Protein AF-A0A9E4FMP1-F1 (afdb_monomer_lite)

Secondary structure (DSSP, 8-state):
------HHHHHHHHT-S-EEE--SS-S-HHHHHHHHHH-SSGGGEEE-SGGG-PEEP-------SS-----S-EEEEEEEEESSSSEEEEEETTTTEEEEEEEE-SS--SEEEE-TTSSEEEEEEGGGTEEEEEE-SEEEEE-SS-EEEEE---EE-----B-S-EEEEEE-SSEEEEEETTTTEEEEEEHHHHHHHGGG---EEEE--SSS--EEEETTTEEEEEPPPTTTTT-TTTS-S--EEEEEETT--EEEEEE--TT---EEE-SSEEEEE-BSSEEEEEEETTEEEEEEE--SS--TT-B--EEE--TT-S-EEEEETTTEEEEEETTTTEEEEEE---SS--EEEEEE-TTSSEEEEEETTS-EEEEETTT--EEEEE-SSS--GGGS-GGG---EEEETTEEEEEETTTTEEEEE-TTT--EEEEEE-SS-EEEEEEEEEE---SS----SS--SEE--GGGSHHHHHHHHHHHHHHHHHH-GGGHHHHHHHHHHHHHHHHHHHHHHHHHHTTS-GGG-EEEEEES--HHHHHHHT-EEEEEEE-SS-TTPPPPHHHHHHHHHHHHHTT--EEEEETTS-THHHHHHHHHH-PEEEEE-SSSPPSTTSTTSSHHHHHHHHHHHHHHHH-

pLDDT: mean 85.7, std 15.48, range [25.66, 98.31]

Radius of gyration: 27.96 Å; chains: 1; bounding box: 75×64×60 Å

Foldseek 3Di:
DPDDDDPVRLVCLLVDQAAEAQPLPPDFPVRVVSNVVSDPDCLRYHHQNVLLPFDFDDFQDQDDPDDDDDDFAFFFKKWWWFLFAQFTWIQGSVVRDIRFRPDGRVATFLAWAAALQLQKIKTDGQVSQFIWIKGRQWHWCDPPQWTDTGHDHIDIAQAGRGHHGWHDWDHDHQWIWIAHQAFQKIWIDGPVQCVVQPNNDYTQIDHQGHAPWYKAAAPPQKIKIFHQFPCCVVPCVVRRAGFWIFIAHSVGDTLGTDGHQARWAAWEDLRQWIWIKGQFFIKIWGHDPSDIDIDGAGEPPTPHRFIFHHKYDHNPDQWIWTDTQQAAIWIQRVVVSYIHHLGGHDPVKGFDDWDQASVNQWIWTQMQQRKIWIAGNHPSHTQEIDDDPEHRCVVPDPSQHKDWDHDVQWIWIFRQVQQKIFIAGPRYRHTPDMDRHPHGGHHMYIRYHRHDDPIDHDDPDRDSGQSLLLLQLVSVLSSLVSVLVSVCVSPVVCNVVSVVVSVVVNVVSVVLLVVLLVLLVLFDLLLLEAEEQEDNCPNVCVSNPHHDNYHQHDDPPSPDGHDPVSLVSVLVSCQVSVHQEYEYEPVDDCPSVVVSCVSNVHHYFYAHGPDADDCPPLRNDSSSRSVVRSVRSSVSSD

Structure (mmCIF, N/CA/C/O backbone):
data_AF-A0A9E4FMP1-F1
#
_entry.id   AF-A0A9E4FMP1-F1
#
loop_
_atom_site.group_PDB
_atom_site.id
_atom_site.type_symbol
_atom_site.label_atom_id
_atom_site.label_alt_id
_atom_site.label_comp_id
_atom_site.label_asym_id
_atom_site.label_entity_id
_atom_site.label_seq_id
_atom_site.pdbx_PDB_ins_code
_atom_site.Cartn_x
_atom_site.Cartn_y
_atom_site.Cartn_z
_atom_site.occupancy
_atom_site.B_iso_or_equiv
_atom_site.auth_seq_id
_atom_site.auth_comp_id
_atom_site.auth_asym_id
_atom_site.auth_atom_id
_atom_site.pdbx_PDB_model_num
ATOM 1 N N . HIS A 1 1 ? -25.663 4.895 -5.145 1.00 46.03 1 HIS A N 1
ATOM 2 C CA . HIS A 1 1 ? -26.932 5.016 -5.906 1.00 46.03 1 HIS A CA 1
ATOM 3 C C . HIS A 1 1 ? -27.112 3.836 -6.860 1.00 46.03 1 HIS A C 1
ATOM 5 O O . HIS A 1 1 ? -26.258 3.610 -7.705 1.00 46.03 1 HIS A O 1
ATOM 11 N N . SER A 1 2 ? -28.253 3.148 -6.818 1.00 45.69 2 SER A N 1
ATOM 12 C CA . SER A 1 2 ? -28.607 1.983 -7.655 1.00 45.69 2 SER A CA 1
ATOM 13 C C . SER A 1 2 ? -29.021 2.295 -9.112 1.00 45.69 2 SER A C 1
ATOM 15 O O . SER A 1 2 ? -29.756 1.529 -9.749 1.00 45.69 2 SER A O 1
ATOM 17 N N . PHE A 1 3 ? -28.589 3.430 -9.676 1.00 56.09 3 PHE A N 1
ATOM 18 C CA . PHE A 1 3 ? -28.953 3.800 -11.046 1.00 56.09 3 PHE A CA 1
ATOM 19 C C . PHE A 1 3 ? -28.192 2.949 -12.069 1.00 56.09 3 PHE A C 1
ATOM 21 O O . PHE A 1 3 ? -26.991 3.099 -12.253 1.00 56.09 3 PHE A O 1
ATOM 28 N N . VAL A 1 4 ? -28.928 2.108 -12.797 1.00 57.31 4 VAL A N 1
ATOM 29 C CA . VAL A 1 4 ? -28.424 1.401 -13.980 1.00 57.31 4 VAL A CA 1
ATOM 30 C C . VAL A 1 4 ? -28.996 2.083 -15.228 1.00 57.31 4 VAL A C 1
ATOM 32 O O . VAL A 1 4 ? -30.225 2.117 -15.385 1.00 57.31 4 VAL A O 1
ATOM 35 N N . PRO A 1 5 ? -28.162 2.630 -16.130 1.00 64.50 5 PRO A N 1
ATOM 36 C CA . PRO A 1 5 ? -28.637 3.367 -17.287 1.00 64.50 5 PRO A CA 1
ATOM 37 C C . PRO A 1 5 ? -29.411 2.452 -18.228 1.00 64.50 5 PRO A C 1
ATOM 39 O O . PRO A 1 5 ? -29.031 1.316 -18.520 1.00 64.50 5 PRO A O 1
ATOM 42 N N . GLY A 1 6 ? -30.523 2.962 -18.754 1.00 73.00 6 GLY A N 1
ATOM 43 C CA . GLY A 1 6 ? -31.218 2.275 -19.831 1.00 73.00 6 GLY A CA 1
ATOM 44 C C . GLY A 1 6 ? -30.421 2.360 -21.134 1.00 73.00 6 GLY A C 1
ATOM 45 O O . GLY A 1 6 ? -29.614 3.262 -21.336 1.00 73.00 6 GLY A O 1
ATOM 46 N N . ALA A 1 7 ? -30.742 1.504 -22.106 1.00 71.44 7 ALA A N 1
ATOM 47 C CA . ALA A 1 7 ? -30.135 1.564 -23.445 1.00 71.44 7 ALA A CA 1
ATOM 48 C C . ALA A 1 7 ? -30.288 2.938 -24.140 1.00 71.44 7 ALA A C 1
ATOM 50 O O . ALA A 1 7 ? -29.513 3.286 -25.021 1.00 71.44 7 ALA A O 1
ATOM 51 N N . GLY A 1 8 ? -31.310 3.718 -23.769 1.00 73.44 8 GLY A N 1
ATOM 52 C CA . GLY A 1 8 ? -31.497 5.079 -24.273 1.00 73.44 8 GLY A CA 1
ATOM 53 C C . GLY A 1 8 ? -30.662 6.140 -23.556 1.00 73.44 8 GLY A C 1
ATOM 54 O O . GLY A 1 8 ? -30.556 7.240 -24.082 1.00 73.44 8 GLY A O 1
ATOM 55 N N . ASP A 1 9 ? -30.122 5.846 -22.376 1.00 73.75 9 ASP A N 1
ATOM 56 C CA . ASP A 1 9 ? -29.200 6.723 -21.654 1.00 73.75 9 ASP A CA 1
ATOM 57 C C . ASP A 1 9 ? -27.769 6.459 -22.125 1.00 73.75 9 ASP A C 1
ATOM 59 O O . ASP A 1 9 ? -27.094 7.408 -22.503 1.00 73.75 9 ASP A O 1
ATOM 63 N N . VAL A 1 10 ? -27.399 5.185 -22.300 1.00 75.50 10 VAL A N 1
ATOM 64 C CA . VAL A 1 10 ? -26.169 4.755 -22.996 1.00 75.50 10 VAL A CA 1
ATOM 65 C C . VAL A 1 10 ? -26.035 5.434 -24.363 1.00 75.50 10 VAL A C 1
ATOM 67 O O . VAL A 1 10 ? -25.044 6.099 -24.627 1.00 75.50 10 VAL A O 1
ATOM 70 N N . ALA A 1 11 ? -27.083 5.390 -25.194 1.00 75.81 11 ALA A N 1
ATOM 71 C CA . ALA A 1 11 ? -27.051 6.033 -26.509 1.00 75.81 11 ALA A CA 1
ATOM 72 C C . ALA A 1 11 ? -26.898 7.568 -26.456 1.00 75.81 11 ALA A C 1
ATOM 74 O O . ALA A 1 11 ? -26.423 8.164 -27.413 1.00 75.81 11 ALA A O 1
ATOM 75 N N . LYS A 1 12 ? -27.322 8.235 -25.370 1.00 76.94 12 LYS A N 1
ATOM 76 C CA . LYS A 1 12 ? -27.105 9.687 -25.215 1.00 76.94 12 LYS A CA 1
ATOM 77 C C . LYS A 1 12 ? -25.674 10.003 -24.800 1.00 76.94 12 LYS A C 1
ATOM 79 O O . LYS A 1 12 ? -25.195 11.063 -25.175 1.00 76.94 12 LYS A O 1
ATOM 84 N N . VAL A 1 13 ? -25.061 9.131 -23.998 1.00 77.06 13 VAL A N 1
ATOM 85 C CA . VAL A 1 13 ? -23.655 9.235 -23.593 1.00 77.06 13 VAL A CA 1
ATOM 86 C C . VAL A 1 13 ? -22.762 9.017 -24.819 1.00 77.06 13 VAL A C 1
ATOM 88 O O . VAL A 1 13 ? -21.909 9.851 -25.081 1.00 77.06 13 VAL A O 1
ATOM 91 N N . GLU A 1 14 ? -23.044 7.997 -25.641 1.00 75.31 14 GLU A N 1
ATOM 92 C CA . GLU A 1 14 ? -22.352 7.743 -26.923 1.00 75.31 14 GLU A CA 1
ATOM 93 C C . GLU A 1 14 ? -22.493 8.886 -27.946 1.00 75.31 14 GLU A C 1
ATOM 95 O O . GLU A 1 14 ? -21.567 9.163 -28.702 1.00 75.31 14 GLU A O 1
ATOM 100 N N . ASP A 1 15 ? -23.650 9.555 -27.998 1.00 79.25 15 ASP A N 1
ATOM 101 C CA . ASP A 1 15 ? -23.896 10.677 -28.919 1.00 79.25 15 ASP A CA 1
ATOM 102 C C . ASP A 1 15 ? -23.411 12.039 -28.363 1.00 79.25 15 ASP A C 1
ATOM 104 O O . ASP A 1 15 ? -23.615 13.070 -29.016 1.00 79.25 15 ASP A O 1
ATOM 108 N N . ALA A 1 16 ? -22.845 12.093 -27.151 1.00 81.56 16 ALA A N 1
ATOM 109 C CA . ALA A 1 16 ? -22.457 13.349 -26.514 1.00 81.56 16 ALA A CA 1
ATOM 110 C C . ALA A 1 16 ? -21.158 13.916 -27.108 1.00 81.56 16 ALA A C 1
ATOM 112 O O . ALA A 1 16 ? -20.170 13.212 -27.271 1.00 81.56 16 ALA A O 1
ATOM 113 N N . ASP A 1 17 ? -21.142 15.226 -27.377 1.00 80.12 17 ASP A N 1
ATOM 114 C CA . ASP A 1 17 ? -19.926 15.923 -27.818 1.00 80.12 17 ASP A CA 1
ATOM 115 C C . ASP A 1 17 ? -18.949 16.196 -26.651 1.00 80.12 17 ASP A C 1
ATOM 117 O O . ASP A 1 17 ? -17.758 16.387 -26.882 1.00 80.12 17 ASP A O 1
ATOM 121 N N . VAL A 1 18 ? -19.461 16.270 -25.411 1.00 82.44 18 VAL A N 1
ATOM 122 C CA . VAL A 1 18 ? -18.696 16.475 -24.167 1.00 82.44 18 VAL A CA 1
ATOM 123 C C . VAL A 1 18 ? -19.404 15.773 -23.006 1.00 82.44 18 VAL A C 1
ATOM 125 O O . VAL A 1 18 ? -20.626 15.896 -22.862 1.00 82.44 18 VAL A O 1
ATOM 128 N N . LEU A 1 19 ? -18.636 15.101 -22.154 1.00 85.25 19 LEU A N 1
ATOM 129 C CA . LEU A 1 19 ? -19.078 14.453 -20.921 1.00 85.25 19 LEU A CA 1
ATOM 130 C C . LEU A 1 19 ? -18.485 15.201 -19.721 1.00 85.25 19 LEU A C 1
ATOM 132 O O . LEU A 1 19 ? -17.297 15.499 -19.693 1.00 85.25 19 LEU A O 1
ATOM 136 N N . LEU A 1 20 ? -19.322 15.544 -18.741 1.00 84.19 20 LEU A N 1
ATOM 137 C CA . LEU A 1 20 ? -18.886 16.146 -17.479 1.00 84.19 20 LEU A CA 1
ATOM 138 C C . LEU A 1 20 ? -19.094 15.113 -16.376 1.00 84.19 20 LEU A C 1
ATOM 140 O O . LEU A 1 20 ? -20.210 14.606 -16.243 1.00 84.19 20 LEU A O 1
ATOM 144 N N . THR A 1 21 ? -18.051 14.840 -15.603 1.00 83.75 21 THR A N 1
ATOM 145 C CA . THR A 1 21 ? -18.072 13.878 -14.499 1.00 83.75 21 THR A CA 1
ATOM 146 C C . THR A 1 21 ? -17.614 14.529 -13.193 1.00 83.75 21 THR A C 1
ATOM 148 O O . THR A 1 21 ? -16.991 15.597 -13.215 1.00 83.75 21 THR A O 1
ATOM 151 N N . VAL A 1 22 ? -17.979 13.933 -12.054 1.00 80.31 22 VAL A N 1
ATOM 152 C CA . VAL A 1 22 ? -17.456 14.362 -10.753 1.00 80.31 22 VAL A CA 1
ATOM 153 C C . VAL A 1 22 ? -16.038 13.823 -10.622 1.00 80.31 22 VAL A C 1
ATOM 155 O O . VAL A 1 22 ? -15.161 14.634 -10.376 1.00 80.31 22 VAL A O 1
ATOM 158 N N . GLY A 1 23 ? -15.770 12.555 -10.944 1.00 69.50 23 GLY A N 1
ATOM 159 C CA . GLY A 1 23 ? -14.397 12.046 -11.041 1.00 69.50 23 GLY A CA 1
ATOM 160 C C . GLY A 1 23 ? -13.664 12.127 -9.705 1.00 69.50 23 GLY A C 1
ATOM 161 O O . GLY A 1 23 ? -12.616 12.749 -9.618 1.00 69.50 23 GLY A O 1
ATOM 162 N N . LEU A 1 24 ? -14.286 11.579 -8.660 1.00 70.31 24 LEU A N 1
ATOM 163 C CA . LEU A 1 24 ? -13.679 11.361 -7.335 1.00 70.31 24 LEU A CA 1
ATOM 164 C C . LEU A 1 24 ? -13.530 9.857 -7.071 1.00 70.31 24 LEU A C 1
ATOM 166 O O . LEU A 1 24 ? -13.697 9.386 -5.948 1.00 70.31 24 LEU A O 1
ATOM 170 N N . GLY A 1 25 ? -13.361 9.088 -8.143 1.00 61.84 25 GLY A N 1
ATOM 171 C CA . GLY A 1 25 ? -13.390 7.633 -8.134 1.00 61.84 25 GLY A CA 1
ATOM 172 C C . GLY A 1 25 ? -14.781 7.035 -7.948 1.00 61.84 25 GLY A C 1
ATOM 173 O O . GLY A 1 25 ? -14.972 5.923 -8.378 1.00 61.84 25 GLY A O 1
ATOM 174 N N . LEU A 1 26 ? -15.770 7.745 -7.389 1.00 61.91 26 LEU A N 1
ATOM 175 C CA . LEU A 1 26 ? -17.111 7.245 -7.008 1.00 61.91 26 LEU A CA 1
ATOM 176 C C . LEU A 1 26 ? -17.955 6.599 -8.127 1.00 61.91 26 LEU A C 1
ATOM 178 O O . LEU A 1 26 ? -19.064 6.101 -7.887 1.00 61.91 26 LEU A O 1
ATOM 182 N N . GLU A 1 27 ? -17.500 6.689 -9.368 1.00 65.69 27 GLU A N 1
ATOM 183 C CA . GLU A 1 27 ? -18.080 6.040 -10.522 1.00 65.69 27 GLU A CA 1
ATOM 184 C C . GLU A 1 27 ? -17.690 4.551 -10.556 1.00 65.69 27 GLU A C 1
ATOM 186 O O . GLU A 1 27 ? -16.554 4.184 -10.784 1.00 65.69 27 GLU A O 1
ATOM 191 N N . VAL A 1 28 ? -18.666 3.662 -10.375 1.00 60.28 28 VAL A N 1
ATOM 192 C CA . VAL A 1 28 ? -18.478 2.205 -10.520 1.00 60.28 28 VAL A CA 1
ATOM 193 C C . VAL A 1 28 ? -17.901 1.817 -11.890 1.00 60.28 28 VAL A C 1
ATOM 195 O O . VAL A 1 28 ? -18.343 2.363 -12.902 1.00 60.28 28 VAL A O 1
ATOM 198 N N . ASP A 1 29 ? -17.039 0.796 -11.937 1.00 62.78 29 ASP A N 1
ATOM 199 C CA . ASP A 1 29 ? -16.233 0.383 -13.106 1.00 62.78 29 ASP A CA 1
ATOM 200 C C . ASP A 1 29 ? -17.009 0.338 -14.433 1.00 62.78 29 ASP A C 1
ATOM 202 O O . ASP A 1 29 ? -16.534 0.767 -15.480 1.00 62.78 29 ASP A O 1
ATOM 206 N N . TRP A 1 30 ? -18.262 -0.136 -14.417 1.00 64.00 30 TRP A N 1
ATOM 207 C CA . TRP A 1 30 ? -19.068 -0.217 -15.641 1.00 64.00 30 TRP A CA 1
ATOM 208 C C . TRP A 1 30 ? -19.408 1.161 -16.234 1.00 64.00 30 TRP A C 1
ATOM 210 O O . TRP A 1 30 ? -19.664 1.266 -17.439 1.00 64.00 30 TRP A O 1
ATOM 220 N N . LEU A 1 31 ? -19.503 2.199 -15.400 1.00 65.19 31 LEU A N 1
ATOM 221 C CA . LEU A 1 31 ? -19.768 3.572 -15.816 1.00 65.19 31 LEU A CA 1
ATOM 222 C C . LEU A 1 31 ? -18.503 4.191 -16.398 1.00 65.19 31 LEU A C 1
ATOM 224 O O . LEU A 1 31 ? -18.603 4.837 -17.438 1.00 65.19 31 LEU A O 1
ATOM 228 N N . GLU A 1 32 ? -17.346 3.946 -15.793 1.00 66.81 32 GLU A N 1
ATOM 229 C CA . GLU A 1 32 ? -16.053 4.341 -16.353 1.00 66.81 32 GLU A CA 1
ATOM 230 C C . GLU A 1 32 ? -15.836 3.673 -17.711 1.00 66.81 32 GLU A C 1
ATOM 232 O O . GLU A 1 32 ? -15.694 4.365 -18.721 1.00 66.81 32 GLU A O 1
ATOM 237 N N . ASP A 1 33 ? -16.001 2.351 -17.787 1.00 70.69 33 ASP A N 1
ATOM 238 C CA . ASP A 1 33 ? -15.985 1.589 -19.037 1.00 70.69 33 ASP A CA 1
ATOM 239 C C . ASP A 1 33 ? -16.942 2.180 -20.076 1.00 70.69 33 ASP A C 1
ATOM 241 O O . ASP A 1 33 ? -16.615 2.287 -21.260 1.00 70.69 33 ASP A O 1
ATOM 245 N N . LEU A 1 34 ? -18.158 2.553 -19.672 1.00 70.75 34 LEU A N 1
ATOM 246 C CA . LEU A 1 34 ? -19.127 3.166 -20.572 1.00 70.75 34 LEU A CA 1
ATOM 247 C C . LEU A 1 34 ? -18.639 4.530 -21.074 1.00 70.75 34 LEU A C 1
ATOM 249 O O . LEU A 1 34 ? -18.793 4.801 -22.263 1.00 70.75 34 LEU A O 1
ATOM 253 N N . LEU A 1 35 ? -18.089 5.382 -20.207 1.00 68.69 35 LEU A N 1
ATOM 254 C CA . LEU A 1 35 ? -17.584 6.707 -20.574 1.00 68.69 35 LEU A CA 1
ATOM 255 C C . LEU A 1 35 ? -16.377 6.592 -21.521 1.00 68.69 35 LEU A C 1
ATOM 257 O O . LEU A 1 35 ? -16.373 7.246 -22.570 1.00 68.69 35 LEU A O 1
ATOM 261 N N . HIS A 1 36 ? -15.431 5.695 -21.225 1.00 67.31 36 HIS A N 1
ATOM 262 C CA . HIS A 1 36 ? -14.276 5.407 -22.081 1.00 67.31 36 HIS A CA 1
ATOM 263 C C . HIS A 1 36 ? -14.696 4.811 -23.433 1.00 67.31 36 HIS A C 1
ATOM 265 O O . HIS A 1 36 ? -14.196 5.227 -24.475 1.00 67.31 36 HIS A O 1
ATOM 271 N N . ASN A 1 37 ? -15.669 3.892 -23.463 1.00 67.69 37 ASN A N 1
ATOM 272 C CA . ASN A 1 37 ? -16.139 3.277 -24.712 1.00 67.69 37 ASN A CA 1
ATOM 273 C C . ASN A 1 37 ? -17.045 4.192 -25.556 1.00 67.69 37 ASN A C 1
ATOM 275 O O . ASN A 1 37 ? -17.124 4.030 -26.779 1.00 67.69 37 ASN A O 1
ATOM 279 N N . ALA A 1 38 ? -17.775 5.108 -24.918 1.00 62.66 38 ALA A N 1
ATOM 280 C CA . ALA A 1 38 ? -18.703 6.021 -25.579 1.00 62.66 38 ALA A CA 1
ATOM 281 C C . ALA A 1 38 ? -17.995 7.212 -26.233 1.00 62.66 38 ALA A C 1
ATOM 283 O O . ALA A 1 38 ? -18.442 7.686 -27.281 1.00 62.66 38 ALA A O 1
ATOM 284 N N . SER A 1 39 ? -16.901 7.695 -25.640 1.00 58.72 39 SER A N 1
ATOM 285 C CA . SER A 1 39 ? -16.133 8.805 -26.197 1.00 58.72 39 SER A CA 1
ATOM 286 C C . SER A 1 39 ? -15.110 8.296 -27.223 1.00 58.72 39 SER A C 1
ATOM 288 O O . SER A 1 39 ? -14.408 7.317 -27.008 1.00 58.72 39 SER A O 1
ATOM 290 N N . ALA A 1 40 ? -15.019 8.943 -28.388 1.00 55.09 40 ALA A N 1
ATOM 291 C CA . ALA A 1 40 ? -13.992 8.612 -29.385 1.00 55.09 40 ALA A CA 1
ATOM 292 C C . ALA A 1 40 ? -12.636 9.297 -29.100 1.00 55.09 40 ALA A C 1
ATOM 294 O O . ALA A 1 40 ? -11.683 9.090 -29.853 1.00 55.09 40 ALA A O 1
ATOM 295 N N . ASP A 1 41 ? -12.595 10.166 -28.086 1.00 63.12 41 ASP A N 1
ATOM 296 C CA . ASP A 1 41 ? -11.493 11.058 -27.729 1.00 63.12 41 ASP A CA 1
ATOM 297 C C . ASP A 1 41 ? -11.646 11.452 -26.249 1.00 63.12 41 ASP A C 1
ATOM 299 O O . ASP A 1 41 ? -12.599 12.152 -25.892 1.00 63.12 41 ASP A O 1
ATOM 303 N N . GLU A 1 42 ? -10.719 11.020 -25.394 1.00 64.56 42 GLU A N 1
ATOM 304 C CA . GLU A 1 42 ? -10.753 11.275 -23.945 1.00 64.56 42 GLU A CA 1
ATOM 305 C C . GLU A 1 42 ? -10.710 12.763 -23.591 1.00 64.56 42 GLU A C 1
ATOM 307 O O . GLU A 1 42 ? -11.212 13.167 -22.545 1.00 64.56 42 GLU A O 1
ATOM 312 N N . SER A 1 43 ? -10.242 13.627 -24.501 1.00 63.25 43 SER A N 1
ATOM 313 C CA . SER A 1 43 ? -10.294 15.081 -24.295 1.00 63.25 43 SER A CA 1
ATOM 314 C C . SER A 1 43 ? -11.722 15.643 -24.207 1.00 63.25 43 SER A C 1
ATOM 316 O O . SER A 1 43 ? -11.908 16.796 -23.802 1.00 63.25 43 SER A O 1
ATOM 318 N N . SER A 1 44 ? -12.731 14.843 -24.573 1.00 72.44 44 SER A N 1
ATOM 319 C CA . SER A 1 44 ? -14.154 15.170 -24.444 1.00 72.44 44 SER A CA 1
ATOM 320 C C . SER A 1 44 ? -14.755 14.830 -23.074 1.00 72.44 44 SER A C 1
ATOM 322 O O . SER A 1 44 ? -15.894 15.226 -22.818 1.00 72.44 44 SER A O 1
ATOM 324 N N . ILE A 1 45 ? -14.016 14.163 -22.181 1.00 80.25 45 ILE A N 1
ATOM 325 C CA . ILE A 1 45 ? -14.423 13.900 -20.795 1.00 80.25 45 ILE A CA 1
ATOM 326 C C . ILE A 1 45 ? -13.782 14.954 -19.882 1.00 80.25 45 ILE A C 1
ATOM 328 O O . ILE A 1 45 ? -12.601 15.275 -19.993 1.00 80.25 45 ILE A O 1
ATOM 332 N N . VAL A 1 46 ? -14.573 15.546 -18.989 1.00 82.00 46 VAL A N 1
ATOM 333 C CA . VAL A 1 46 ? -14.120 16.570 -18.041 1.00 82.00 46 VAL A CA 1
ATOM 334 C C . VAL A 1 46 ? -14.492 16.147 -16.626 1.00 82.00 46 VAL A C 1
ATOM 336 O O . VAL A 1 46 ? -15.652 16.288 -16.232 1.00 82.00 46 VAL A O 1
ATOM 339 N N . ALA A 1 47 ? -13.504 15.669 -15.870 1.00 82.75 47 ALA A N 1
ATOM 340 C CA . ALA A 1 47 ? -13.607 15.491 -14.425 1.00 82.75 47 ALA A CA 1
ATOM 341 C C . ALA A 1 47 ? -13.548 16.848 -13.711 1.00 82.75 47 ALA A C 1
ATOM 343 O O . ALA A 1 47 ? -12.807 17.747 -14.119 1.00 82.75 47 ALA A O 1
ATOM 344 N N . LEU A 1 48 ? -14.399 17.028 -12.701 1.00 83.38 48 LEU A N 1
ATOM 345 C CA . LEU A 1 48 ? -14.560 18.301 -11.994 1.00 83.38 48 LEU A CA 1
ATOM 346 C C . LEU A 1 48 ? -14.153 18.233 -10.521 1.00 83.38 48 LEU A C 1
ATOM 348 O O . LEU A 1 48 ? -13.841 19.275 -9.965 1.00 83.38 48 LEU A O 1
ATOM 352 N N . GLY A 1 49 ? -14.207 17.063 -9.896 1.00 79.50 49 GLY A N 1
ATOM 353 C CA . GLY A 1 49 ? -14.171 16.843 -8.452 1.00 79.50 49 GLY A CA 1
ATOM 354 C C . GLY A 1 49 ? -12.817 17.131 -7.824 1.00 79.50 49 GLY A C 1
ATOM 355 O O . GLY A 1 49 ? -12.746 17.940 -6.904 1.00 79.50 49 GLY A O 1
ATOM 356 N N . GLU A 1 50 ? -11.746 16.547 -8.353 1.00 74.25 50 GLU A N 1
ATOM 357 C CA . GLU A 1 50 ? -10.375 16.785 -7.867 1.00 74.25 50 GLU A CA 1
ATOM 358 C C . GLU A 1 50 ? -9.977 18.264 -7.992 1.00 74.25 50 GLU A C 1
ATOM 360 O O . GLU A 1 50 ? -9.357 18.861 -7.115 1.00 74.25 50 GLU A O 1
ATOM 365 N N . GLU A 1 51 ? -10.439 18.910 -9.059 1.00 74.62 51 GLU A N 1
ATOM 366 C CA . GLU A 1 51 ? -10.101 20.289 -9.412 1.00 74.62 51 GLU A CA 1
ATOM 367 C C . GLU A 1 51 ? -10.899 21.343 -8.611 1.00 74.62 51 GLU A C 1
ATOM 369 O O . GLU A 1 51 ? -10.696 22.552 -8.788 1.00 74.62 51 GLU A O 1
ATOM 374 N N . VAL A 1 52 ? -11.837 20.921 -7.747 1.00 81.44 52 VAL A N 1
ATOM 375 C CA . VAL A 1 52 ? -12.663 21.820 -6.913 1.00 81.44 52 VAL A CA 1
ATOM 376 C C . VAL A 1 52 ? -12.373 21.740 -5.415 1.00 81.44 52 VAL A C 1
ATOM 378 O O . VAL A 1 52 ? -13.139 22.335 -4.649 1.00 81.44 52 VAL A O 1
ATOM 381 N N . ASP A 1 53 ? -11.268 21.103 -5.011 1.00 74.31 53 ASP A N 1
ATOM 382 C CA . ASP A 1 53 ? -10.824 21.014 -3.608 1.00 74.31 53 ASP A CA 1
ATOM 383 C C . ASP A 1 53 ? -11.927 20.409 -2.711 1.00 74.31 53 ASP A C 1
ATOM 385 O O . ASP A 1 53 ? -12.649 21.142 -2.000 1.00 74.31 53 ASP A O 1
ATOM 389 N N . PRO A 1 54 ? -12.179 19.093 -2.864 1.00 76.75 54 PRO A N 1
ATOM 390 C CA . PRO A 1 54 ? -13.306 18.434 -2.231 1.00 76.75 54 PRO A CA 1
ATOM 391 C C . PRO A 1 54 ? -13.152 18.359 -0.702 1.00 76.75 54 PRO A C 1
ATOM 393 O O . PRO A 1 54 ? -12.044 18.368 -0.182 1.00 76.75 54 PRO A O 1
ATOM 396 N N . LEU A 1 55 ? -14.272 18.350 0.029 1.00 73.38 55 LEU A N 1
ATOM 397 C CA . LEU A 1 55 ? -14.259 18.169 1.484 1.00 73.38 55 LEU A CA 1
ATOM 398 C C . LEU A 1 55 ? -14.126 16.681 1.799 1.00 73.38 55 LEU A C 1
ATOM 400 O O . LEU A 1 55 ? -14.662 15.861 1.066 1.00 73.38 55 LEU A O 1
ATOM 404 N N . GLU A 1 56 ? -13.482 16.339 2.906 1.00 67.56 56 GLU A N 1
ATOM 405 C CA . GLU A 1 56 ? -13.541 14.987 3.463 1.00 67.56 56 GLU A CA 1
ATOM 406 C C . GLU A 1 56 ? -14.864 14.782 4.217 1.00 67.56 56 GLU A C 1
ATOM 408 O O . GLU A 1 56 ? -15.386 15.719 4.835 1.00 67.56 56 GLU A O 1
ATOM 413 N N . PHE A 1 57 ? -15.414 13.566 4.189 1.00 58.28 57 PHE A N 1
ATOM 414 C CA . PHE A 1 57 ? -16.524 13.199 5.065 1.00 58.28 57 PHE A CA 1
ATOM 415 C C . PHE A 1 57 ? -16.062 13.247 6.522 1.00 58.28 57 PHE A C 1
ATOM 417 O O . PHE A 1 57 ? -15.188 12.496 6.944 1.00 58.28 57 PHE A O 1
ATOM 424 N N . THR A 1 58 ? -16.670 14.121 7.319 1.00 43.81 58 THR A N 1
ATOM 425 C CA . THR A 1 58 ? -16.523 14.088 8.776 1.00 43.81 58 THR A CA 1
ATOM 426 C C . THR A 1 58 ? -17.615 13.190 9.345 1.00 43.81 58 THR A C 1
ATOM 428 O O . THR A 1 58 ? -18.785 13.577 9.291 1.00 43.81 58 THR A O 1
ATOM 431 N N . GLU A 1 59 ? -17.266 12.022 9.889 1.00 42.25 59 GLU A N 1
ATOM 432 C CA . GLU A 1 59 ? -18.227 11.172 10.602 1.00 42.25 59 GLU A CA 1
ATOM 433 C C . GLU A 1 59 ? -18.945 11.982 11.697 1.00 42.25 59 GLU A C 1
ATOM 435 O O . GLU A 1 59 ? -18.335 12.699 12.495 1.00 42.25 59 GLU A O 1
ATOM 440 N N . VAL A 1 60 ? -20.279 11.929 11.696 1.00 38.56 60 VAL A N 1
ATOM 441 C CA . VAL A 1 60 ? -21.112 12.681 12.639 1.00 38.56 60 VAL A CA 1
ATOM 442 C C . VAL A 1 60 ? -21.121 11.960 13.989 1.00 38.56 60 VAL A C 1
ATOM 444 O O . VAL A 1 60 ? -21.918 11.049 14.208 1.00 38.56 60 VAL A O 1
ATOM 447 N N . ASP A 1 61 ? -20.266 12.412 14.907 1.00 33.34 61 ASP A N 1
ATOM 448 C CA . ASP A 1 61 ? -20.229 11.979 16.308 1.00 33.34 61 ASP A CA 1
ATOM 449 C C . ASP A 1 61 ? -21.540 12.311 17.035 1.00 33.34 61 ASP A C 1
ATOM 451 O O . ASP A 1 61 ? -21.826 13.454 17.418 1.00 33.34 61 ASP A O 1
ATOM 455 N N . VAL A 1 62 ? -22.344 11.283 17.287 1.00 30.59 62 VAL A N 1
ATOM 456 C CA . VAL A 1 62 ? -23.537 11.386 18.118 1.00 30.59 62 VAL A CA 1
ATOM 457 C C . VAL A 1 62 ? -23.213 10.960 19.552 1.00 30.59 62 VAL A C 1
ATOM 459 O O . VAL A 1 62 ? -23.331 9.794 19.898 1.00 30.59 62 VAL A O 1
ATOM 462 N N . HIS A 1 63 ? -22.868 11.945 20.387 1.00 31.44 63 HIS A N 1
ATOM 463 C CA . HIS A 1 63 ? -22.794 11.892 21.860 1.00 31.44 63 HIS A CA 1
ATOM 464 C C . HIS A 1 63 ? -22.189 10.629 22.491 1.00 31.44 63 HIS A C 1
ATOM 466 O O . HIS A 1 63 ? -22.918 9.743 22.931 1.00 31.44 63 HIS A O 1
ATOM 472 N N . ASP A 1 64 ? -20.885 10.683 22.769 1.00 29.31 64 ASP A N 1
ATOM 473 C CA . ASP A 1 64 ? -20.290 9.928 23.874 1.00 29.31 64 ASP A CA 1
ATOM 474 C C . ASP A 1 64 ? -19.661 10.867 24.917 1.00 29.31 64 ASP A C 1
ATOM 476 O O . ASP A 1 64 ? -18.501 11.283 24.862 1.00 29.31 64 ASP A O 1
ATOM 480 N N . GLU A 1 65 ? -20.440 11.188 25.957 1.00 29.59 65 GLU A N 1
ATOM 481 C CA . GLU A 1 65 ? -19.831 11.495 27.247 1.00 29.59 65 GLU A CA 1
ATOM 482 C C . GLU A 1 65 ? -19.207 10.199 27.797 1.00 29.59 65 GLU A C 1
ATOM 484 O O . GLU A 1 65 ? -19.906 9.356 28.352 1.00 29.59 65 GLU A O 1
ATOM 489 N N . GLN A 1 66 ? -17.873 10.111 27.725 1.00 33.38 66 GLN A N 1
ATOM 490 C CA . GLN A 1 66 ? -17.030 9.036 28.281 1.00 33.38 66 GLN A CA 1
ATOM 491 C C . GLN A 1 66 ? -17.156 7.671 27.594 1.00 33.38 66 GLN A C 1
ATOM 493 O O . GLN A 1 66 ? -17.599 6.703 28.211 1.00 33.38 66 GLN A O 1
ATOM 498 N N . MET A 1 67 ? -16.591 7.568 26.395 1.00 25.66 67 MET A N 1
ATOM 499 C CA . MET A 1 67 ? -15.957 6.336 25.930 1.00 25.66 67 MET A CA 1
ATOM 500 C C . MET A 1 67 ? -14.537 6.687 25.481 1.00 25.66 67 MET A C 1
ATOM 502 O O . MET A 1 67 ? -14.315 7.660 24.764 1.00 25.66 67 MET A O 1
ATOM 506 N N . ASP A 1 68 ? -13.565 5.967 26.034 1.00 30.16 68 ASP A N 1
ATOM 507 C CA . ASP A 1 68 ? -12.170 6.024 25.613 1.00 30.16 68 ASP A CA 1
ATOM 508 C C . ASP A 1 68 ? -12.081 5.607 24.133 1.00 30.16 68 ASP A C 1
ATOM 510 O O . ASP A 1 68 ? -12.848 4.751 23.694 1.00 30.16 68 ASP A O 1
ATOM 514 N N . GLY A 1 69 ? -11.180 6.237 23.373 1.00 31.17 69 GLY A N 1
ATOM 515 C CA . GLY A 1 69 ? -11.047 6.036 21.932 1.00 31.17 69 GLY A CA 1
ATOM 516 C C . GLY A 1 69 ? -10.948 4.563 21.543 1.00 31.17 69 GLY A C 1
ATOM 517 O O . GLY A 1 69 ? -10.068 3.845 22.019 1.00 31.17 69 GLY A O 1
ATOM 518 N N . HIS A 1 70 ? -11.843 4.139 20.658 1.00 29.91 70 HIS A N 1
ATOM 519 C CA . HIS A 1 70 ? -11.739 2.883 19.939 1.00 29.91 70 HIS A CA 1
ATOM 520 C C . HIS A 1 70 ? -12.045 3.153 18.468 1.00 29.91 70 HIS A C 1
ATOM 522 O O . HIS A 1 70 ? -13.180 3.428 18.094 1.00 29.91 70 HIS A O 1
ATOM 528 N N . SER A 1 71 ? -10.978 3.102 17.670 1.00 36.28 71 SER A N 1
ATOM 529 C CA . SER A 1 71 ? -10.996 2.724 16.262 1.00 36.28 71 SER A CA 1
ATOM 530 C C . SER A 1 71 ? -11.793 1.429 16.067 1.00 36.28 71 SER A C 1
ATOM 532 O O . SER A 1 71 ? -11.898 0.629 17.002 1.00 36.28 71 SER A O 1
ATOM 534 N N . GLY A 1 72 ? -12.334 1.205 14.864 1.00 48.22 72 GLY A N 1
ATOM 535 C CA . GLY A 1 72 ? -12.946 -0.077 14.496 1.00 48.22 72 GLY A CA 1
ATOM 536 C C . GLY A 1 72 ? -12.082 -1.259 14.953 1.00 48.22 72 GLY A C 1
ATOM 537 O O . GLY A 1 72 ? -10.849 -1.226 14.861 1.00 48.22 72 GLY A O 1
ATOM 538 N N . THR A 1 73 ? -12.715 -2.280 15.525 1.00 61.34 73 THR A N 1
ATOM 539 C CA . THR A 1 73 ? -12.024 -3.430 16.105 1.00 61.34 73 THR A CA 1
ATOM 540 C C . THR A 1 73 ? -11.291 -4.199 15.010 1.00 61.34 73 THR A C 1
ATOM 542 O O . THR A 1 73 ? -11.901 -4.945 14.262 1.00 61.34 73 THR A O 1
ATOM 545 N N . LEU A 1 74 ? -9.968 -4.079 14.915 1.00 77.88 74 LEU A N 1
ATOM 546 C CA . LEU A 1 74 ? -9.182 -4.857 13.955 1.00 77.88 74 LEU A CA 1
ATOM 547 C C . LEU A 1 74 ? -9.430 -6.373 14.123 1.00 77.88 74 LEU A C 1
ATOM 549 O O . LEU A 1 74 ? -9.090 -6.956 15.157 1.00 77.88 74 LEU A O 1
ATOM 553 N N . VAL A 1 75 ? -9.982 -7.016 13.091 1.00 84.19 75 VAL A N 1
ATOM 554 C CA . VAL A 1 75 ? -10.274 -8.456 13.058 1.00 84.19 75 VAL A CA 1
ATOM 555 C C . VAL A 1 75 ? -9.262 -9.115 12.140 1.00 84.19 75 VAL A C 1
ATOM 557 O O . VAL A 1 75 ? -9.245 -8.914 10.928 1.00 84.19 75 VAL A O 1
ATOM 560 N N . GLY A 1 76 ? -8.369 -9.911 12.712 1.00 92.50 76 GLY A N 1
ATOM 561 C CA . GLY A 1 76 ? -7.295 -10.481 11.923 1.00 92.50 76 GLY A CA 1
ATOM 562 C C . GLY A 1 76 ? -6.323 -11.329 12.711 1.00 92.50 76 GLY A C 1
ATOM 563 O O . GLY A 1 76 ? -6.508 -11.664 13.885 1.00 92.50 76 GLY A O 1
ATOM 564 N N . ARG A 1 77 ? -5.251 -11.696 12.019 1.00 96.38 77 ARG A N 1
ATOM 565 C CA . ARG A 1 77 ? -4.193 -12.567 12.505 1.00 96.38 77 ARG A CA 1
ATOM 566 C C . ARG A 1 77 ? -2.838 -12.019 12.104 1.00 96.38 77 ARG A C 1
ATOM 568 O O . ARG A 1 77 ? -2.667 -11.461 11.024 1.00 96.38 77 ARG A O 1
ATOM 575 N N . LEU A 1 78 ? -1.845 -12.250 12.952 1.00 98.12 78 LEU A N 1
ATOM 576 C CA . LEU A 1 78 ? -0.447 -11.992 12.628 1.00 98.12 78 LEU A CA 1
ATOM 577 C C . LEU A 1 78 ? 0.261 -13.314 12.364 1.00 98.12 78 LEU A C 1
ATOM 579 O O . LEU A 1 78 ? 0.254 -14.205 13.216 1.00 98.12 78 LEU A O 1
ATOM 583 N N . LEU A 1 79 ? 0.909 -13.428 11.208 1.00 98.31 79 LEU A N 1
ATOM 584 C CA . LEU A 1 79 ? 1.798 -14.540 10.884 1.00 98.31 79 LEU A CA 1
ATOM 585 C C . LEU A 1 79 ? 3.221 -14.150 11.260 1.00 98.31 79 LEU A C 1
ATOM 587 O O . LEU A 1 79 ? 3.791 -13.240 10.660 1.00 98.31 79 LEU A O 1
ATOM 591 N N . ILE A 1 80 ? 3.803 -14.857 12.225 1.00 98.25 80 ILE A N 1
ATOM 592 C CA . ILE A 1 80 ? 5.127 -14.565 12.773 1.00 98.25 80 ILE A CA 1
ATOM 593 C C . ILE A 1 80 ? 6.111 -15.653 12.353 1.00 98.25 80 ILE A C 1
ATOM 595 O O . ILE A 1 80 ? 6.053 -16.778 12.845 1.00 98.25 80 ILE A O 1
ATOM 599 N N . GLY A 1 81 ? 7.028 -15.318 11.452 1.00 96.56 81 GLY A N 1
ATOM 600 C CA . GLY A 1 81 ? 8.121 -16.191 11.039 1.00 96.56 81 GLY A CA 1
ATOM 601 C C . GLY A 1 81 ? 9.267 -16.197 12.048 1.00 96.56 81 GLY A C 1
ATOM 602 O O . GLY A 1 81 ? 9.757 -15.135 12.456 1.00 96.56 81 GLY A O 1
ATOM 603 N N . ASP A 1 82 ? 9.738 -17.392 12.398 1.00 94.69 82 ASP A N 1
ATOM 604 C CA . ASP A 1 82 ? 10.925 -17.558 13.234 1.00 94.69 82 ASP A CA 1
ATOM 605 C C . ASP A 1 82 ? 12.220 -17.258 12.446 1.00 94.69 82 ASP A C 1
ATOM 607 O O . ASP A 1 82 ? 12.370 -17.598 11.268 1.00 94.69 82 ASP A O 1
ATOM 611 N N . GLY A 1 83 ? 13.155 -16.555 13.087 1.00 90.44 83 GLY A N 1
ATOM 612 C CA . GLY A 1 83 ? 14.425 -16.132 12.496 1.00 90.44 83 GLY A CA 1
ATOM 613 C C . GLY A 1 83 ? 15.495 -17.227 12.418 1.00 90.44 83 GLY A C 1
ATOM 614 O O . GLY A 1 83 ? 16.441 -17.100 11.628 1.00 90.44 83 GLY A O 1
ATOM 615 N N . GLU A 1 84 ? 15.359 -18.292 13.209 1.00 89.00 84 GLU A N 1
ATOM 616 C CA . GLU A 1 84 ? 16.280 -19.431 13.289 1.00 89.00 84 GLU A CA 1
ATOM 617 C C . GLU A 1 84 ? 15.648 -20.722 12.747 1.00 89.00 84 GLU A C 1
ATOM 619 O O . GLU A 1 84 ? 16.279 -21.440 11.962 1.00 89.00 84 GLU A O 1
ATOM 624 N N . GLU A 1 85 ? 14.410 -20.998 13.141 1.00 88.62 85 GLU A N 1
ATOM 625 C CA . GLU A 1 85 ? 13.631 -22.175 12.780 1.00 88.62 85 GLU A CA 1
ATOM 626 C C . GLU A 1 85 ? 12.791 -21.941 11.515 1.00 88.62 85 GLU A C 1
ATOM 628 O O . GLU A 1 85 ? 12.590 -20.827 11.037 1.00 88.62 85 GLU A O 1
ATOM 633 N N . GLY A 1 86 ? 12.316 -23.032 10.917 1.00 91.19 86 GLY A N 1
ATOM 634 C CA . GLY A 1 86 ? 11.471 -22.994 9.726 1.00 91.19 86 GLY A CA 1
ATOM 635 C C . GLY A 1 86 ? 9.985 -22.974 10.031 1.00 91.19 86 GLY A C 1
ATOM 636 O O . GLY A 1 86 ? 9.266 -23.732 9.392 1.00 91.19 86 GLY A O 1
ATOM 637 N N . SER A 1 87 ? 9.528 -22.178 10.996 1.00 95.38 87 SER A N 1
ATOM 638 C CA . SER A 1 87 ? 8.130 -22.175 11.440 1.00 95.38 87 SER A CA 1
ATOM 639 C C . SER A 1 87 ? 7.454 -20.805 11.334 1.00 95.38 87 SER A C 1
ATOM 641 O O . SER A 1 87 ? 8.109 -19.761 11.281 1.00 95.38 87 SER A O 1
ATOM 643 N N . ILE A 1 88 ? 6.119 -20.833 11.281 1.00 97.50 88 ILE A N 1
ATOM 644 C CA . ILE A 1 88 ? 5.242 -19.675 11.479 1.00 97.50 88 ILE A CA 1
ATOM 645 C C . ILE A 1 88 ? 4.360 -19.939 12.696 1.00 97.50 88 ILE A C 1
ATOM 647 O O . ILE A 1 88 ? 3.626 -20.932 12.724 1.00 97.50 88 ILE A O 1
ATOM 651 N N . SER A 1 89 ? 4.414 -19.028 13.662 1.00 98.12 89 SER A N 1
ATOM 652 C CA . SER A 1 89 ? 3.442 -18.906 14.751 1.00 98.12 89 SER A CA 1
ATOM 653 C C . SER A 1 89 ? 2.338 -17.933 14.345 1.00 98.12 89 SER A C 1
ATOM 655 O O . SER A 1 89 ? 2.593 -16.998 13.586 1.00 98.12 89 SER A O 1
ATOM 657 N N . VAL A 1 90 ? 1.124 -18.130 14.851 1.00 98.31 90 VAL A N 1
ATOM 658 C CA . VAL A 1 90 ? -0.019 -17.259 14.545 1.00 98.31 90 VAL A CA 1
ATOM 659 C C . VAL A 1 90 ? -0.542 -16.618 15.819 1.00 98.31 90 VAL A C 1
ATOM 661 O O . VAL A 1 90 ? -0.774 -17.307 16.813 1.00 98.31 90 VAL A O 1
ATOM 664 N N . ILE A 1 91 ? -0.719 -15.301 15.781 1.00 97.94 91 ILE A N 1
ATOM 665 C CA . ILE A 1 91 ? -1.430 -14.545 16.813 1.00 97.94 91 ILE A CA 1
ATOM 666 C C . ILE A 1 91 ? -2.817 -14.240 16.265 1.00 97.94 91 ILE A C 1
ATOM 668 O O . ILE A 1 91 ? -2.929 -13.651 15.195 1.00 97.94 91 ILE A O 1
ATOM 672 N N . ASP A 1 92 ? -3.853 -14.642 16.985 1.00 95.19 92 ASP A N 1
ATOM 673 C CA . ASP A 1 92 ? -5.241 -14.315 16.678 1.00 95.19 92 ASP A CA 1
ATOM 674 C C . ASP A 1 92 ? -5.636 -13.070 17.483 1.00 95.19 92 ASP A C 1
ATOM 676 O O . ASP A 1 92 ? -5.567 -13.084 18.716 1.00 95.19 92 ASP A O 1
ATOM 680 N N . LEU A 1 93 ? -5.938 -11.966 16.792 1.00 92.44 93 LEU A N 1
ATOM 681 C CA . LEU A 1 93 ? -6.082 -10.651 17.428 1.00 92.44 93 LEU A CA 1
ATOM 682 C C . LEU A 1 93 ? -7.368 -10.537 18.245 1.00 92.44 93 LEU A C 1
ATOM 684 O O . LEU A 1 93 ? -7.371 -9.890 19.290 1.00 92.44 93 LEU A O 1
ATOM 688 N N . GLU A 1 94 ? -8.420 -11.237 17.831 1.00 86.25 94 GLU A N 1
ATOM 689 C CA . GLU A 1 94 ? -9.710 -11.242 18.519 1.00 86.25 94 GLU A CA 1
ATOM 690 C C . GLU A 1 94 ? -9.632 -11.975 19.861 1.00 86.25 94 GLU A C 1
ATOM 692 O O . GLU A 1 94 ? -10.147 -11.523 20.887 1.00 86.25 94 GLU A O 1
ATOM 697 N N . THR A 1 95 ? -8.963 -13.130 19.879 1.00 89.62 95 THR A N 1
ATOM 698 C CA . THR A 1 95 ? -8.829 -13.937 21.100 1.00 89.62 95 THR A CA 1
ATOM 699 C C . THR A 1 95 ? -7.600 -13.574 21.934 1.00 89.62 95 THR A C 1
ATOM 701 O O . THR A 1 95 ? -7.513 -13.959 23.107 1.00 89.62 95 THR A O 1
ATOM 704 N N . GLY A 1 96 ? -6.623 -12.888 21.335 1.00 90.94 96 GLY A N 1
ATOM 705 C CA . GLY A 1 96 ? -5.276 -12.697 21.874 1.00 90.94 96 GLY A CA 1
ATOM 706 C C . GLY A 1 96 ? -4.473 -14.002 21.998 1.00 90.94 96 GLY A C 1
ATOM 707 O O . GLY A 1 96 ? -3.455 -14.039 22.697 1.00 90.94 96 GLY A O 1
ATOM 708 N N . GLY A 1 97 ? -4.952 -15.093 21.392 1.00 93.94 97 GLY A N 1
ATOM 709 C CA . GLY A 1 97 ? -4.329 -16.410 21.442 1.00 93.94 97 GLY A CA 1
ATOM 710 C C . GLY A 1 97 ? -3.082 -16.486 20.564 1.00 93.94 97 GLY A C 1
ATOM 711 O O . GLY A 1 97 ? -3.047 -15.921 19.478 1.00 93.94 97 GLY A O 1
ATOM 712 N N . VAL A 1 98 ? -2.061 -17.217 21.025 1.00 97.12 98 VAL A N 1
ATOM 713 C CA . VAL A 1 98 ? -0.840 -17.473 20.246 1.00 97.12 98 VAL A CA 1
ATOM 714 C C . VAL A 1 98 ? -0.691 -18.970 19.995 1.00 97.12 98 VAL A C 1
ATOM 716 O O . VAL A 1 98 ? -0.372 -19.735 20.912 1.00 97.12 98 VAL A O 1
ATOM 719 N N . GLU A 1 99 ? -0.889 -19.381 18.748 1.00 97.00 99 GLU A N 1
ATOM 720 C CA . GLU A 1 99 ? -0.647 -20.740 18.266 1.00 97.00 99 GLU A CA 1
ATOM 721 C C . GLU A 1 99 ? 0.805 -20.849 17.781 1.00 97.00 99 GLU A C 1
ATOM 723 O O . GLU A 1 99 ? 1.176 -20.399 16.696 1.00 97.00 99 GLU A O 1
ATOM 728 N N . GLN A 1 100 ? 1.657 -21.416 18.634 1.00 95.88 100 GLN A N 1
ATOM 729 C CA . GLN A 1 100 ? 3.099 -21.510 18.396 1.00 95.88 100 GLN A CA 1
ATOM 730 C C . GLN A 1 100 ? 3.426 -22.572 17.341 1.00 95.88 100 GLN A C 1
ATOM 732 O O . GLN A 1 100 ? 2.905 -23.689 17.411 1.00 95.88 100 GLN A O 1
ATOM 737 N N . ASP A 1 101 ? 4.341 -22.250 16.423 1.00 93.88 101 ASP A N 1
ATOM 738 C CA . ASP A 1 101 ? 4.867 -23.162 15.398 1.00 93.88 101 ASP A CA 1
ATOM 739 C C . ASP A 1 101 ? 3.768 -23.880 14.587 1.00 93.88 101 ASP A C 1
ATOM 741 O O . ASP A 1 101 ? 3.901 -25.054 14.224 1.00 93.88 101 ASP A O 1
ATOM 745 N N . GLN A 1 102 ? 2.655 -23.191 14.322 1.00 96.50 102 GLN A N 1
ATOM 746 C CA . GLN A 1 102 ? 1.478 -23.767 13.672 1.00 96.50 102 GLN A CA 1
ATOM 747 C C . GLN A 1 102 ? 1.793 -24.325 12.276 1.00 96.50 102 GLN A C 1
ATOM 749 O O . GLN A 1 102 ? 1.251 -25.368 11.889 1.00 96.50 102 GLN A O 1
ATOM 754 N N . PHE A 1 103 ? 2.679 -23.664 11.523 1.00 96.94 103 PHE A N 1
ATOM 755 C CA . PHE A 1 103 ? 3.046 -24.083 10.171 1.00 96.94 103 PHE A CA 1
ATOM 756 C C . PHE A 1 103 ? 4.547 -24.317 10.014 1.00 96.94 103 PHE A C 1
ATOM 758 O O . PHE A 1 103 ? 5.354 -23.445 10.308 1.00 96.94 103 PHE A O 1
ATOM 765 N N . ASP A 1 104 ? 4.904 -25.479 9.462 1.00 95.38 104 ASP A N 1
ATOM 766 C CA . ASP A 1 104 ? 6.272 -25.827 9.064 1.00 95.38 104 ASP A CA 1
ATOM 767 C C . ASP A 1 104 ? 6.535 -25.404 7.604 1.00 95.38 104 ASP A C 1
ATOM 769 O O . ASP A 1 104 ? 5.796 -25.758 6.669 1.00 95.38 104 ASP A O 1
ATOM 773 N N . LEU A 1 105 ? 7.598 -24.628 7.421 1.00 93.25 105 LEU A N 1
ATOM 774 C CA . LEU A 1 105 ? 8.138 -24.151 6.149 1.00 93.25 105 LEU A CA 1
ATOM 775 C C . LEU A 1 105 ? 9.397 -24.930 5.724 1.00 93.25 105 LEU A C 1
ATOM 777 O O . LEU A 1 105 ? 9.913 -24.724 4.627 1.00 93.25 105 LEU A O 1
ATOM 781 N N . GLY A 1 106 ? 9.945 -25.791 6.586 1.00 91.56 106 GLY A N 1
ATOM 782 C CA . GLY A 1 106 ? 11.184 -26.542 6.364 1.00 91.56 106 GLY A CA 1
ATOM 783 C C . GLY A 1 106 ? 12.476 -25.720 6.493 1.00 91.56 106 GLY A C 1
ATOM 784 O O . GLY A 1 106 ? 13.525 -26.281 6.814 1.00 91.56 106 GLY A O 1
ATOM 785 N N . SER A 1 107 ? 12.420 -24.404 6.282 1.00 92.69 107 SER A N 1
ATOM 786 C CA . SER A 1 107 ? 13.476 -23.439 6.612 1.00 92.69 107 SER A CA 1
ATOM 787 C C . SER A 1 107 ? 12.874 -22.075 6.928 1.00 92.69 107 SER A C 1
ATOM 789 O O . SER A 1 107 ? 11.775 -21.773 6.458 1.00 92.69 107 SER A O 1
ATOM 791 N N . ARG A 1 108 ? 13.621 -21.232 7.651 1.00 92.38 108 ARG A N 1
ATOM 792 C CA . ARG A 1 108 ? 13.203 -19.866 7.995 1.00 92.38 108 ARG A CA 1
ATOM 793 C C . ARG A 1 108 ? 12.673 -19.089 6.789 1.00 92.38 108 ARG A C 1
ATOM 795 O O . ARG A 1 108 ? 13.211 -19.215 5.680 1.00 92.38 108 ARG A O 1
ATOM 802 N N . ALA A 1 109 ? 11.659 -18.265 7.025 1.00 90.69 109 ALA A N 1
ATOM 803 C CA . ALA A 1 109 ? 11.132 -17.366 6.012 1.00 90.69 109 ALA A CA 1
ATOM 804 C C . ALA A 1 109 ? 12.081 -16.172 5.823 1.00 90.69 109 ALA A C 1
ATOM 806 O O . ALA A 1 109 ? 12.389 -15.432 6.758 1.00 90.69 109 ALA A O 1
ATOM 807 N N . GLY A 1 110 ? 12.552 -15.958 4.596 1.00 87.88 110 GLY A N 1
ATOM 808 C CA . GLY A 1 110 ? 13.293 -14.751 4.226 1.00 87.88 110 GLY A CA 1
ATOM 809 C C . GLY A 1 110 ? 12.381 -13.529 4.088 1.00 87.88 110 GLY A C 1
ATOM 810 O O . GLY A 1 110 ? 12.816 -12.403 4.348 1.00 87.88 110 GLY A O 1
ATOM 811 N N . ARG A 1 111 ? 11.118 -13.758 3.710 1.00 92.75 111 ARG A N 1
ATOM 812 C CA . ARG A 1 111 ? 10.066 -12.751 3.525 1.00 92.75 111 ARG A CA 1
ATOM 813 C C . ARG A 1 111 ? 8.710 -13.356 3.878 1.00 92.75 111 ARG A C 1
ATOM 815 O O . ARG A 1 111 ? 8.499 -14.538 3.610 1.00 92.75 111 ARG A O 1
ATOM 822 N N . ILE A 1 112 ? 7.836 -12.545 4.460 1.00 95.25 112 ILE A N 1
ATOM 823 C CA . ILE A 1 112 ? 6.408 -12.821 4.626 1.00 95.25 112 ILE A CA 1
ATOM 824 C C . ILE A 1 112 ? 5.709 -11.492 4.368 1.00 95.25 112 ILE A C 1
ATOM 826 O O . ILE A 1 112 ? 6.032 -10.539 5.071 1.00 95.25 112 ILE A O 1
ATOM 830 N N . TYR A 1 113 ? 4.824 -11.428 3.377 1.00 93.81 113 TYR A N 1
ATOM 831 C CA . TYR A 1 113 ? 3.995 -10.251 3.101 1.00 93.81 113 TYR A CA 1
ATOM 832 C C . TYR A 1 113 ? 2.544 -10.678 2.929 1.00 93.81 113 TYR A C 1
ATOM 834 O O . TYR A 1 113 ? 2.285 -11.777 2.430 1.00 93.81 113 TYR A O 1
ATOM 842 N N . SER A 1 114 ? 1.627 -9.827 3.366 1.00 92.88 114 SER A N 1
ATOM 843 C CA . SER A 1 114 ? 0.216 -9.921 3.018 1.00 92.88 114 SER A CA 1
ATOM 844 C C . SER A 1 114 ? 0.003 -9.501 1.571 1.00 92.88 114 SER A C 1
ATOM 846 O O . SER A 1 114 ? 0.780 -8.713 1.035 1.00 92.88 114 SER A O 1
ATOM 848 N N . THR A 1 115 ? -1.017 -10.064 0.934 1.00 87.88 115 THR A N 1
ATOM 849 C CA . THR A 1 115 ? -1.568 -9.525 -0.311 1.00 87.88 115 THR A CA 1
ATOM 850 C C . THR A 1 115 ? -2.357 -8.247 -0.021 1.00 87.88 115 THR A C 1
ATOM 852 O O . THR A 1 115 ? -2.653 -7.960 1.144 1.00 87.88 115 THR A O 1
ATOM 855 N N . LYS A 1 116 ? -2.679 -7.460 -1.055 1.00 81.62 116 LYS A N 1
ATOM 856 C CA . LYS A 1 116 ? -3.312 -6.145 -0.883 1.00 81.62 116 LYS A CA 1
ATOM 857 C C . LYS A 1 116 ? -4.657 -6.234 -0.169 1.00 81.62 116 LYS A C 1
ATOM 859 O O . LYS A 1 116 ? -4.914 -5.409 0.701 1.00 81.62 116 LYS A O 1
ATOM 864 N N . SER A 1 117 ? -5.468 -7.255 -0.466 1.00 79.56 117 SER A N 1
ATOM 865 C CA . SER A 1 117 ? -6.767 -7.439 0.205 1.00 79.56 117 SER A CA 1
ATOM 866 C C . SER A 1 117 ? -6.656 -7.711 1.712 1.00 79.56 117 SER A C 1
ATOM 868 O O . SER A 1 117 ? -7.657 -7.691 2.422 1.00 79.56 117 SER A O 1
ATOM 870 N N . GLY A 1 118 ? -5.464 -8.066 2.206 1.00 85.94 118 GLY A N 1
ATOM 871 C CA . GLY A 1 118 ? -5.269 -8.544 3.571 1.00 85.94 118 GLY A CA 1
ATOM 872 C C . GLY A 1 118 ? -5.745 -9.982 3.804 1.00 85.94 118 GLY A C 1
ATOM 873 O O . GLY A 1 118 ? -5.482 -10.533 4.869 1.00 85.94 118 GLY A O 1
ATOM 874 N N . ARG A 1 119 ? -6.382 -10.654 2.837 1.00 90.75 119 ARG A N 1
ATOM 875 C CA . ARG A 1 119 ? -6.862 -12.036 3.004 1.00 90.75 119 ARG A CA 1
ATOM 876 C C . ARG A 1 119 ? -5.740 -13.066 2.977 1.00 90.75 119 ARG A C 1
ATOM 878 O O . ARG A 1 119 ? -5.768 -14.028 3.751 1.00 90.75 119 ARG A O 1
ATOM 885 N N . TYR A 1 120 ? -4.773 -12.917 2.073 1.00 95.62 120 TYR A N 1
ATOM 886 C CA . TYR A 1 120 ? -3.708 -13.899 1.886 1.00 95.62 120 TYR A CA 1
ATOM 887 C C . TYR A 1 120 ? -2.358 -13.387 2.380 1.00 95.62 120 TYR A C 1
ATOM 889 O O . TYR A 1 120 ? -2.105 -12.193 2.496 1.00 95.62 120 TYR A O 1
ATOM 897 N N . ALA A 1 121 ? -1.448 -14.321 2.647 1.00 96.94 121 ALA A N 1
ATOM 898 C CA . ALA A 1 121 ? -0.044 -14.016 2.888 1.00 96.94 121 ALA A CA 1
ATOM 899 C C . ALA A 1 121 ? 0.871 -14.995 2.157 1.00 96.94 121 ALA A C 1
ATOM 901 O O . ALA A 1 121 ? 0.575 -16.185 2.027 1.00 96.94 121 ALA A O 1
ATOM 902 N N . ILE A 1 122 ? 2.027 -14.505 1.719 1.00 98.06 122 ILE A N 1
ATOM 903 C CA . ILE A 1 122 ? 3.037 -15.282 1.003 1.00 98.06 122 ILE A CA 1
ATOM 904 C C . ILE A 1 122 ? 4.317 -15.307 1.833 1.00 98.06 122 ILE A C 1
ATOM 906 O O . ILE A 1 122 ? 4.917 -14.267 2.091 1.00 98.06 122 ILE A O 1
ATOM 910 N N . ALA A 1 123 ? 4.773 -16.503 2.209 1.00 97.50 123 ALA A N 1
ATOM 911 C CA . ALA A 1 123 ? 6.047 -16.721 2.888 1.00 97.50 123 ALA A CA 1
ATOM 912 C C . ALA A 1 123 ? 7.065 -17.377 1.950 1.00 97.50 123 ALA A C 1
ATOM 914 O O . ALA A 1 123 ? 6.802 -18.434 1.376 1.00 97.50 123 ALA A O 1
ATOM 915 N N . VAL A 1 124 ? 8.255 -16.790 1.828 1.00 97.06 124 VAL A N 1
ATOM 916 C CA . VAL A 1 124 ? 9.338 -17.298 0.972 1.00 97.06 124 VAL A CA 1
ATOM 917 C C . VAL A 1 124 ? 10.446 -17.922 1.812 1.00 97.06 124 VAL A C 1
ATOM 919 O O . VAL A 1 124 ? 11.059 -17.247 2.640 1.00 97.06 124 VAL A O 1
ATOM 922 N N . SER A 1 125 ? 10.771 -19.184 1.528 1.00 95.50 125 SER A N 1
ATOM 923 C CA . SER A 1 125 ? 11.825 -19.954 2.193 1.00 95.50 125 SER A CA 1
ATOM 924 C C . SER A 1 125 ? 12.901 -20.360 1.184 1.00 95.50 125 SER A C 1
ATOM 926 O O . SER A 1 125 ? 12.871 -21.443 0.592 1.00 95.50 125 SER A O 1
ATOM 928 N N . SER A 1 126 ? 13.885 -19.475 0.991 1.00 94.06 126 SER A N 1
ATOM 929 C CA . SER A 1 126 ? 14.937 -19.629 -0.024 1.00 94.06 126 SER A CA 1
ATOM 930 C C . SER A 1 126 ? 15.742 -20.919 0.127 1.00 94.06 126 SER A C 1
ATOM 932 O O . SER A 1 126 ? 15.989 -21.604 -0.861 1.00 94.06 126 SER A O 1
ATOM 934 N N . ASP A 1 127 ? 16.128 -21.275 1.357 1.00 93.69 127 ASP A N 1
ATOM 935 C CA . ASP A 1 127 ? 16.946 -22.466 1.633 1.00 93.69 127 ASP A CA 1
ATOM 936 C C . ASP A 1 127 ? 16.156 -23.776 1.451 1.00 93.69 127 ASP A C 1
ATOM 938 O O . ASP A 1 127 ? 16.739 -24.822 1.151 1.00 93.69 127 ASP A O 1
ATOM 942 N N . ALA A 1 128 ? 14.829 -23.719 1.592 1.00 95.31 128 ALA A N 1
ATOM 943 C CA . ALA A 1 128 ? 13.918 -24.828 1.327 1.00 95.31 128 ALA A CA 1
ATOM 944 C C . ALA A 1 128 ? 13.465 -24.911 -0.142 1.00 95.31 128 ALA A C 1
ATOM 946 O O . ALA A 1 128 ? 12.776 -25.868 -0.497 1.00 95.31 128 ALA A O 1
ATOM 947 N N . ASN A 1 129 ? 13.873 -23.970 -1.007 1.00 97.06 129 ASN A N 1
ATOM 948 C CA . ASN A 1 129 ? 13.482 -23.920 -2.423 1.00 97.06 129 ASN A CA 1
ATOM 949 C C . ASN A 1 129 ? 11.957 -23.900 -2.634 1.00 97.06 129 ASN A C 1
ATOM 951 O O . ASN A 1 129 ? 11.421 -24.562 -3.529 1.00 97.06 129 ASN A O 1
ATOM 955 N N . THR A 1 130 ? 11.245 -23.165 -1.780 1.00 96.00 130 THR A N 1
ATOM 956 C CA . THR A 1 130 ? 9.784 -23.076 -1.835 1.00 96.00 130 THR A CA 1
ATOM 957 C C . THR A 1 130 ? 9.292 -21.736 -1.313 1.00 96.00 130 THR A C 1
ATOM 959 O O . THR A 1 130 ? 9.915 -21.119 -0.447 1.00 96.00 130 THR A O 1
ATOM 962 N N . ALA A 1 131 ? 8.138 -21.314 -1.812 1.00 97.06 131 ALA A N 1
ATOM 963 C CA . ALA A 1 131 ? 7.270 -20.373 -1.124 1.00 97.06 131 ALA A CA 1
ATOM 964 C C . ALA A 1 131 ? 5.979 -21.075 -0.682 1.00 97.06 131 ALA A C 1
ATOM 966 O O . ALA A 1 131 ? 5.683 -22.200 -1.101 1.00 97.06 131 ALA A O 1
ATOM 967 N N . HIS A 1 132 ? 5.236 -20.432 0.206 1.00 97.12 132 HIS A N 1
ATOM 968 C CA . HIS A 1 132 ? 3.988 -20.925 0.759 1.00 97.12 132 HIS A CA 1
ATOM 969 C C . HIS A 1 132 ? 2.970 -19.799 0.793 1.00 97.12 132 HIS A C 1
ATOM 971 O O . HIS A 1 132 ? 3.288 -18.695 1.222 1.00 97.12 132 HIS A O 1
ATOM 977 N N . LEU A 1 133 ? 1.761 -20.110 0.349 1.00 97.25 133 LEU A N 1
ATOM 978 C CA . LEU A 1 133 ? 0.630 -19.203 0.349 1.00 97.25 133 LEU A CA 1
ATOM 979 C C . LEU A 1 133 ? -0.311 -19.600 1.488 1.00 97.25 133 LEU A C 1
ATOM 981 O O . LEU A 1 133 ? -0.576 -20.790 1.695 1.00 97.25 133 LEU A O 1
ATOM 985 N N . PHE A 1 134 ? -0.783 -18.614 2.230 1.00 97.38 134 PHE A N 1
ATOM 986 C CA . PHE A 1 134 ? -1.683 -18.768 3.359 1.00 97.38 134 PHE A CA 1
ATOM 987 C C . PHE A 1 134 ? -2.958 -18.001 3.070 1.00 97.38 134 PHE A C 1
ATOM 989 O O . PHE A 1 134 ? -2.896 -16.867 2.618 1.00 97.38 134 PHE A O 1
ATOM 996 N N . ASP A 1 135 ? -4.086 -18.637 3.337 1.00 96.69 135 ASP A N 1
ATOM 997 C CA . ASP A 1 135 ? -5.401 -18.012 3.397 1.00 96.69 135 ASP A CA 1
ATOM 998 C C . ASP A 1 135 ? -5.653 -17.711 4.869 1.00 96.69 135 ASP A C 1
ATOM 1000 O O . ASP A 1 135 ? -5.688 -18.636 5.692 1.00 96.69 135 ASP A O 1
ATOM 1004 N N . GLY A 1 136 ? -5.722 -16.421 5.198 1.00 94.00 136 GLY A N 1
ATOM 1005 C CA . GLY A 1 136 ? -5.926 -15.919 6.550 1.00 94.00 136 GLY A CA 1
ATOM 1006 C C . GLY A 1 136 ? -7.247 -16.385 7.142 1.00 94.00 136 GLY A C 1
ATOM 1007 O O . GLY A 1 136 ? -7.358 -16.457 8.366 1.00 94.00 136 GLY A O 1
ATOM 1008 N N . GLY A 1 137 ? -8.205 -16.767 6.290 1.00 90.25 137 GLY A N 1
ATOM 1009 C CA . GLY A 1 137 ? -9.530 -17.217 6.689 1.00 90.25 137 GLY A CA 1
ATOM 1010 C C . GLY A 1 137 ? -10.415 -16.089 7.212 1.00 90.25 137 GLY A C 1
ATOM 1011 O O . GLY A 1 137 ? -11.459 -16.393 7.762 1.00 90.25 137 GLY A O 1
ATOM 1012 N N . ILE A 1 138 ? -10.004 -14.827 7.080 1.00 86.75 138 ILE A N 1
ATOM 1013 C CA . ILE A 1 138 ? -10.789 -13.645 7.445 1.00 86.75 138 ILE A CA 1
ATOM 1014 C C . ILE A 1 138 ? -10.855 -12.763 6.209 1.00 86.75 138 ILE A C 1
ATOM 1016 O O . ILE A 1 138 ? -9.807 -12.369 5.697 1.00 86.75 138 ILE A O 1
ATOM 1020 N N . PHE A 1 139 ? -12.060 -12.525 5.705 1.00 82.88 139 PHE A N 1
ATOM 1021 C CA . PHE A 1 139 ? -12.311 -11.675 4.544 1.00 82.88 139 PHE A CA 1
ATOM 1022 C C . PHE A 1 139 ? -13.793 -11.313 4.458 1.00 82.88 139 PHE A C 1
ATOM 1024 O O . PHE A 1 139 ? -14.633 -11.955 5.089 1.00 82.88 139 PHE A O 1
ATOM 1031 N N . MET A 1 140 ? -14.101 -10.316 3.636 1.00 70.56 140 MET A N 1
ATOM 1032 C CA . MET A 1 140 ? -15.468 -9.931 3.304 1.00 70.56 140 MET A CA 1
ATOM 1033 C C . MET A 1 140 ? -15.940 -10.704 2.069 1.00 70.56 140 MET A C 1
ATOM 1035 O O . MET A 1 140 ? -15.268 -10.719 1.037 1.00 70.56 140 MET A O 1
ATOM 1039 N N . GLU A 1 141 ? -17.077 -11.393 2.168 1.00 69.00 141 GLU A N 1
ATOM 1040 C CA . GLU A 1 141 ? -17.718 -12.066 1.036 1.00 69.00 141 GLU A CA 1
ATOM 1041 C C . GLU A 1 141 ? -18.870 -11.207 0.510 1.00 69.00 141 GLU A C 1
ATOM 1043 O O . GLU A 1 141 ? -19.924 -11.107 1.135 1.00 69.00 141 GLU A O 1
ATOM 1048 N N . ALA A 1 142 ? -18.682 -10.610 -0.667 1.00 57.34 142 ALA A N 1
ATOM 1049 C CA . ALA A 1 142 ? -19.709 -9.799 -1.304 1.00 57.34 142 ALA A CA 1
ATOM 1050 C C . ALA A 1 142 ? -20.866 -10.663 -1.841 1.00 57.34 142 ALA A C 1
ATOM 1052 O O . ALA A 1 142 ? -20.693 -11.588 -2.644 1.00 57.34 142 ALA A O 1
ATOM 1053 N N . HIS A 1 143 ? -22.089 -10.309 -1.456 1.00 53.84 143 HIS A N 1
ATOM 1054 C CA . HIS A 1 143 ? -23.339 -10.885 -1.960 1.00 53.84 143 HIS A CA 1
ATOM 1055 C C . HIS A 1 143 ? -24.096 -9.941 -2.909 1.00 53.84 143 HIS A C 1
ATOM 1057 O O . HIS A 1 143 ? -25.183 -10.269 -3.397 1.00 53.84 143 HIS A O 1
ATOM 1063 N N . GLY A 1 144 ? -23.475 -8.809 -3.243 1.00 45.28 144 GLY A N 1
ATOM 1064 C CA . GLY A 1 144 ? -23.947 -7.804 -4.191 1.00 45.28 144 GLY A CA 1
ATOM 1065 C C . GLY A 1 144 ? -24.683 -6.640 -3.532 1.00 45.28 144 GLY A C 1
ATOM 1066 O O . GLY A 1 144 ? -24.491 -5.508 -3.956 1.00 45.28 144 GLY A O 1
ATOM 1067 N N . ASP A 1 145 ? -25.513 -6.896 -2.521 1.00 40.97 145 ASP A N 1
ATOM 1068 C CA . ASP A 1 145 ? -26.217 -5.869 -1.732 1.00 40.97 145 ASP A CA 1
ATOM 1069 C C . ASP A 1 145 ? -25.658 -5.682 -0.313 1.00 40.97 145 ASP A C 1
ATOM 1071 O O . ASP A 1 145 ? -26.026 -4.721 0.349 1.00 40.97 145 ASP A O 1
ATOM 1075 N N . HIS A 1 146 ? -24.791 -6.590 0.130 1.00 44.25 146 HIS A N 1
ATOM 1076 C CA . HIS A 1 146 ? -24.047 -6.546 1.388 1.00 44.25 146 HIS A CA 1
ATOM 1077 C C . HIS A 1 146 ? -22.785 -7.403 1.247 1.00 44.25 146 HIS A C 1
ATOM 1079 O O . HIS A 1 146 ? -22.665 -8.190 0.295 1.00 44.25 146 HIS A O 1
ATOM 1085 N N . SER A 1 147 ? -21.883 -7.276 2.213 1.00 50.09 147 SER A N 1
ATOM 1086 C CA . SER A 1 147 ? -20.738 -8.161 2.379 1.00 50.09 147 SER A CA 1
ATOM 1087 C C . SER A 1 147 ? -20.827 -8.840 3.741 1.00 50.09 147 SER A C 1
ATOM 1089 O O . SER A 1 147 ? -20.987 -8.172 4.759 1.00 50.09 147 SER A O 1
ATOM 1091 N N . ASP A 1 148 ? -20.726 -10.165 3.767 1.00 65.50 148 ASP A N 1
ATOM 1092 C CA . ASP A 1 148 ? -20.679 -10.919 5.018 1.00 65.50 148 ASP A CA 1
ATOM 1093 C C . ASP A 1 148 ? -19.220 -11.093 5.454 1.00 65.50 148 ASP A C 1
ATOM 1095 O O . ASP A 1 148 ? -18.380 -11.562 4.681 1.00 65.50 148 ASP A O 1
ATOM 1099 N N . LEU A 1 149 ? -18.922 -10.782 6.718 1.00 75.56 149 LEU A N 1
ATOM 1100 C CA . LEU A 1 149 ? -17.646 -11.157 7.318 1.00 75.56 149 LEU A CA 1
ATOM 1101 C C . LEU A 1 149 ? -17.559 -12.683 7.407 1.00 75.56 149 LEU A C 1
ATOM 1103 O O . LEU A 1 149 ? -18.312 -13.344 8.132 1.00 75.56 149 LEU A O 1
ATOM 1107 N N . VAL A 1 150 ? -16.604 -13.251 6.679 1.00 79.31 150 VAL A N 1
ATOM 1108 C CA . VAL A 1 150 ? -16.266 -14.664 6.760 1.00 79.31 150 VAL A CA 1
ATOM 1109 C C . VAL A 1 150 ? -15.101 -14.836 7.715 1.00 79.31 150 VAL A C 1
ATOM 1111 O O . VAL A 1 150 ? -13.977 -14.454 7.411 1.00 79.31 150 VAL A O 1
ATOM 1114 N N . GLU A 1 151 ? -15.363 -15.503 8.835 1.00 87.06 151 GLU A N 1
ATOM 1115 C CA . GLU A 1 151 ? -14.339 -15.964 9.768 1.00 87.06 151 GLU A CA 1
ATOM 1116 C C . GLU A 1 151 ? -14.201 -17.490 9.713 1.00 87.06 151 GLU A C 1
ATOM 1118 O O . GLU A 1 151 ? -15.106 -18.269 10.035 1.00 87.06 151 GLU A O 1
ATOM 1123 N N . GLY A 1 152 ? -13.022 -17.935 9.316 1.00 89.06 152 GLY A N 1
ATOM 1124 C CA . GLY A 1 152 ? -12.606 -19.321 9.242 1.00 89.06 152 GLY A CA 1
ATOM 1125 C C . GLY A 1 152 ? -11.188 -19.507 9.766 1.00 89.06 152 GLY A C 1
ATOM 1126 O O . GLY A 1 152 ? -10.491 -18.558 10.126 1.00 89.06 152 GLY A O 1
ATOM 1127 N N . ASP A 1 153 ? -10.753 -20.765 9.809 1.00 92.56 153 ASP A N 1
ATOM 1128 C CA . ASP A 1 153 ? -9.403 -21.114 10.240 1.00 92.56 153 ASP A CA 1
ATOM 1129 C C . ASP A 1 153 ? -8.369 -20.667 9.196 1.00 92.56 153 ASP A C 1
ATOM 1131 O O . ASP A 1 153 ? -8.501 -20.969 8.005 1.00 92.56 153 ASP A O 1
ATOM 1135 N N . ILE A 1 154 ? -7.275 -20.060 9.660 1.00 96.19 154 ILE A N 1
ATOM 1136 C CA . ILE A 1 154 ? -6.089 -19.850 8.828 1.00 96.19 154 ILE A CA 1
ATOM 1137 C C . ILE A 1 154 ? -5.556 -21.190 8.305 1.00 96.19 154 ILE A C 1
ATOM 1139 O O . ILE A 1 154 ? -5.438 -22.181 9.040 1.00 96.19 154 ILE A O 1
ATOM 1143 N N . ARG A 1 155 ? -5.172 -21.231 7.028 1.00 95.69 155 ARG A N 1
ATOM 1144 C CA . ARG A 1 155 ? -4.649 -22.451 6.402 1.00 95.69 155 ARG A CA 1
ATOM 1145 C C . ARG A 1 155 ? -3.573 -22.169 5.365 1.00 95.69 155 ARG A C 1
ATOM 1147 O O . ARG A 1 155 ? -3.600 -21.184 4.640 1.00 95.69 155 ARG A O 1
ATOM 1154 N N . LYS A 1 156 ? -2.651 -23.121 5.237 1.00 96.06 156 LYS A N 1
ATOM 1155 C CA . LYS A 1 156 ? -1.678 -23.179 4.144 1.00 96.06 156 LYS A CA 1
ATOM 1156 C C . LYS A 1 156 ? -2.342 -23.751 2.890 1.00 96.06 156 LYS A C 1
ATOM 1158 O O . LYS A 1 156 ? -2.841 -24.880 2.927 1.00 96.06 156 LYS A O 1
ATOM 1163 N N . LEU A 1 157 ? -2.322 -23.000 1.794 1.00 96.12 157 LEU A N 1
ATOM 1164 C CA . LEU A 1 157 ? -2.904 -23.406 0.518 1.00 96.12 157 LEU A CA 1
ATOM 1165 C C . LEU A 1 157 ? -2.024 -24.436 -0.210 1.00 96.12 157 LEU A C 1
ATOM 1167 O O . LEU A 1 157 ? -0.793 -24.353 -0.150 1.00 96.12 157 LEU A O 1
ATOM 1171 N N . PRO A 1 158 ? -2.61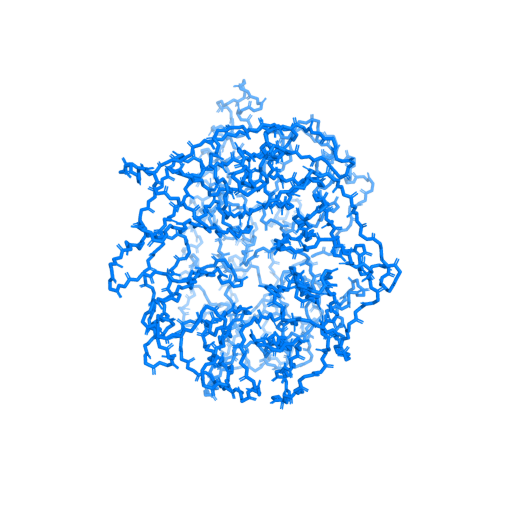7 -25.408 -0.929 1.00 95.69 158 PRO A N 1
ATOM 1172 C CA . PRO A 1 158 ? -1.879 -26.446 -1.648 1.00 95.69 158 PRO A CA 1
ATOM 1173 C C . PRO A 1 158 ? -1.354 -25.980 -3.024 1.00 95.69 158 PRO A C 1
ATOM 1175 O O . PRO A 1 158 ? -1.248 -26.793 -3.943 1.00 95.69 158 PRO A O 1
ATOM 1178 N N . VAL A 1 159 ? -1.018 -24.695 -3.173 1.00 95.56 159 VAL A N 1
ATOM 1179 C CA . VAL A 1 159 ? -0.473 -24.119 -4.414 1.00 95.56 159 VAL A CA 1
ATOM 1180 C C . VAL A 1 159 ? 1.021 -24.436 -4.518 1.00 95.56 159 VAL A C 1
ATOM 1182 O O . VAL A 1 159 ? 1.791 -24.196 -3.585 1.00 95.56 159 VAL A O 1
ATOM 1185 N N . ASP A 1 160 ? 1.453 -24.987 -5.657 1.00 93.38 160 ASP A N 1
ATOM 1186 C CA . ASP A 1 160 ? 2.864 -25.308 -5.885 1.00 93.38 160 ASP A CA 1
ATOM 1187 C C . ASP A 1 160 ? 3.663 -24.055 -6.262 1.00 93.38 160 ASP A C 1
ATOM 1189 O O . ASP A 1 160 ? 3.680 -23.618 -7.416 1.00 93.38 160 ASP A O 1
ATOM 1193 N N . LEU A 1 161 ? 4.364 -23.510 -5.268 1.00 96.25 161 LEU A N 1
ATOM 1194 C CA . LEU A 1 161 ? 5.331 -22.420 -5.397 1.00 96.25 161 LEU A CA 1
ATOM 1195 C C . LEU A 1 161 ? 6.769 -22.919 -5.164 1.00 96.25 161 LEU A C 1
ATOM 1197 O O . LEU A 1 161 ? 7.620 -22.203 -4.637 1.00 96.25 161 LEU A O 1
ATOM 1201 N N . SER A 1 162 ? 7.051 -24.176 -5.510 1.00 95.94 162 SER A N 1
ATOM 1202 C CA . SER A 1 162 ? 8.415 -24.707 -5.455 1.00 95.94 162 SER A CA 1
ATOM 1203 C C . SER A 1 162 ? 9.256 -24.139 -6.600 1.00 95.94 162 SER A C 1
ATOM 1205 O O . SER A 1 162 ? 8.756 -23.899 -7.705 1.00 95.94 162 SER A O 1
ATOM 1207 N N . GLY A 1 163 ? 10.555 -23.971 -6.365 1.00 96.06 163 GLY A N 1
ATOM 1208 C CA . GLY A 1 163 ? 11.502 -23.540 -7.391 1.00 96.06 163 GLY A CA 1
ATOM 1209 C C . GLY A 1 163 ? 12.891 -23.275 -6.825 1.00 96.06 163 GLY A C 1
ATOM 1210 O O . GLY A 1 163 ? 13.084 -23.229 -5.614 1.00 96.06 163 GLY A O 1
ATOM 1211 N N . ASP A 1 164 ? 13.885 -23.129 -7.699 1.00 96.25 164 ASP A N 1
ATOM 1212 C CA . ASP A 1 164 ? 15.277 -22.979 -7.268 1.00 96.25 164 ASP A CA 1
ATOM 1213 C C . ASP A 1 164 ? 15.529 -21.582 -6.685 1.00 96.25 164 ASP A C 1
ATOM 1215 O O . ASP A 1 164 ? 15.572 -20.592 -7.420 1.00 96.25 164 ASP A O 1
ATOM 1219 N N . ARG A 1 165 ? 15.703 -21.528 -5.360 1.00 95.38 165 ARG A N 1
ATOM 1220 C CA . ARG A 1 165 ? 16.075 -20.349 -4.572 1.00 95.38 165 ARG A CA 1
ATOM 1221 C C . ARG A 1 165 ? 15.145 -19.134 -4.796 1.00 95.38 165 ARG A C 1
ATOM 1223 O O . ARG A 1 165 ? 15.605 -18.125 -5.325 1.00 95.38 165 ARG A O 1
ATOM 1230 N N . PRO A 1 166 ? 13.862 -19.183 -4.383 1.00 97.06 166 PRO A N 1
ATOM 1231 C CA . PRO A 1 166 ? 13.008 -17.992 -4.332 1.00 97.06 166 PRO A CA 1
ATOM 1232 C C . PRO A 1 166 ? 13.563 -16.997 -3.313 1.00 97.06 166 PRO A C 1
ATOM 1234 O O . PRO A 1 166 ? 13.903 -17.399 -2.197 1.00 97.06 166 PRO A O 1
ATOM 1237 N N . VAL A 1 167 ? 13.687 -15.718 -3.671 1.00 93.06 167 VAL A N 1
ATOM 1238 C CA . VAL A 1 167 ? 14.311 -14.713 -2.786 1.00 93.06 167 VAL A CA 1
ATOM 1239 C C . VAL A 1 167 ? 13.527 -13.416 -2.723 1.00 93.06 167 VAL A C 1
ATOM 1241 O O . VAL A 1 167 ? 13.201 -12.963 -1.624 1.00 93.06 167 VAL A O 1
ATOM 1244 N N . HIS A 1 168 ? 13.254 -12.797 -3.867 1.00 93.38 168 HIS A N 1
ATOM 1245 C CA . HIS A 1 168 ? 12.526 -11.533 -3.907 1.00 93.38 168 HIS A CA 1
ATOM 1246 C C . HIS A 1 168 ? 11.036 -11.810 -4.040 1.00 93.38 168 HIS A C 1
ATOM 1248 O O . HIS A 1 168 ? 10.637 -12.625 -4.865 1.00 93.38 168 HIS A O 1
ATOM 1254 N N . LEU A 1 169 ? 10.258 -11.185 -3.162 1.00 95.56 169 LEU A N 1
ATOM 1255 C CA . LEU A 1 169 ? 8.802 -11.200 -3.144 1.00 95.56 169 LEU A CA 1
ATOM 1256 C C . LEU A 1 169 ? 8.382 -9.741 -3.172 1.00 95.56 169 LEU A C 1
ATOM 1258 O O . LEU A 1 169 ? 8.868 -8.980 -2.331 1.00 95.56 169 LEU A O 1
ATOM 1262 N N . TYR A 1 170 ? 7.492 -9.401 -4.088 1.00 95.06 170 TYR A N 1
ATOM 1263 C CA . TYR A 1 170 ? 6.829 -8.112 -4.124 1.00 95.06 170 TYR A CA 1
ATOM 1264 C C . TYR A 1 170 ? 5.321 -8.331 -4.244 1.00 95.06 170 TYR A C 1
ATOM 1266 O O . TYR A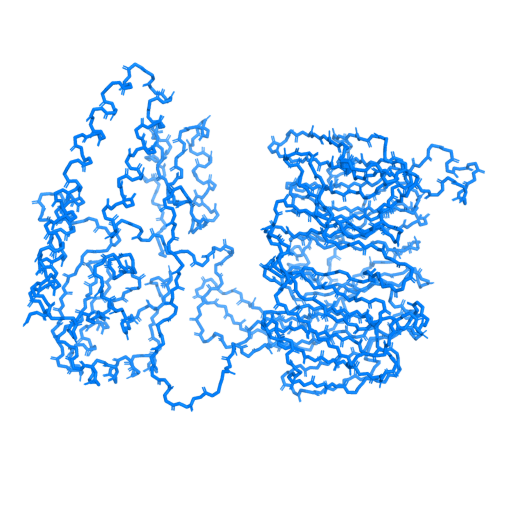 1 170 ? 4.880 -9.306 -4.853 1.00 95.06 170 TYR A O 1
ATOM 1274 N N . VAL A 1 171 ? 4.545 -7.455 -3.622 1.00 91.12 171 VAL A N 1
ATOM 1275 C CA . VAL A 1 171 ? 3.083 -7.471 -3.645 1.00 91.12 171 VAL A CA 1
ATOM 1276 C C . VAL A 1 171 ? 2.649 -6.101 -4.150 1.00 91.12 171 VAL A C 1
ATOM 1278 O O . VAL A 1 171 ? 2.968 -5.104 -3.508 1.00 91.12 171 VAL A O 1
ATOM 1281 N N . GLY A 1 172 ? 2.010 -6.067 -5.317 1.00 83.62 172 GLY A N 1
ATOM 1282 C CA . GLY A 1 172 ? 1.265 -4.908 -5.808 1.00 83.62 172 GLY A CA 1
ATOM 1283 C C . GLY A 1 172 ? -0.219 -5.054 -5.482 1.00 83.62 172 GLY A C 1
ATOM 1284 O O . GLY A 1 172 ? -0.587 -5.896 -4.663 1.00 83.62 172 GLY A O 1
ATOM 1285 N N . ASP A 1 173 ? -1.062 -4.255 -6.133 1.00 74.25 173 ASP A N 1
ATOM 1286 C CA . ASP A 1 173 ? -2.490 -4.222 -5.810 1.00 74.25 173 ASP A CA 1
ATOM 1287 C C . ASP A 1 173 ? -3.217 -5.516 -6.218 1.00 74.25 173 ASP A C 1
ATOM 1289 O O . ASP A 1 173 ? -3.811 -6.168 -5.366 1.00 74.25 173 ASP A O 1
ATOM 1293 N N . GLU A 1 174 ? -3.099 -5.966 -7.470 1.00 80.38 174 GLU A N 1
ATOM 1294 C CA . GLU A 1 174 ? -3.748 -7.218 -7.917 1.00 80.38 174 GLU A CA 1
ATOM 1295 C C . GLU A 1 174 ? -2.810 -8.429 -7.968 1.00 80.38 174 GLU A C 1
ATOM 1297 O O . GLU A 1 174 ? -3.219 -9.591 -7.836 1.00 80.38 174 GLU A O 1
ATOM 1302 N N . TRP A 1 175 ? -1.530 -8.160 -8.213 1.00 91.94 175 TRP A N 1
ATOM 1303 C CA . TRP A 1 175 ? -0.528 -9.169 -8.510 1.00 91.94 175 TRP A CA 1
ATOM 1304 C C . TRP A 1 175 ? 0.561 -9.189 -7.441 1.00 91.94 175 TRP A C 1
ATOM 1306 O O . TRP A 1 175 ? 1.042 -8.159 -6.979 1.00 91.94 175 TRP A O 1
ATOM 1316 N N . ALA A 1 176 ? 1.041 -10.383 -7.110 1.00 95.69 176 ALA A N 1
ATOM 1317 C CA . ALA A 1 176 ? 2.273 -10.593 -6.367 1.00 95.69 176 ALA A CA 1
ATOM 1318 C C . ALA A 1 176 ? 3.286 -11.349 -7.226 1.00 95.69 176 ALA A C 1
ATOM 1320 O O . ALA A 1 176 ? 2.939 -12.249 -7.992 1.00 95.69 176 ALA A O 1
ATOM 1321 N N . THR A 1 177 ? 4.563 -11.026 -7.078 1.00 97.75 177 THR A N 1
ATOM 1322 C CA . THR A 1 177 ? 5.657 -11.617 -7.850 1.00 97.75 177 THR A CA 1
ATOM 1323 C C . THR A 1 177 ? 6.671 -12.277 -6.928 1.00 97.75 177 THR A C 1
ATOM 1325 O O . THR A 1 177 ? 7.031 -11.756 -5.874 1.00 97.75 177 THR A O 1
ATOM 1328 N N . ILE A 1 178 ? 7.186 -13.436 -7.338 1.00 98.25 178 ILE A N 1
ATOM 1329 C CA . ILE A 1 178 ? 8.322 -14.091 -6.687 1.00 98.25 178 ILE A CA 1
ATOM 1330 C C . ILE A 1 178 ? 9.413 -14.325 -7.722 1.00 98.25 178 ILE A C 1
ATOM 1332 O O . ILE A 1 178 ? 9.198 -15.049 -8.698 1.00 98.25 178 ILE A O 1
ATOM 1336 N N . PHE A 1 179 ? 10.598 -13.768 -7.481 1.00 97.88 179 PHE A N 1
ATOM 1337 C CA . PHE A 1 179 ? 11.784 -14.012 -8.295 1.00 97.88 179 PHE A CA 1
ATOM 1338 C C . PHE A 1 179 ? 12.621 -15.160 -7.715 1.00 97.88 179 PHE A C 1
ATOM 1340 O O . PHE A 1 179 ? 12.984 -15.171 -6.530 1.00 97.88 179 PHE A O 1
ATOM 1347 N N . TYR A 1 180 ? 12.953 -16.128 -8.567 1.00 97.75 180 TYR A N 1
ATOM 1348 C CA . TYR A 1 180 ? 13.723 -17.318 -8.222 1.00 97.75 180 TYR A CA 1
ATOM 1349 C C . TYR A 1 180 ? 15.149 -17.193 -8.743 1.00 97.75 180 TYR A C 1
ATOM 1351 O O . TYR A 1 180 ? 15.419 -17.477 -9.909 1.00 97.75 180 TYR A O 1
ATOM 1359 N N . ASP A 1 181 ? 16.083 -16.827 -7.866 1.00 95.44 181 ASP A N 1
ATOM 1360 C CA . ASP A 1 181 ? 17.469 -16.520 -8.225 1.00 95.44 181 ASP A CA 1
ATOM 1361 C C . ASP A 1 181 ? 18.153 -17.633 -9.037 1.00 95.44 181 ASP A C 1
ATOM 1363 O O . ASP A 1 181 ? 18.952 -17.369 -9.940 1.00 95.44 181 ASP A O 1
ATOM 1367 N N . GLY A 1 182 ? 17.882 -18.892 -8.677 1.00 93.75 182 GLY A N 1
ATOM 1368 C CA . GLY A 1 182 ? 18.565 -20.053 -9.248 1.00 93.75 182 GLY A CA 1
ATOM 1369 C C . GLY A 1 182 ? 18.075 -20.427 -10.647 1.00 93.75 182 GLY A C 1
ATOM 1370 O O . GLY A 1 182 ? 18.863 -20.863 -11.488 1.00 93.75 182 GLY A O 1
ATOM 1371 N N . SER A 1 183 ? 16.787 -20.218 -10.922 1.00 94.19 183 SER A N 1
ATOM 1372 C CA . SER A 1 183 ? 16.154 -20.563 -12.205 1.00 94.19 183 SER A CA 1
ATOM 1373 C C . SER A 1 183 ? 15.957 -19.357 -13.126 1.00 94.19 183 SER A C 1
ATOM 1375 O O . SER A 1 183 ? 15.956 -19.507 -14.350 1.00 94.19 183 SER A O 1
ATOM 1377 N N . GLY A 1 184 ? 15.829 -18.163 -12.550 1.00 95.19 184 GLY A N 1
ATOM 1378 C CA . GLY A 1 184 ? 15.358 -16.966 -13.234 1.00 95.19 184 GLY A CA 1
ATOM 1379 C C . GLY A 1 184 ? 13.854 -16.943 -13.456 1.00 95.19 184 GLY A C 1
ATOM 1380 O O . GLY A 1 184 ? 13.391 -16.134 -14.254 1.00 95.19 184 GLY A O 1
ATOM 1381 N N . ASP A 1 185 ? 13.104 -17.857 -12.841 1.00 97.50 185 ASP A N 1
ATOM 1382 C CA . ASP A 1 185 ? 11.652 -17.843 -12.938 1.00 97.50 185 ASP A CA 1
ATOM 1383 C C . ASP A 1 185 ? 11.093 -16.650 -12.151 1.00 97.50 185 ASP A C 1
ATOM 1385 O O . ASP A 1 185 ? 11.514 -16.361 -11.031 1.00 97.50 185 ASP A O 1
ATOM 1389 N N . VAL A 1 186 ? 10.123 -15.981 -12.758 1.00 98.19 186 VAL A N 1
ATOM 1390 C CA . VAL A 1 186 ? 9.218 -15.009 -12.163 1.00 98.19 186 VAL A CA 1
ATOM 1391 C C . VAL A 1 186 ? 7.876 -15.710 -12.053 1.00 98.19 186 VAL A C 1
ATOM 1393 O O . VAL A 1 186 ? 7.290 -16.105 -13.064 1.00 98.19 186 VAL A O 1
ATOM 1396 N N . VAL A 1 187 ? 7.423 -15.929 -10.827 1.00 98.25 187 VAL A N 1
ATOM 1397 C CA . VAL A 1 187 ? 6.095 -16.480 -10.553 1.00 98.25 187 VAL A CA 1
ATOM 1398 C C . VAL A 1 187 ? 5.181 -15.317 -10.224 1.00 98.25 187 VAL A C 1
ATOM 1400 O O . VAL A 1 187 ? 5.468 -14.609 -9.264 1.00 98.25 187 VAL A O 1
ATOM 1403 N N . LEU A 1 188 ? 4.120 -15.133 -11.007 1.00 97.75 188 LEU A N 1
ATOM 1404 C CA . LEU A 1 188 ? 3.111 -14.104 -10.787 1.00 97.75 188 LEU A CA 1
ATOM 1405 C C . LEU A 1 188 ? 1.834 -14.752 -10.251 1.00 97.75 188 LEU A C 1
ATOM 1407 O O . LEU A 1 188 ? 1.373 -15.773 -10.773 1.00 97.75 188 LEU A O 1
ATOM 1411 N N . ILE A 1 189 ? 1.315 -14.178 -9.175 1.00 97.12 189 ILE A N 1
ATOM 1412 C CA . ILE A 1 189 ? 0.148 -14.636 -8.430 1.00 97.12 189 ILE A CA 1
ATOM 1413 C C . ILE A 1 189 ? -0.881 -13.513 -8.510 1.00 97.12 189 ILE A C 1
ATOM 1415 O O . ILE A 1 189 ? -0.646 -12.460 -7.934 1.00 97.12 189 ILE A O 1
ATOM 1419 N N . ASN A 1 190 ? -1.976 -13.732 -9.228 1.00 95.06 190 ASN A N 1
ATOM 1420 C CA . ASN A 1 190 ? -3.12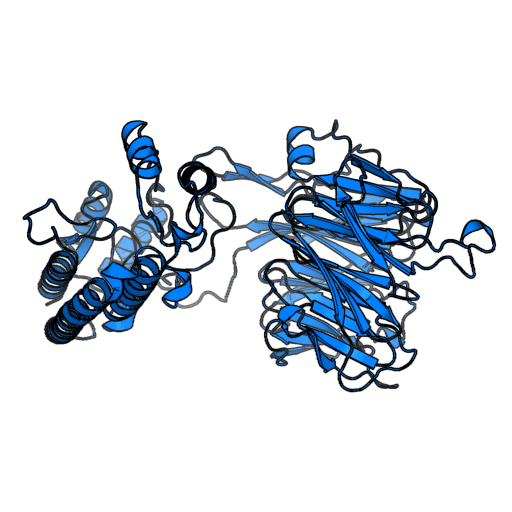6 -12.833 -9.250 1.00 95.06 190 ASN A CA 1
ATOM 1421 C C . ASN A 1 190 ? -4.071 -13.228 -8.117 1.00 95.06 190 ASN A C 1
ATOM 1423 O O . ASN A 1 190 ? -4.416 -14.407 -7.977 1.00 95.06 190 ASN A O 1
ATOM 1427 N N . GLU A 1 191 ? -4.430 -12.255 -7.290 1.00 88.06 191 GLU A N 1
ATOM 1428 C CA . GLU A 1 191 ? -5.264 -12.486 -6.118 1.00 88.06 191 GLU A CA 1
ATOM 1429 C C . GLU A 1 191 ? -6.700 -12.862 -6.504 1.00 88.06 191 GLU A C 1
ATOM 1431 O O . GLU A 1 191 ? -7.209 -13.867 -6.012 1.00 88.06 191 GLU A O 1
ATOM 1436 N N . HIS A 1 192 ? -7.310 -12.160 -7.459 1.00 86.69 192 HIS A N 1
ATOM 1437 C CA . HIS A 1 192 ? -8.667 -12.453 -7.931 1.00 86.69 192 HIS A CA 1
ATOM 1438 C C . HIS A 1 192 ? -8.797 -13.884 -8.493 1.00 86.69 192 HIS A C 1
ATOM 1440 O O . HIS A 1 192 ? -9.662 -14.662 -8.081 1.00 86.69 192 HIS A O 1
ATOM 1446 N N . ASP A 1 193 ? -7.879 -14.303 -9.368 1.00 92.31 193 ASP A N 1
ATOM 1447 C CA . ASP A 1 193 ? -7.854 -15.670 -9.899 1.00 92.31 193 ASP A CA 1
ATOM 1448 C C . ASP A 1 193 ? -7.661 -16.723 -8.796 1.00 92.31 193 ASP A C 1
ATOM 1450 O O . ASP A 1 193 ? -8.178 -17.845 -8.886 1.00 92.31 193 ASP A O 1
ATOM 1454 N N . LEU A 1 194 ? -6.872 -16.394 -7.770 1.00 92.06 194 LEU A N 1
ATOM 1455 C CA . LEU A 1 194 ? -6.661 -17.256 -6.615 1.00 92.06 194 LEU A CA 1
ATOM 1456 C C . LEU A 1 194 ? -7.956 -17.426 -5.813 1.00 92.06 194 LEU A C 1
ATOM 1458 O O . LEU A 1 194 ? -8.249 -18.548 -5.389 1.00 92.06 194 LEU A O 1
ATOM 1462 N N . GLU A 1 195 ? -8.740 -16.365 -5.638 1.00 87.25 195 GLU A N 1
ATOM 1463 C CA . GLU A 1 195 ? -10.045 -16.421 -4.976 1.00 87.25 195 GLU A CA 1
ATOM 1464 C C . GLU A 1 195 ? -11.043 -17.293 -5.739 1.00 87.25 195 GLU A C 1
ATOM 1466 O O . GLU A 1 195 ? -11.674 -18.174 -5.146 1.00 87.25 195 GLU A O 1
ATOM 1471 N N . GLU A 1 196 ? -11.134 -17.124 -7.059 1.00 86.75 196 GLU A N 1
ATOM 1472 C CA . GLU A 1 196 ? -12.048 -17.908 -7.893 1.00 86.75 196 GLU A CA 1
ATOM 1473 C C . GLU A 1 196 ? -11.681 -19.401 -7.940 1.00 86.75 196 GLU A C 1
ATOM 1475 O O . GLU A 1 196 ? -12.551 -20.284 -7.936 1.00 86.75 196 GLU A O 1
ATOM 1480 N N . GLN A 1 197 ? -10.384 -19.711 -8.030 1.00 91.06 197 GLN A N 1
ATOM 1481 C CA . GLN A 1 197 ? -9.898 -21.075 -8.270 1.00 91.06 197 GLN A CA 1
ATOM 1482 C C . GLN A 1 197 ? -9.559 -21.837 -6.979 1.00 91.06 197 GLN A C 1
ATOM 1484 O O . GLN A 1 197 ? -9.530 -23.080 -6.982 1.00 91.06 197 GLN A O 1
ATOM 1489 N N . GLY A 1 198 ? -9.288 -21.120 -5.885 1.00 88.94 198 GLY A N 1
ATOM 1490 C CA . GLY A 1 198 ? -8.911 -21.655 -4.579 1.00 88.94 198 GLY A CA 1
ATOM 1491 C C . GLY A 1 198 ? -7.763 -22.664 -4.659 1.00 88.94 198 GLY A C 1
ATOM 1492 O O . GLY A 1 198 ? -6.710 -22.421 -5.244 1.00 88.94 198 GLY A O 1
ATOM 1493 N N . ASP A 1 199 ? -7.980 -23.865 -4.118 1.00 91.31 199 ASP A N 1
ATOM 1494 C CA . ASP A 1 199 ? -6.976 -24.942 -4.078 1.00 91.31 199 ASP A CA 1
ATOM 1495 C C . ASP A 1 199 ? -6.497 -25.422 -5.466 1.00 91.31 199 ASP A C 1
ATOM 1497 O O . ASP A 1 199 ? -5.519 -26.168 -5.552 1.00 91.31 199 ASP A O 1
ATOM 1501 N N . SER A 1 200 ? -7.203 -25.060 -6.544 1.00 92.75 200 SER A N 1
ATOM 1502 C CA . SER A 1 200 ? -6.836 -25.428 -7.920 1.00 92.75 200 SER A CA 1
ATOM 1503 C C . SER A 1 200 ? -6.049 -24.342 -8.655 1.00 92.75 200 SER A C 1
ATOM 1505 O O . SER A 1 200 ? -5.702 -24.566 -9.816 1.00 92.75 200 SER A O 1
ATOM 1507 N N . TYR A 1 201 ? -5.773 -23.208 -8.002 1.00 96.25 201 TYR A N 1
ATOM 1508 C CA . TYR A 1 201 ? -5.060 -22.080 -8.589 1.00 96.25 201 TYR A CA 1
ATOM 1509 C C . TYR A 1 201 ? -3.672 -22.476 -9.108 1.00 96.25 201 TYR A C 1
ATOM 1511 O O . TYR A 1 201 ? -2.913 -23.199 -8.449 1.00 96.25 201 TYR A O 1
ATOM 1519 N N . VAL A 1 202 ? -3.331 -21.987 -10.302 1.00 96.06 202 VAL A N 1
ATOM 1520 C CA . VAL A 1 202 ? -2.020 -22.184 -10.927 1.00 96.06 202 VAL A CA 1
ATOM 1521 C C . VAL A 1 202 ? -1.437 -20.818 -11.281 1.00 96.06 202 VAL A C 1
ATOM 1523 O O . VAL A 1 202 ? -1.996 -20.147 -12.143 1.00 96.06 202 VAL A O 1
ATOM 1526 N N . PRO A 1 203 ? -0.300 -20.422 -10.684 1.00 96.75 203 PRO A N 1
ATOM 1527 C CA . PRO A 1 203 ? 0.294 -19.122 -10.957 1.00 96.75 203 PRO A CA 1
ATOM 1528 C C . PRO A 1 203 ? 0.922 -19.060 -12.352 1.00 96.75 203 PRO A C 1
ATOM 1530 O O . PRO A 1 203 ? 1.397 -20.073 -12.892 1.00 96.75 203 PRO A O 1
ATOM 1533 N N . VAL A 1 204 ? 1.003 -17.847 -12.895 1.00 97.12 204 VAL A N 1
ATOM 1534 C CA . VAL A 1 204 ? 1.727 -17.563 -14.137 1.00 97.12 204 VAL A CA 1
ATOM 1535 C C . VAL A 1 204 ? 3.227 -17.681 -13.875 1.00 97.12 204 VAL A C 1
ATOM 1537 O O . VAL A 1 204 ? 3.724 -17.327 -12.804 1.00 97.12 204 VAL A O 1
ATOM 1540 N N . ARG A 1 205 ? 3.974 -18.228 -14.840 1.00 97.19 205 ARG A N 1
ATOM 1541 C CA . ARG A 1 205 ? 5.428 -18.407 -14.727 1.00 97.19 205 ARG A CA 1
ATOM 1542 C C . ARG A 1 205 ? 6.134 -17.958 -15.994 1.00 97.19 205 ARG A C 1
ATOM 1544 O O . ARG A 1 205 ? 5.944 -18.559 -17.052 1.00 97.19 205 ARG A O 1
ATOM 1551 N N . VAL A 1 206 ? 7.013 -16.974 -15.853 1.00 97.12 206 VAL A N 1
ATOM 1552 C CA . VAL A 1 206 ? 7.841 -16.428 -16.934 1.00 97.12 206 VAL A CA 1
ATOM 1553 C C . VAL A 1 206 ? 9.311 -16.582 -16.563 1.00 97.12 206 VAL A C 1
ATOM 1555 O O . VAL A 1 206 ? 9.668 -16.434 -15.405 1.00 97.12 206 VAL A O 1
ATOM 1558 N N . ASN A 1 207 ? 10.197 -16.871 -17.518 1.00 96.06 207 ASN A N 1
ATOM 1559 C CA . ASN A 1 207 ? 11.634 -16.940 -17.239 1.00 96.06 207 ASN A CA 1
ATOM 1560 C C . ASN A 1 207 ? 12.356 -15.659 -17.695 1.00 96.06 207 ASN A C 1
ATOM 1562 O O . ASN A 1 207 ? 12.274 -15.259 -18.859 1.00 96.06 207 ASN A O 1
ATOM 1566 N N . ALA A 1 208 ? 13.105 -15.041 -16.785 1.00 94.50 208 ALA A N 1
ATOM 1567 C CA . ALA A 1 208 ? 13.918 -13.844 -17.006 1.00 94.50 208 ALA A CA 1
ATOM 1568 C C . ALA A 1 208 ? 15.438 -14.113 -16.937 1.00 94.50 208 ALA A C 1
ATOM 1570 O O . ALA A 1 208 ? 16.241 -13.188 -17.049 1.00 94.50 208 ALA A O 1
ATOM 1571 N N . GLY A 1 209 ? 15.845 -15.383 -16.819 1.00 93.06 209 GLY A N 1
ATOM 1572 C CA . GLY A 1 209 ? 17.242 -15.804 -16.689 1.00 93.06 209 GLY A CA 1
ATOM 1573 C C . GLY A 1 209 ? 17.756 -15.741 -15.247 1.00 93.06 209 GLY A C 1
ATOM 1574 O O . GLY A 1 209 ? 17.415 -14.845 -14.485 1.00 93.06 209 GLY A O 1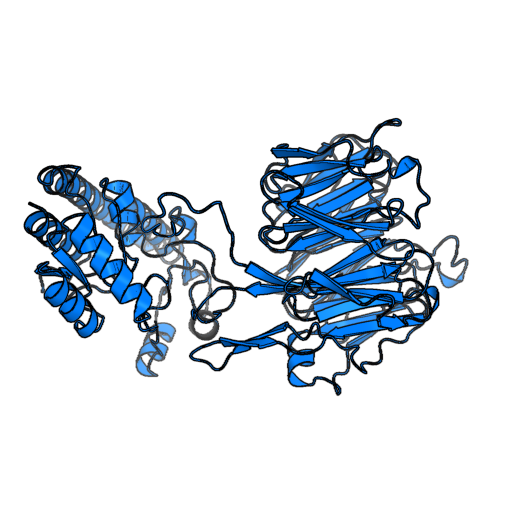
ATOM 1575 N N . ALA A 1 210 ? 18.565 -16.719 -14.838 1.00 94.12 210 ALA A N 1
ATOM 1576 C CA . ALA A 1 210 ? 18.993 -16.882 -13.445 1.00 94.12 210 ALA A CA 1
ATOM 1577 C C . ALA A 1 210 ? 19.962 -15.784 -12.976 1.00 94.12 210 ALA A C 1
ATOM 1579 O O . ALA A 1 210 ? 21.060 -15.653 -13.509 1.00 94.12 210 ALA A O 1
ATOM 1580 N N . HIS A 1 211 ? 19.596 -15.006 -11.967 1.00 94.69 211 HIS A N 1
ATOM 1581 C CA . HIS A 1 211 ? 20.460 -14.007 -11.333 1.00 94.69 211 HIS A CA 1
ATOM 1582 C C . HIS A 1 211 ? 19.864 -13.583 -9.994 1.00 94.69 211 HIS A C 1
ATOM 1584 O O . HIS A 1 211 ? 18.754 -13.976 -9.678 1.00 94.69 211 HIS A O 1
ATOM 1590 N N . HIS A 1 212 ? 20.574 -12.789 -9.196 1.00 92.44 212 HIS A N 1
ATOM 1591 C CA . HIS A 1 212 ? 19.967 -12.205 -8.002 1.00 92.44 212 HIS A CA 1
ATOM 1592 C C . HIS A 1 212 ? 19.153 -10.970 -8.401 1.00 92.44 212 HIS A C 1
ATOM 1594 O O . HIS A 1 212 ? 19.692 -9.863 -8.420 1.00 92.44 212 HIS A O 1
ATOM 1600 N N . GLY A 1 213 ? 17.910 -11.197 -8.822 1.00 92.50 213 GLY A N 1
ATOM 1601 C CA . GLY A 1 213 ? 17.053 -10.214 -9.483 1.00 92.50 213 GLY A CA 1
ATOM 1602 C C . GLY A 1 213 ? 15.724 -9.980 -8.778 1.00 92.50 213 GLY A C 1
ATOM 1603 O O . GLY A 1 213 ? 15.403 -10.664 -7.815 1.00 92.50 213 GLY A O 1
ATOM 1604 N N . ALA A 1 214 ? 14.949 -9.027 -9.278 1.00 95.19 214 ALA A N 1
ATOM 1605 C CA . ALA A 1 214 ? 13.632 -8.677 -8.762 1.00 95.19 214 ALA A CA 1
ATOM 1606 C C . ALA A 1 214 ? 12.633 -8.530 -9.913 1.00 95.19 214 ALA A C 1
ATOM 1608 O O . ALA A 1 214 ? 13.020 -8.269 -11.056 1.00 95.19 214 ALA A O 1
ATOM 1609 N N . ALA A 1 215 ? 11.355 -8.715 -9.599 1.00 97.25 215 ALA A N 1
ATOM 1610 C CA . ALA A 1 215 ? 10.249 -8.466 -10.507 1.00 97.25 215 ALA A CA 1
ATOM 1611 C C . ALA A 1 215 ? 9.148 -7.729 -9.748 1.00 97.25 215 ALA A C 1
ATOM 1613 O O . ALA A 1 215 ? 8.851 -8.103 -8.616 1.00 97.25 215 ALA A O 1
ATOM 1614 N N . LEU A 1 216 ? 8.552 -6.727 -10.376 1.00 96.62 216 LEU A N 1
ATOM 1615 C CA . LEU A 1 216 ? 7.535 -5.853 -9.812 1.00 96.62 216 LEU A CA 1
ATOM 1616 C C . LEU A 1 216 ? 6.308 -5.898 -10.727 1.00 96.62 216 LEU A C 1
ATOM 1618 O O . LEU A 1 216 ? 6.472 -5.645 -11.920 1.00 96.62 216 LEU A O 1
ATOM 1622 N N . PRO A 1 217 ? 5.117 -6.236 -10.220 1.00 93.88 217 PRO A N 1
ATOM 1623 C CA . PRO A 1 217 ? 3.890 -6.064 -10.977 1.00 93.88 217 PRO A CA 1
ATOM 1624 C C . PRO A 1 217 ? 3.666 -4.576 -11.268 1.00 93.88 217 PRO A C 1
ATOM 1626 O O . PRO A 1 217 ? 4.034 -3.709 -10.467 1.00 93.88 217 PRO A O 1
ATOM 1629 N N . LEU A 1 218 ? 3.091 -4.323 -12.434 1.00 91.75 218 LEU A N 1
ATOM 1630 C CA . LEU A 1 218 ? 2.604 -3.030 -12.882 1.00 91.75 218 LEU A CA 1
ATOM 1631 C C . LEU A 1 218 ? 1.128 -3.181 -13.280 1.00 91.75 218 LEU A C 1
ATOM 1633 O O . LEU A 1 218 ? 0.622 -4.303 -13.373 1.00 91.75 218 LEU A O 1
ATOM 1637 N N . GLU A 1 219 ? 0.460 -2.064 -13.527 1.00 84.69 219 GLU A N 1
ATOM 1638 C CA . GLU A 1 219 ? -0.880 -2.023 -14.125 1.00 84.69 219 GLU A CA 1
ATOM 1639 C C . GLU A 1 219 ? -0.909 -2.661 -15.535 1.00 84.69 219 GLU A C 1
ATOM 1641 O O . GLU A 1 219 ? 0.130 -3.026 -16.100 1.00 84.69 219 GLU A O 1
ATOM 1646 N N . ASP A 1 220 ? -2.107 -2.839 -16.100 1.00 84.75 220 ASP A N 1
ATOM 1647 C CA . ASP A 1 220 ? -2.334 -3.386 -17.451 1.00 84.75 220 ASP A CA 1
ATOM 1648 C C . ASP A 1 220 ? -1.743 -4.788 -17.713 1.00 84.75 220 ASP A C 1
ATOM 1650 O O . ASP A 1 220 ? -1.295 -5.097 -18.825 1.00 84.75 220 ASP A O 1
ATOM 1654 N N . ASP A 1 221 ? -1.727 -5.664 -16.702 1.00 89.69 221 ASP A N 1
ATOM 1655 C CA . ASP A 1 221 ? -1.121 -7.004 -16.791 1.00 89.69 221 ASP A CA 1
ATOM 1656 C C . ASP A 1 221 ? 0.368 -6.961 -17.208 1.00 89.69 221 ASP A C 1
ATOM 1658 O O . ASP A 1 221 ? 0.887 -7.823 -17.937 1.00 89.69 221 ASP A O 1
ATOM 1662 N N . LEU A 1 222 ? 1.090 -5.940 -16.747 1.00 95.19 222 LEU A N 1
ATOM 1663 C CA . LEU A 1 222 ? 2.517 -5.780 -16.992 1.00 95.19 222 LEU A CA 1
ATOM 1664 C C . LEU A 1 222 ? 3.342 -6.103 -15.748 1.00 95.19 222 LEU A C 1
ATOM 1666 O O . LEU A 1 222 ? 2.872 -6.159 -14.614 1.00 95.19 222 LEU A O 1
ATOM 1670 N N . PHE A 1 223 ? 4.635 -6.325 -15.960 1.00 97.31 223 PHE A N 1
ATOM 1671 C CA . PHE A 1 223 ? 5.593 -6.353 -14.865 1.00 97.31 223 PHE A CA 1
ATOM 1672 C C . PHE A 1 223 ? 6.960 -5.835 -15.302 1.00 97.31 223 PHE A C 1
ATOM 1674 O O . PHE A 1 223 ? 7.440 -6.111 -16.408 1.00 97.31 223 PHE A O 1
ATOM 1681 N N . ALA A 1 224 ? 7.627 -5.120 -14.401 1.00 97.88 224 ALA A N 1
ATOM 1682 C CA . ALA A 1 224 ? 9.035 -4.795 -14.530 1.00 97.88 224 ALA A CA 1
ATOM 1683 C C . ALA A 1 224 ? 9.895 -5.941 -13.981 1.00 97.88 224 ALA A C 1
ATOM 1685 O O . ALA A 1 224 ? 9.576 -6.545 -12.961 1.00 97.88 224 ALA A O 1
ATOM 1686 N N . VAL A 1 225 ? 11.016 -6.255 -14.625 1.00 97.94 225 VAL A N 1
ATOM 1687 C CA . VAL A 1 225 ? 11.942 -7.302 -14.171 1.00 97.94 225 VAL A CA 1
ATOM 1688 C C . VAL A 1 225 ? 13.387 -6.933 -14.453 1.00 97.94 225 VAL A C 1
ATOM 1690 O O . VAL A 1 225 ? 13.718 -6.388 -15.506 1.00 97.94 225 VAL A O 1
ATOM 1693 N N . SER A 1 226 ? 14.275 -7.258 -13.520 1.00 97.25 226 SER A N 1
ATOM 1694 C CA . SER A 1 226 ? 15.699 -6.985 -13.667 1.00 97.25 226 SER A CA 1
ATOM 1695 C C . SER A 1 226 ? 16.369 -7.832 -14.761 1.00 97.25 226 SER A C 1
ATOM 1697 O O . SER A 1 226 ? 15.988 -8.969 -15.049 1.00 97.25 226 SER A O 1
ATOM 1699 N N . ILE A 1 227 ? 17.420 -7.277 -15.364 1.00 95.56 227 ILE A N 1
ATOM 1700 C CA . ILE A 1 227 ? 18.156 -7.865 -16.487 1.00 95.56 227 ILE A CA 1
ATOM 1701 C C . ILE A 1 227 ? 19.394 -8.614 -15.986 1.00 95.56 227 ILE A C 1
ATOM 1703 O O . ILE A 1 227 ? 20.304 -8.011 -15.413 1.00 95.56 227 ILE A O 1
ATOM 1707 N N . GLN A 1 228 ? 19.502 -9.906 -16.309 1.00 94.25 228 GLN A N 1
ATOM 1708 C CA . GLN A 1 228 ? 20.707 -10.706 -16.065 1.00 94.25 228 GLN A CA 1
ATOM 1709 C C . GLN A 1 228 ? 21.944 -10.109 -16.768 1.00 94.25 228 GLN A C 1
ATOM 1711 O O . GLN A 1 228 ? 21.921 -9.824 -17.968 1.00 94.25 228 GLN A O 1
ATOM 1716 N N . HIS A 1 229 ? 23.068 -10.008 -16.050 1.00 91.81 229 HIS A N 1
ATOM 1717 C CA . HIS A 1 229 ? 24.341 -9.584 -16.636 1.00 91.81 229 HIS A CA 1
ATOM 1718 C C . HIS A 1 229 ? 24.777 -10.529 -17.783 1.00 91.81 229 HIS A C 1
ATOM 1720 O O . HIS A 1 229 ? 24.779 -11.751 -17.601 1.00 91.81 229 HIS A O 1
ATOM 1726 N N . PRO A 1 230 ? 25.234 -10.021 -18.945 1.00 90.50 230 PRO A N 1
ATOM 1727 C CA . PRO A 1 230 ? 25.579 -10.854 -20.107 1.00 90.50 230 PRO A CA 1
ATOM 1728 C C . PRO A 1 230 ? 26.701 -11.868 -19.830 1.00 90.50 230 PRO A C 1
ATOM 1730 O O . PRO A 1 230 ? 26.717 -12.961 -20.397 1.00 90.50 230 PRO A O 1
ATOM 1733 N N . ASP A 1 231 ? 27.622 -11.526 -18.927 1.00 91.62 231 ASP A N 1
ATOM 1734 C CA . ASP A 1 231 ? 28.731 -12.393 -18.509 1.00 91.62 231 ASP A CA 1
ATOM 1735 C C . ASP A 1 231 ? 28.413 -13.302 -17.307 1.00 91.62 231 ASP A C 1
ATOM 1737 O O . ASP A 1 231 ? 29.312 -13.989 -16.819 1.00 91.62 231 ASP A O 1
ATOM 1741 N N . TYR A 1 232 ? 27.150 -13.387 -16.865 1.00 89.62 232 TYR A N 1
ATOM 1742 C CA . TYR A 1 232 ? 26.727 -14.239 -15.740 1.00 89.62 232 TYR A CA 1
ATOM 1743 C C . TYR A 1 232 ? 27.263 -15.673 -15.844 1.00 89.62 232 TYR A C 1
ATOM 1745 O O . TYR A 1 232 ? 27.798 -16.223 -14.887 1.00 89.62 232 TYR A O 1
ATOM 1753 N N . ALA A 1 233 ? 27.200 -16.278 -17.033 1.00 90.69 233 ALA A N 1
ATOM 1754 C CA . ALA A 1 233 ? 27.662 -17.649 -17.249 1.00 90.69 233 ALA A CA 1
ATOM 1755 C C . ALA A 1 233 ? 29.186 -17.842 -17.080 1.00 90.69 233 ALA A C 1
ATOM 1757 O O . ALA A 1 233 ? 29.643 -18.983 -16.969 1.00 90.69 233 ALA A O 1
ATOM 1758 N N . GLN A 1 234 ? 29.977 -16.765 -17.109 1.00 92.69 234 GLN A N 1
ATOM 1759 C CA . GLN A 1 234 ? 31.432 -16.820 -16.942 1.00 92.69 234 GLN A CA 1
ATOM 1760 C C . GLN A 1 234 ? 31.817 -16.903 -15.464 1.00 92.69 234 GLN A C 1
ATOM 1762 O O . GLN A 1 234 ? 32.649 -17.736 -15.096 1.00 92.69 234 GLN A O 1
ATOM 1767 N N . ASP A 1 235 ? 31.189 -16.064 -14.642 1.00 89.31 235 ASP A N 1
ATOM 1768 C CA . ASP A 1 235 ? 31.354 -16.040 -13.192 1.00 89.31 235 ASP A CA 1
ATOM 1769 C C . ASP A 1 235 ? 30.060 -15.525 -12.531 1.00 89.31 235 ASP A C 1
ATOM 1771 O O . ASP A 1 235 ? 29.877 -14.316 -12.385 1.00 89.31 235 ASP A O 1
ATOM 1775 N N . PRO A 1 236 ? 29.148 -16.423 -12.115 1.00 86.69 236 PRO A N 1
ATOM 1776 C CA . PRO A 1 236 ? 27.908 -16.035 -11.442 1.00 86.69 236 PRO A CA 1
ATOM 1777 C C . PRO A 1 236 ? 28.120 -15.293 -10.117 1.00 86.69 236 PRO A C 1
ATOM 1779 O O . PRO A 1 236 ? 27.197 -14.650 -9.623 1.00 86.69 236 PRO A O 1
ATOM 1782 N N . GLN A 1 237 ? 29.301 -15.412 -9.501 1.00 85.62 237 GLN A N 1
ATOM 1783 C CA . GLN A 1 237 ? 29.606 -14.737 -8.243 1.00 85.62 237 GLN A CA 1
ATOM 1784 C C . GLN A 1 237 ? 30.039 -13.286 -8.482 1.00 85.62 237 GLN A C 1
ATOM 1786 O O . GLN A 1 237 ? 29.681 -12.414 -7.692 1.00 85.62 237 GLN A O 1
ATOM 1791 N N . GLU A 1 238 ? 30.775 -13.028 -9.565 1.00 85.06 238 GLU A N 1
ATOM 1792 C CA . GLU A 1 238 ? 31.171 -11.677 -9.988 1.00 85.06 238 GLU A CA 1
ATOM 1793 C C . GLU A 1 238 ? 30.027 -10.945 -10.708 1.00 85.06 238 GLU A C 1
ATOM 1795 O O . GLU A 1 238 ? 29.729 -9.795 -10.394 1.00 85.06 238 GLU A O 1
ATOM 1800 N N . TYR A 1 239 ? 29.336 -11.634 -11.619 1.00 84.00 239 TYR A N 1
ATOM 1801 C CA . TYR A 1 239 ? 28.309 -11.079 -12.508 1.00 84.00 239 TYR A CA 1
ATOM 1802 C C . TYR A 1 239 ? 26.883 -11.453 -12.090 1.00 84.00 239 TYR A C 1
ATOM 1804 O O . TYR A 1 239 ? 25.962 -11.448 -12.901 1.00 84.00 239 TYR A O 1
ATOM 1812 N N . GLY A 1 240 ? 26.687 -11.809 -10.821 1.00 80.62 240 GLY A N 1
ATOM 1813 C CA . GLY A 1 240 ? 25.388 -12.227 -10.292 1.00 80.62 240 GLY A CA 1
ATOM 1814 C C . GLY A 1 240 ? 24.362 -11.105 -10.145 1.00 80.62 240 GLY A C 1
ATOM 1815 O O . GLY A 1 240 ? 23.198 -11.398 -9.875 1.00 80.62 240 GLY A O 1
ATOM 1816 N N . ARG A 1 241 ? 24.786 -9.842 -10.286 1.00 86.88 241 ARG A N 1
ATOM 1817 C CA . ARG A 1 241 ? 23.930 -8.665 -10.112 1.00 86.88 241 ARG A CA 1
ATOM 1818 C C . ARG A 1 241 ? 23.382 -8.147 -11.445 1.00 86.88 241 ARG A C 1
ATOM 1820 O O . ARG A 1 241 ? 24.106 -8.207 -12.440 1.00 86.88 241 ARG A O 1
ATOM 1827 N N . PRO A 1 242 ? 22.147 -7.624 -11.460 1.00 92.50 242 PRO A N 1
ATOM 1828 C CA . PRO A 1 242 ? 21.547 -7.059 -12.656 1.00 92.50 242 PRO A CA 1
ATOM 1829 C C . PRO A 1 242 ? 22.190 -5.732 -13.087 1.00 92.50 242 PRO A C 1
ATOM 1831 O O . PRO A 1 242 ? 22.885 -5.072 -12.309 1.00 92.50 242 PRO A O 1
ATOM 1834 N N . ILE A 1 243 ? 21.949 -5.370 -14.350 1.00 93.50 243 ILE A N 1
ATOM 1835 C CA . ILE A 1 243 ? 22.515 -4.183 -15.031 1.00 93.50 243 ILE A CA 1
ATOM 1836 C C . ILE A 1 243 ? 21.456 -3.159 -15.481 1.00 93.50 243 ILE A C 1
ATOM 1838 O O . ILE A 1 243 ? 21.757 -2.198 -16.195 1.00 93.50 243 ILE A O 1
ATOM 1842 N N . GLY A 1 244 ? 20.197 -3.407 -15.134 1.00 96.00 244 GLY A N 1
ATOM 1843 C CA . GLY A 1 244 ? 19.037 -2.685 -15.640 1.00 96.00 244 GLY A CA 1
ATOM 1844 C C . GLY A 1 244 ? 17.757 -3.486 -15.442 1.00 96.00 244 GLY A C 1
ATOM 1845 O O . GLY A 1 244 ? 17.788 -4.547 -14.810 1.00 96.00 244 GLY A O 1
ATOM 1846 N N . ALA A 1 245 ? 16.663 -3.001 -16.017 1.00 97.81 245 ALA A N 1
ATOM 1847 C CA . ALA A 1 245 ? 15.346 -3.620 -15.944 1.00 97.81 245 ALA A CA 1
ATOM 1848 C C . ALA A 1 245 ? 14.580 -3.497 -17.274 1.00 97.81 245 ALA A C 1
ATOM 1850 O O . ALA A 1 245 ? 14.925 -2.715 -18.161 1.00 97.81 245 ALA A O 1
ATOM 1851 N N . GLU A 1 246 ? 13.557 -4.323 -17.430 1.00 97.81 246 GLU A N 1
ATOM 1852 C CA . GLU A 1 246 ? 12.680 -4.403 -18.598 1.00 97.81 246 GLU A CA 1
ATOM 1853 C C . GLU A 1 246 ? 11.224 -4.404 -18.161 1.00 97.81 246 GLU A C 1
ATOM 1855 O O . GLU A 1 246 ? 10.922 -4.989 -17.128 1.00 97.81 246 GLU A O 1
ATOM 1860 N N . ILE A 1 247 ? 10.336 -3.855 -18.989 1.00 98.31 247 ILE A N 1
ATOM 1861 C CA . ILE A 1 247 ? 8.884 -4.040 -18.866 1.00 98.31 247 ILE A CA 1
ATOM 1862 C C . ILE A 1 247 ? 8.478 -5.190 -19.785 1.00 98.31 247 ILE A C 1
ATOM 1864 O O . ILE A 1 247 ? 8.905 -5.246 -20.950 1.00 98.31 247 ILE A O 1
ATOM 1868 N N . ARG A 1 248 ? 7.676 -6.115 -19.261 1.00 97.81 248 ARG A N 1
ATOM 1869 C CA . ARG A 1 248 ? 7.186 -7.295 -19.972 1.00 97.81 248 ARG A CA 1
ATOM 1870 C C . ARG A 1 248 ? 5.690 -7.495 -19.766 1.00 97.81 248 ARG A C 1
ATOM 1872 O O . ARG A 1 248 ? 5.161 -7.110 -18.732 1.00 97.81 248 ARG A O 1
ATOM 1879 N N . ASP A 1 249 ? 5.057 -8.144 -20.737 1.00 95.88 249 ASP A N 1
ATOM 1880 C CA . ASP A 1 249 ? 3.708 -8.704 -20.584 1.00 95.88 249 ASP A CA 1
ATOM 1881 C C . ASP A 1 249 ? 3.745 -10.083 -19.895 1.00 95.88 249 ASP A C 1
ATOM 1883 O O . ASP A 1 249 ? 4.810 -10.702 -19.769 1.00 95.88 249 ASP A O 1
ATOM 1887 N N . LEU A 1 250 ? 2.581 -10.607 -19.492 1.00 94.44 250 LEU A N 1
ATOM 1888 C CA . LEU A 1 250 ? 2.452 -11.928 -18.847 1.00 94.44 250 LEU A CA 1
ATOM 1889 C C . LEU A 1 250 ? 2.874 -13.119 -19.730 1.00 94.44 250 LEU A C 1
ATOM 1891 O O . LEU A 1 250 ? 3.170 -14.198 -19.210 1.00 94.44 250 LEU A O 1
ATOM 1895 N N . ASP A 1 251 ? 2.958 -12.939 -21.052 1.00 94.88 251 ASP A N 1
ATOM 1896 C CA . ASP A 1 251 ? 3.516 -13.933 -21.982 1.00 94.88 251 ASP A CA 1
ATOM 1897 C C . ASP A 1 251 ? 5.062 -13.930 -21.982 1.00 94.88 251 ASP A C 1
ATOM 1899 O O . ASP A 1 251 ? 5.710 -14.829 -22.540 1.00 94.88 251 ASP A O 1
ATOM 1903 N N . GLY A 1 252 ? 5.672 -12.934 -21.336 1.00 94.75 252 GLY A N 1
ATOM 1904 C CA . GLY A 1 252 ? 7.110 -12.743 -21.206 1.00 94.75 252 GLY A CA 1
ATOM 1905 C C . GLY A 1 252 ? 7.762 -12.017 -22.378 1.00 94.75 252 GLY A C 1
ATOM 1906 O O . GLY A 1 252 ? 8.995 -12.050 -22.498 1.00 94.75 252 GLY A O 1
ATOM 1907 N N . ASN A 1 253 ? 6.981 -11.376 -23.249 1.00 96.75 253 ASN A N 1
ATOM 1908 C CA . ASN A 1 253 ? 7.512 -10.525 -24.304 1.00 96.75 253 ASN A CA 1
ATOM 1909 C C . ASN A 1 253 ? 8.071 -9.238 -23.695 1.00 96.75 253 ASN A C 1
ATOM 1911 O O . ASN A 1 253 ? 7.472 -8.633 -22.816 1.00 96.75 253 ASN A O 1
ATOM 1915 N N . VAL A 1 254 ? 9.231 -8.802 -24.187 1.00 97.62 254 VAL A N 1
ATOM 1916 C CA . VAL A 1 254 ? 9.860 -7.549 -23.752 1.00 97.62 254 VAL A CA 1
ATOM 1917 C C . VAL A 1 254 ? 9.251 -6.385 -24.521 1.00 97.62 254 VAL A C 1
ATOM 1919 O O . VAL A 1 254 ? 9.369 -6.340 -25.749 1.00 97.62 254 VAL A O 1
ATOM 1922 N N . LEU A 1 255 ? 8.647 -5.448 -23.795 1.00 97.44 255 LEU A N 1
ATOM 1923 C CA . LEU A 1 255 ? 8.012 -4.246 -24.338 1.00 97.44 255 LEU A CA 1
ATOM 1924 C C . LEU A 1 255 ? 8.965 -3.051 -24.282 1.00 97.44 255 LEU A C 1
ATOM 1926 O O . LEU A 1 255 ? 9.106 -2.314 -25.258 1.00 97.44 255 LEU A O 1
ATOM 1930 N N . HIS A 1 256 ? 9.708 -2.934 -23.180 1.00 98.00 256 HIS A N 1
ATOM 1931 C CA . HIS A 1 256 ? 10.692 -1.876 -22.965 1.00 98.00 256 HIS A CA 1
ATOM 1932 C C . HIS A 1 256 ? 11.916 -2.396 -22.225 1.00 98.00 256 HIS A C 1
ATOM 1934 O O . HIS A 1 256 ? 11.837 -3.364 -21.471 1.00 98.00 256 HIS A O 1
ATOM 1940 N N . ARG A 1 257 ? 13.068 -1.762 -22.449 1.00 97.31 257 ARG A N 1
ATOM 1941 C CA . ARG A 1 257 ? 14.347 -2.162 -21.851 1.00 97.31 257 ARG A CA 1
ATOM 1942 C C . ARG A 1 257 ? 15.164 -0.935 -21.482 1.00 97.31 257 ARG A C 1
ATOM 1944 O O . ARG A 1 257 ? 15.469 -0.119 -22.353 1.00 97.31 257 ARG A O 1
ATOM 1951 N N . ALA A 1 258 ? 15.595 -0.882 -20.230 1.00 96.62 258 ALA A N 1
ATOM 1952 C CA . ALA A 1 258 ? 16.455 0.152 -19.681 1.00 96.62 258 ALA A CA 1
ATOM 1953 C C . ALA A 1 258 ? 17.722 -0.481 -19.083 1.00 96.62 258 ALA A C 1
ATOM 1955 O O . ALA A 1 258 ? 17.661 -1.347 -18.212 1.00 96.62 258 ALA A O 1
ATOM 1956 N N . GLU A 1 259 ? 18.890 -0.062 -19.565 1.00 93.00 259 GLU A N 1
ATOM 1957 C CA . GLU A 1 259 ? 20.202 -0.473 -19.045 1.00 93.00 259 GLU A CA 1
ATOM 1958 C C . GLU A 1 259 ? 20.903 0.732 -18.405 1.00 93.00 259 GLU A C 1
ATOM 1960 O O . GLU A 1 259 ? 20.525 1.874 -18.651 1.00 93.00 259 GLU A O 1
ATOM 1965 N N . GLY A 1 260 ? 21.957 0.494 -17.621 1.00 85.62 260 GLY A N 1
ATOM 1966 C CA . GLY A 1 260 ? 22.742 1.568 -16.995 1.00 85.62 260 GLY A CA 1
ATOM 1967 C C . GLY A 1 260 ? 22.491 1.749 -15.498 1.00 85.62 260 GLY A C 1
ATOM 1968 O O . GLY A 1 260 ? 22.955 2.725 -14.920 1.00 85.62 260 GLY A O 1
ATOM 1969 N N . CYS A 1 261 ? 21.812 0.789 -14.868 1.00 89.75 261 CYS A N 1
ATOM 1970 C CA . CYS A 1 261 ? 21.687 0.677 -13.418 1.00 89.75 261 CYS A CA 1
ATOM 1971 C C . CYS A 1 261 ? 22.621 -0.434 -12.932 1.00 89.75 261 CYS A C 1
ATOM 1973 O O . CYS A 1 261 ? 22.238 -1.599 -12.802 1.00 89.75 261 CYS A O 1
ATOM 1975 N N . ASP A 1 262 ? 23.892 -0.089 -12.733 1.00 87.38 262 ASP A N 1
ATOM 1976 C CA . ASP A 1 262 ? 24.900 -1.062 -12.325 1.00 87.38 262 ASP A CA 1
ATOM 1977 C C . ASP A 1 262 ? 24.642 -1.554 -10.897 1.00 87.38 262 ASP A C 1
ATOM 1979 O O . ASP A 1 262 ? 24.413 -0.769 -9.970 1.00 87.38 262 ASP A O 1
ATOM 1983 N N . SER A 1 263 ? 24.776 -2.872 -10.696 1.00 88.19 263 SER A N 1
ATOM 1984 C CA . SER A 1 263 ? 24.643 -3.506 -9.376 1.00 88.19 263 SER A CA 1
ATOM 1985 C C . SER A 1 263 ? 23.236 -3.359 -8.779 1.00 88.19 263 SER A C 1
ATOM 1987 O O . SER A 1 263 ? 23.109 -3.331 -7.546 1.00 88.19 263 SER A O 1
ATOM 1989 N N . LEU A 1 264 ? 22.225 -3.286 -9.656 1.00 92.94 264 LEU A N 1
ATOM 1990 C CA . LEU A 1 264 ? 20.811 -3.068 -9.345 1.00 92.94 264 LEU A CA 1
ATOM 1991 C C . LEU A 1 264 ? 20.360 -3.929 -8.162 1.00 92.94 264 LEU A C 1
ATOM 1993 O O . LEU A 1 264 ? 20.597 -5.141 -8.137 1.00 92.94 264 LEU A O 1
ATOM 1997 N N . HIS A 1 265 ? 19.774 -3.297 -7.149 1.00 89.31 265 HIS A N 1
ATOM 1998 C CA . HIS A 1 265 ? 19.262 -3.965 -5.960 1.00 89.31 265 HIS A CA 1
ATOM 1999 C C . HIS A 1 265 ? 18.341 -3.051 -5.150 1.00 89.31 265 HIS A C 1
ATOM 2001 O O . HIS A 1 265 ? 18.713 -1.923 -4.839 1.00 89.31 265 HIS A O 1
ATOM 2007 N N . GLY A 1 266 ? 17.223 -3.598 -4.677 1.00 90.19 266 GLY A N 1
ATOM 2008 C CA . GLY A 1 266 ? 16.157 -2.809 -4.073 1.00 90.19 266 GLY A CA 1
ATOM 2009 C C . GLY A 1 266 ? 15.193 -2.363 -5.160 1.00 90.19 266 GLY A C 1
ATOM 2010 O O . GLY A 1 266 ? 15.624 -1.927 -6.226 1.00 90.19 266 GLY A O 1
ATOM 2011 N N . ASP A 1 267 ? 13.913 -2.538 -4.889 1.00 94.94 267 ASP A N 1
ATOM 2012 C CA . ASP A 1 267 ? 12.854 -2.505 -5.880 1.00 94.94 267 ASP A CA 1
ATOM 2013 C C . ASP A 1 267 ? 11.552 -2.082 -5.199 1.00 94.94 267 ASP A C 1
ATOM 2015 O O . ASP A 1 267 ? 11.278 -2.510 -4.075 1.00 94.94 267 ASP A O 1
ATOM 2019 N N . ALA A 1 268 ? 10.795 -1.214 -5.861 1.00 95.50 268 ALA A N 1
ATOM 2020 C CA . ALA A 1 268 ? 9.462 -0.801 -5.453 1.00 95.50 268 ALA A CA 1
ATOM 2021 C C . ALA A 1 268 ? 8.631 -0.384 -6.668 1.00 95.50 268 ALA A C 1
ATOM 2023 O O . ALA A 1 268 ? 9.186 0.019 -7.687 1.00 95.50 268 ALA A O 1
ATOM 2024 N N . SER A 1 269 ? 7.315 -0.467 -6.535 1.00 93.56 269 SER A N 1
ATOM 2025 C CA . SER A 1 269 ? 6.327 -0.031 -7.514 1.00 93.56 269 SER A CA 1
ATOM 2026 C C . SER A 1 269 ? 5.250 0.807 -6.822 1.00 93.56 269 SER A C 1
ATOM 2028 O O . SER A 1 269 ? 5.055 0.682 -5.610 1.00 93.56 269 SER A O 1
ATOM 2030 N N . ASN A 1 270 ? 4.583 1.665 -7.581 1.00 86.44 270 ASN A N 1
ATOM 2031 C CA . ASN A 1 270 ? 3.332 2.319 -7.189 1.00 86.44 270 ASN A CA 1
ATOM 2032 C C . ASN A 1 270 ? 2.179 1.973 -8.155 1.00 86.44 270 ASN A C 1
ATOM 2034 O O . ASN A 1 270 ? 1.143 2.615 -8.107 1.00 86.44 270 ASN A O 1
ATOM 2038 N N . GLY A 1 271 ? 2.347 0.961 -9.015 1.00 85.94 271 GLY A N 1
ATOM 2039 C CA . GLY A 1 271 ? 1.355 0.565 -10.024 1.00 85.94 271 GLY A CA 1
ATOM 2040 C C . GLY A 1 271 ? 1.837 0.877 -11.438 1.00 85.94 271 GLY A C 1
ATOM 2041 O O . GLY A 1 271 ? 2.179 -0.040 -12.184 1.00 85.94 271 GLY A O 1
ATOM 2042 N N . HIS A 1 272 ? 1.967 2.153 -11.782 1.00 85.56 272 HIS A N 1
ATOM 2043 C CA . HIS A 1 272 ? 2.388 2.602 -13.115 1.00 85.56 272 HIS A CA 1
ATOM 2044 C C . HIS A 1 272 ? 3.913 2.833 -13.238 1.00 85.56 272 HIS A C 1
ATOM 2046 O O . HIS A 1 272 ? 4.473 2.758 -14.339 1.00 85.56 272 HIS A O 1
ATOM 2052 N N . MET A 1 273 ? 4.633 3.039 -12.124 1.00 94.44 273 MET A N 1
ATOM 2053 C CA . MET A 1 273 ? 6.101 3.128 -12.095 1.00 94.44 273 MET A CA 1
ATOM 2054 C C . MET A 1 273 ? 6.760 1.972 -11.340 1.00 94.44 273 MET A C 1
ATOM 2056 O O . MET A 1 273 ? 6.312 1.541 -10.283 1.00 94.44 273 MET A O 1
ATOM 2060 N N . ALA A 1 274 ? 7.912 1.529 -11.845 1.00 96.75 274 ALA A N 1
ATOM 2061 C CA . ALA A 1 274 ? 8.841 0.625 -11.175 1.00 96.75 274 ALA A CA 1
ATOM 2062 C C . ALA A 1 274 ? 10.191 1.311 -10.937 1.00 96.75 274 ALA A C 1
ATOM 2064 O O . ALA A 1 274 ? 10.874 1.720 -11.879 1.00 96.75 274 ALA A O 1
ATOM 2065 N N . VAL A 1 275 ? 10.627 1.352 -9.680 1.00 97.81 275 VAL A N 1
ATOM 2066 C CA . VAL A 1 275 ? 11.873 1.991 -9.252 1.00 97.81 275 VAL A CA 1
ATOM 2067 C C . VAL A 1 275 ? 12.846 0.959 -8.710 1.00 97.81 275 VAL A C 1
ATOM 2069 O O . VAL A 1 275 ? 12.518 0.151 -7.842 1.00 97.81 275 VAL A O 1
ATOM 2072 N N . PHE A 1 276 ? 14.086 1.020 -9.189 1.00 97.56 276 PHE A N 1
ATOM 2073 C CA . PHE A 1 276 ? 15.163 0.133 -8.776 1.00 97.56 276 PHE A CA 1
ATOM 2074 C C . PHE A 1 276 ? 16.379 0.907 -8.266 1.00 97.56 276 PHE A C 1
ATOM 2076 O O . PHE A 1 276 ? 16.895 1.797 -8.939 1.00 97.56 276 PHE A O 1
ATOM 2083 N N . GLY A 1 277 ? 16.902 0.523 -7.103 1.00 96.44 277 GLY A N 1
ATOM 2084 C CA . GLY A 1 277 ? 18.128 1.097 -6.550 1.00 96.44 277 GLY A CA 1
ATOM 2085 C C . GLY A 1 277 ? 19.381 0.645 -7.305 1.00 96.44 277 GLY A C 1
ATOM 2086 O O . GLY A 1 277 ? 19.539 -0.535 -7.622 1.00 96.44 277 GLY A O 1
ATOM 2087 N N . CYS A 1 278 ? 20.315 1.564 -7.558 1.00 94.56 278 CYS A N 1
ATOM 2088 C CA . CYS A 1 278 ? 21.597 1.292 -8.214 1.00 94.56 278 CYS A CA 1
ATOM 2089 C C . CYS A 1 278 ? 22.767 1.925 -7.459 1.00 94.56 278 CYS A C 1
ATOM 2091 O O . CYS A 1 278 ? 22.616 2.643 -6.465 1.00 94.56 278 CYS A O 1
ATOM 2093 N N . ILE A 1 279 ? 23.977 1.695 -7.973 1.00 94.06 279 ILE A N 1
ATOM 2094 C CA . ILE A 1 279 ? 25.098 2.596 -7.698 1.00 94.06 279 ILE A CA 1
ATOM 2095 C C . ILE A 1 279 ? 24.768 3.987 -8.256 1.00 94.06 279 ILE A C 1
ATOM 2097 O O . ILE A 1 279 ? 24.417 4.117 -9.426 1.00 94.06 279 ILE A O 1
ATOM 2101 N N . GLY A 1 280 ? 24.918 5.020 -7.427 1.00 93.56 280 GLY A N 1
ATOM 2102 C CA . GLY A 1 280 ? 24.806 6.418 -7.846 1.00 93.56 280 GLY A CA 1
ATOM 2103 C C . GLY A 1 280 ? 23.396 7.017 -7.866 1.00 93.56 280 GLY A C 1
ATOM 2104 O O . GLY A 1 280 ? 23.301 8.237 -7.956 1.00 93.56 280 GLY A O 1
ATOM 2105 N N . GLY A 1 281 ? 22.333 6.215 -7.754 1.00 95.94 281 GLY A N 1
ATOM 2106 C CA . GLY A 1 281 ? 20.952 6.694 -7.861 1.00 95.94 281 GLY A CA 1
ATOM 2107 C C . GLY A 1 281 ? 19.936 5.561 -8.003 1.00 95.94 281 GLY A C 1
ATOM 2108 O O . GLY A 1 281 ? 20.210 4.427 -7.592 1.00 95.94 281 GLY A O 1
ATOM 2109 N N . VAL A 1 282 ? 18.787 5.868 -8.597 1.00 97.38 282 VAL A N 1
ATOM 2110 C CA . VAL A 1 282 ? 17.728 4.912 -8.934 1.00 97.38 282 VAL A CA 1
ATOM 2111 C C . VAL A 1 282 ? 17.437 4.906 -10.435 1.00 97.38 282 VAL A C 1
ATOM 2113 O O . VAL A 1 282 ? 17.618 5.906 -11.126 1.00 97.38 282 VAL A O 1
ATOM 2116 N N . LEU A 1 283 ? 16.982 3.765 -10.942 1.00 98.12 283 LEU A N 1
ATOM 2117 C CA . LEU A 1 283 ? 16.418 3.613 -12.278 1.00 98.12 283 LEU A CA 1
ATOM 2118 C C . LEU A 1 283 ? 14.899 3.512 -12.155 1.00 98.12 283 LEU A C 1
ATOM 2120 O O . LEU A 1 283 ? 14.411 2.585 -11.514 1.00 98.12 283 LEU A O 1
ATOM 2124 N N . VAL A 1 284 ? 14.187 4.429 -12.798 1.00 97.81 284 VAL A N 1
ATOM 2125 C CA . VAL A 1 284 ? 12.726 4.450 -12.891 1.00 97.81 284 VAL A CA 1
ATOM 2126 C C . VAL A 1 284 ? 12.319 3.947 -14.269 1.00 97.81 284 VAL A C 1
ATOM 2128 O O . VAL A 1 284 ? 12.904 4.353 -15.275 1.00 97.81 284 VAL A O 1
ATOM 2131 N N . LEU A 1 285 ? 11.349 3.043 -14.317 1.00 97.94 285 LEU A N 1
ATOM 2132 C CA . LEU A 1 285 ? 10.653 2.616 -15.523 1.00 97.94 285 LEU A CA 1
ATOM 2133 C C . LEU A 1 285 ? 9.181 2.951 -15.346 1.00 97.94 285 LEU A C 1
ATOM 2135 O O . LEU A 1 285 ? 8.626 2.694 -14.286 1.00 97.94 285 LEU A O 1
ATOM 2139 N N . GLU A 1 286 ? 8.566 3.464 -16.394 1.00 95.25 286 GLU A N 1
ATOM 2140 C CA . GLU A 1 286 ? 7.177 3.909 -16.380 1.00 95.25 286 GLU A CA 1
ATOM 2141 C C . GLU A 1 286 ? 6.418 3.194 -17.495 1.00 95.25 286 GLU A C 1
ATOM 2143 O O . GLU A 1 286 ? 6.942 3.043 -18.613 1.00 95.25 286 GLU A O 1
ATOM 2148 N N . ALA A 1 287 ? 5.215 2.731 -17.173 1.00 89.94 287 ALA A N 1
ATOM 2149 C CA . ALA A 1 287 ? 4.251 2.174 -18.104 1.00 89.94 287 ALA A CA 1
ATOM 2150 C C . ALA A 1 287 ? 2.919 2.899 -17.899 1.00 89.94 287 ALA A C 1
ATOM 2152 O O . ALA A 1 287 ? 2.323 2.773 -16.838 1.00 89.94 287 ALA A O 1
ATOM 2153 N N . HIS A 1 288 ? 2.471 3.643 -18.907 1.00 81.31 288 HIS A N 1
ATOM 2154 C CA . HIS A 1 288 ? 1.196 4.359 -18.865 1.00 81.31 288 HIS A CA 1
ATOM 2155 C C . HIS A 1 288 ? 0.616 4.440 -20.282 1.00 81.31 288 HIS A C 1
ATOM 2157 O O . HIS A 1 288 ? 1.340 4.769 -21.225 1.00 81.31 288 HIS A O 1
ATOM 2163 N N . ASP A 1 289 ? -0.660 4.088 -20.465 1.00 78.31 289 ASP A N 1
ATOM 2164 C CA . ASP A 1 289 ? -1.383 4.110 -21.753 1.00 78.31 289 ASP A CA 1
ATOM 2165 C C . ASP A 1 289 ? -0.680 3.385 -22.921 1.00 78.31 289 ASP A C 1
ATOM 2167 O O . ASP A 1 289 ? -0.755 3.774 -24.094 1.00 78.31 289 ASP A O 1
ATOM 2171 N N . GLY A 1 290 ? 0.061 2.315 -22.621 1.00 84.44 290 GLY A N 1
ATOM 2172 C CA . GLY A 1 290 ? 0.857 1.586 -23.615 1.00 84.44 290 GLY A CA 1
ATOM 2173 C C . GLY A 1 290 ? 2.087 2.344 -24.139 1.00 84.44 290 GLY A C 1
ATOM 2174 O O . GLY A 1 290 ? 2.732 1.882 -25.092 1.00 84.44 290 GLY A O 1
ATOM 2175 N N . GLU A 1 291 ? 2.438 3.478 -23.533 1.00 91.62 291 GLU A N 1
ATOM 2176 C CA . GLU A 1 291 ? 3.736 4.128 -23.676 1.00 91.62 291 GLU A CA 1
ATOM 2177 C C . GLU A 1 291 ? 4.695 3.662 -22.570 1.00 91.62 291 GLU A C 1
ATOM 2179 O O . GLU A 1 291 ? 4.296 3.335 -21.455 1.00 91.62 291 GLU A O 1
ATOM 2184 N N . TYR A 1 292 ? 5.988 3.591 -22.905 1.00 95.50 292 TYR A N 1
ATOM 2185 C CA . TYR A 1 292 ? 7.019 3.099 -21.992 1.00 95.50 292 TYR A CA 1
ATOM 2186 C C . TYR A 1 292 ? 8.211 4.046 -21.949 1.00 95.50 292 TYR A C 1
ATOM 2188 O O . TYR A 1 292 ? 8.825 4.354 -22.982 1.00 95.50 292 TYR A O 1
ATOM 2196 N N . SER A 1 293 ? 8.579 4.457 -20.742 1.00 96.12 293 SER A N 1
ATOM 2197 C CA . SER A 1 293 ? 9.623 5.446 -20.486 1.00 96.12 293 SER A CA 1
ATOM 2198 C C . SER A 1 293 ? 10.630 4.911 -19.450 1.00 96.12 293 SER A C 1
ATOM 2200 O O . SER A 1 293 ? 10.442 3.842 -18.864 1.00 96.12 293 SER A O 1
ATOM 2202 N N . HIS A 1 294 ? 11.805 5.538 -19.347 1.00 97.44 294 HIS A N 1
ATOM 2203 C CA . HIS A 1 294 ? 12.717 5.292 -18.227 1.00 97.44 294 HIS A CA 1
ATOM 2204 C C . HIS A 1 294 ? 13.603 6.507 -17.958 1.00 97.44 294 HIS A C 1
ATOM 2206 O O . HIS A 1 294 ? 14.052 7.172 -18.897 1.00 97.44 294 HIS A O 1
ATOM 22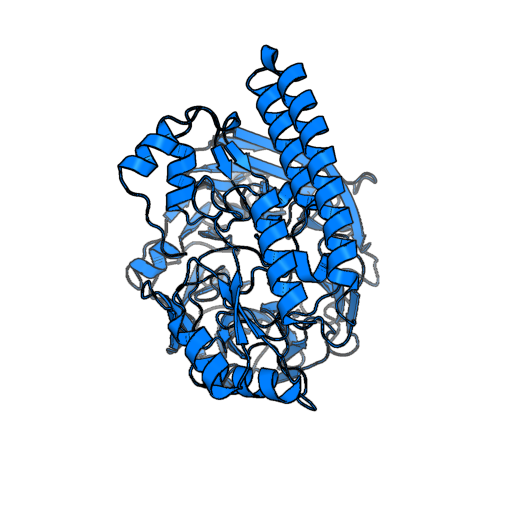12 N N . ALA A 1 295 ? 13.935 6.715 -16.688 1.00 96.56 295 ALA A N 1
ATOM 2213 C CA . ALA A 1 295 ? 14.835 7.761 -16.220 1.00 96.56 295 ALA A CA 1
ATOM 2214 C C . ALA A 1 295 ? 15.843 7.195 -15.211 1.00 96.56 295 ALA A C 1
ATOM 2216 O O . ALA A 1 295 ? 15.560 6.241 -14.488 1.00 96.56 295 ALA A O 1
ATOM 2217 N N . PHE A 1 296 ? 17.044 7.772 -15.170 1.00 96.94 296 PHE A N 1
ATOM 2218 C CA . PHE A 1 296 ? 17.995 7.525 -14.088 1.00 96.94 296 PHE A CA 1
ATOM 2219 C C . PHE A 1 296 ? 18.082 8.785 -13.239 1.00 96.94 296 PHE A C 1
ATOM 2221 O O . PHE A 1 296 ? 18.544 9.817 -13.729 1.00 96.94 296 PHE A O 1
ATOM 2228 N N . ILE A 1 297 ? 17.669 8.675 -11.981 1.00 96.94 297 ILE A N 1
ATOM 2229 C CA . ILE A 1 297 ? 17.576 9.794 -11.048 1.00 96.94 297 ILE A CA 1
ATOM 2230 C C . ILE A 1 297 ? 18.689 9.654 -10.017 1.00 96.94 297 ILE A C 1
ATOM 2232 O O . ILE A 1 297 ? 18.923 8.574 -9.469 1.00 96.94 297 ILE A O 1
ATOM 2236 N N . ALA A 1 298 ? 19.408 10.744 -9.773 1.00 95.81 298 ALA A N 1
ATOM 2237 C CA . ALA A 1 298 ? 20.513 10.793 -8.828 1.00 95.81 298 ALA A CA 1
ATOM 2238 C C . ALA A 1 298 ? 20.359 11.999 -7.896 1.00 95.81 298 ALA A C 1
ATOM 2240 O O . ALA A 1 298 ? 19.864 13.036 -8.331 1.00 95.81 298 ALA A O 1
ATOM 2241 N N . PRO A 1 299 ? 20.843 11.906 -6.647 1.00 94.88 299 PRO A N 1
ATOM 2242 C CA . PRO A 1 299 ? 20.829 13.037 -5.732 1.00 94.88 299 PRO A CA 1
ATOM 2243 C C . PRO A 1 299 ? 21.731 14.174 -6.220 1.00 94.88 299 PRO A C 1
ATOM 2245 O O . PRO A 1 299 ? 22.812 13.944 -6.778 1.00 94.88 299 PRO A O 1
ATOM 2248 N N . ASP A 1 300 ? 21.304 15.403 -5.925 1.00 91.75 300 ASP A N 1
ATOM 2249 C CA . ASP A 1 300 ? 22.019 16.648 -6.230 1.00 91.75 300 ASP A CA 1
ATOM 2250 C C . ASP A 1 300 ? 23.468 16.634 -5.726 1.00 91.75 300 ASP A C 1
ATOM 2252 O O . ASP A 1 300 ? 24.403 17.053 -6.421 1.00 91.75 300 ASP A O 1
ATOM 2256 N N . GLU A 1 301 ? 23.668 16.130 -4.503 1.00 92.00 301 GLU A N 1
ATOM 2257 C CA . GLU A 1 301 ? 24.988 15.794 -3.984 1.00 92.00 301 GLU A CA 1
ATOM 2258 C C . GLU A 1 301 ? 25.347 14.353 -4.383 1.00 92.00 301 GLU A C 1
ATOM 2260 O O . GLU A 1 301 ? 24.755 13.403 -3.865 1.00 92.00 301 GLU A O 1
ATOM 2265 N N . PRO A 1 302 ? 26.348 14.140 -5.264 1.00 91.25 302 PRO A N 1
ATOM 2266 C CA . PRO A 1 302 ? 26.638 12.807 -5.770 1.00 91.25 302 PRO A CA 1
ATOM 2267 C C . PRO A 1 302 ? 27.071 11.851 -4.660 1.00 91.25 302 PRO A C 1
ATOM 2269 O O . PRO A 1 302 ? 28.076 12.076 -3.979 1.00 91.25 302 PRO A O 1
ATOM 2272 N N . ILE A 1 303 ? 26.393 10.710 -4.574 1.00 92.12 303 ILE A N 1
ATOM 2273 C CA . ILE A 1 303 ? 26.697 9.642 -3.611 1.00 92.12 303 ILE A CA 1
ATOM 2274 C C . ILE A 1 303 ? 27.879 8.743 -4.026 1.00 92.12 303 ILE A C 1
ATOM 2276 O O . ILE A 1 303 ? 28.250 7.808 -3.313 1.00 92.12 303 ILE A O 1
ATOM 2280 N N . GLY A 1 304 ? 28.522 9.043 -5.160 1.00 89.31 304 GLY A N 1
ATOM 2281 C CA . GLY A 1 304 ? 29.693 8.324 -5.665 1.00 89.31 304 GLY A CA 1
ATOM 2282 C C . GLY A 1 304 ? 29.381 6.867 -6.012 1.00 89.31 304 GLY A C 1
ATOM 2283 O O . GLY A 1 304 ? 28.369 6.582 -6.641 1.00 89.31 304 GLY A O 1
ATOM 2284 N N . ASP A 1 305 ? 30.249 5.949 -5.581 1.00 90.62 305 ASP A N 1
ATOM 2285 C CA . ASP A 1 305 ? 30.074 4.503 -5.790 1.00 90.62 305 ASP A CA 1
ATOM 2286 C C . ASP A 1 305 ? 29.136 3.860 -4.743 1.00 90.62 305 ASP A C 1
ATOM 2288 O O . ASP A 1 305 ? 28.998 2.633 -4.692 1.00 90.62 305 ASP A O 1
ATOM 2292 N N . SER A 1 306 ? 28.509 4.674 -3.883 1.00 92.44 306 SER A N 1
ATOM 2293 C CA . SER A 1 306 ? 27.516 4.197 -2.922 1.00 92.44 306 SER A CA 1
ATOM 2294 C C . SER A 1 306 ? 26.280 3.703 -3.657 1.00 92.44 306 SER A C 1
ATOM 2296 O O . SER A 1 306 ? 25.899 4.219 -4.709 1.00 92.44 306 SER A O 1
ATOM 2298 N N . ARG A 1 307 ? 25.636 2.696 -3.077 1.00 92.50 307 ARG A N 1
ATOM 2299 C CA . ARG A 1 307 ? 24.474 2.045 -3.667 1.00 92.50 307 ARG A CA 1
ATOM 2300 C C . ARG A 1 307 ? 23.239 2.263 -2.812 1.00 92.50 307 ARG A C 1
ATOM 2302 O O . ARG A 1 307 ? 23.292 2.034 -1.603 1.00 92.50 307 ARG A O 1
ATOM 2309 N N . LEU A 1 308 ? 22.134 2.608 -3.461 1.00 94.81 308 LEU A N 1
ATOM 2310 C CA . LEU A 1 308 ? 20.802 2.515 -2.874 1.00 94.81 308 LEU A CA 1
ATOM 2311 C C . LEU A 1 308 ? 20.384 1.048 -2.934 1.00 94.81 308 LEU A C 1
ATOM 2313 O O . LEU A 1 308 ? 20.406 0.426 -3.990 1.00 94.81 308 LEU A O 1
ATOM 2317 N N . THR A 1 309 ? 20.168 0.451 -1.768 1.00 91.94 309 THR A N 1
ATOM 2318 C CA . THR A 1 309 ? 20.063 -1.007 -1.592 1.00 91.94 309 THR A CA 1
ATOM 2319 C C . THR A 1 309 ? 18.646 -1.497 -1.357 1.00 91.94 309 THR A C 1
ATOM 2321 O O . THR A 1 309 ? 18.408 -2.706 -1.373 1.00 91.94 309 THR A O 1
ATOM 2324 N N . SER A 1 310 ? 17.728 -0.589 -1.060 1.00 93.75 310 SER A N 1
ATOM 2325 C CA . SER A 1 310 ? 16.329 -0.870 -0.765 1.00 93.75 310 SER A CA 1
ATOM 2326 C C . SER A 1 310 ? 15.518 0.338 -1.197 1.00 93.75 310 SER A C 1
ATOM 2328 O O . SER A 1 310 ? 15.980 1.467 -1.020 1.00 93.75 310 SER A O 1
ATOM 2330 N N . VAL A 1 311 ? 14.360 0.073 -1.784 1.00 96.31 311 VAL A N 1
ATOM 2331 C CA . VAL A 1 311 ? 13.407 1.084 -2.226 1.00 96.31 311 VAL A CA 1
ATOM 2332 C C . VAL A 1 311 ? 12.046 0.689 -1.659 1.00 96.31 311 VAL A C 1
ATOM 2334 O O . VAL A 1 311 ? 11.782 -0.503 -1.495 1.00 96.31 311 VAL A O 1
ATOM 2337 N N . TRP A 1 312 ? 11.225 1.672 -1.319 1.00 94.62 312 TRP A N 1
ATOM 2338 C CA . TRP A 1 312 ? 9.841 1.499 -0.897 1.00 94.62 312 TRP A CA 1
ATOM 2339 C C . TRP A 1 312 ? 8.965 2.456 -1.693 1.00 94.62 312 TRP A C 1
ATOM 2341 O O . TRP A 1 312 ? 9.394 3.562 -2.008 1.00 94.62 312 TRP A O 1
ATOM 2351 N N . GLY A 1 313 ? 7.761 2.005 -2.005 1.00 89.31 313 GLY A N 1
ATOM 2352 C CA . GLY A 1 313 ? 6.730 2.747 -2.712 1.00 89.31 313 GLY A CA 1
ATOM 2353 C C . GLY A 1 313 ? 5.372 2.252 -2.238 1.00 89.31 313 GLY A C 1
ATOM 2354 O O . GLY A 1 313 ? 5.288 1.216 -1.564 1.00 89.31 313 GLY A O 1
ATOM 2355 N N . TYR A 1 314 ? 4.343 3.016 -2.557 1.00 84.38 314 TYR A N 1
ATOM 2356 C CA . TYR A 1 314 ? 2.959 2.743 -2.205 1.00 84.38 314 TYR A CA 1
ATOM 2357 C C . TYR A 1 314 ? 2.082 3.262 -3.344 1.00 84.38 314 TYR A C 1
ATOM 2359 O O . TYR A 1 314 ? 2.398 4.313 -3.886 1.00 84.38 314 TYR A O 1
ATOM 2367 N N . SER A 1 315 ? 1.018 2.550 -3.728 1.00 77.31 315 SER A N 1
ATOM 2368 C CA . SER A 1 315 ? 0.214 2.936 -4.900 1.00 77.31 315 SER A CA 1
ATOM 2369 C C . SER A 1 315 ? -0.511 4.274 -4.757 1.00 77.31 315 SER A C 1
ATOM 2371 O O . SER A 1 315 ? -0.795 4.915 -5.755 1.00 77.31 315 SER A O 1
ATOM 2373 N N . GLY A 1 316 ? -0.748 4.739 -3.528 1.00 71.88 316 GLY A N 1
ATOM 2374 C CA . GLY A 1 316 ? -1.273 6.083 -3.261 1.00 71.88 316 GLY A CA 1
ATOM 2375 C C . GLY A 1 316 ? -0.220 7.198 -3.194 1.00 71.88 316 GLY A C 1
ATOM 2376 O O . GLY A 1 316 ? -0.558 8.290 -2.756 1.00 71.88 316 GLY A O 1
ATOM 2377 N N . LEU A 1 317 ? 1.047 6.928 -3.535 1.00 81.12 317 LEU A N 1
ATOM 2378 C CA . LEU A 1 317 ? 2.127 7.920 -3.542 1.00 81.12 317 LEU A CA 1
ATOM 2379 C C . LEU A 1 317 ? 2.782 7.996 -4.928 1.00 81.12 317 LEU A C 1
ATOM 2381 O O . LEU A 1 317 ? 3.110 6.971 -5.535 1.00 81.12 317 LEU A O 1
ATOM 2385 N N . ASP A 1 318 ? 3.058 9.218 -5.378 1.00 87.44 318 ASP A N 1
ATOM 2386 C CA . ASP A 1 318 ? 3.774 9.478 -6.636 1.00 87.44 318 ASP A CA 1
ATOM 2387 C C . ASP A 1 318 ? 5.302 9.411 -6.467 1.00 87.44 318 ASP A C 1
ATOM 2389 O O . ASP A 1 318 ? 6.058 9.287 -7.434 1.00 87.44 318 ASP A O 1
ATOM 2393 N N . HIS A 1 319 ? 5.774 9.416 -5.219 1.00 94.12 319 HIS A N 1
ATOM 2394 C CA . HIS A 1 319 ? 7.184 9.369 -4.857 1.00 94.12 319 HIS A CA 1
ATOM 2395 C C . HIS A 1 319 ? 7.579 8.067 -4.154 1.00 94.12 319 HIS A C 1
ATOM 2397 O O . HIS A 1 319 ? 6.765 7.253 -3.712 1.00 94.12 319 HIS A O 1
ATOM 2403 N N . PHE A 1 320 ? 8.890 7.862 -4.037 1.00 97.50 320 PHE A N 1
ATOM 2404 C CA . PHE A 1 320 ? 9.478 6.653 -3.464 1.00 97.50 320 PHE A CA 1
ATOM 2405 C C . PHE A 1 320 ? 10.486 6.987 -2.372 1.00 97.50 320 PHE A C 1
ATOM 2407 O O . PHE A 1 320 ? 11.053 8.074 -2.316 1.00 97.50 320 PHE A O 1
ATOM 2414 N N . PHE A 1 321 ? 10.808 6.002 -1.539 1.00 97.56 321 PHE A N 1
ATOM 2415 C CA . PHE A 1 321 ? 11.860 6.123 -0.536 1.00 97.56 321 PHE A CA 1
ATOM 2416 C C . PHE A 1 321 ? 13.017 5.194 -0.873 1.00 97.56 321 PHE A C 1
ATOM 2418 O O . PHE A 1 321 ? 12.813 3.995 -1.043 1.00 97.56 321 PHE A O 1
ATOM 2425 N N . ALA A 1 322 ? 14.249 5.700 -0.922 1.00 97.19 322 ALA A N 1
ATOM 2426 C CA . ALA A 1 322 ? 15.428 4.904 -1.262 1.00 97.19 322 ALA A CA 1
ATOM 2427 C C . ALA A 1 322 ? 16.505 4.970 -0.171 1.00 97.19 322 ALA A C 1
ATOM 2429 O O . ALA A 1 322 ? 16.988 6.040 0.195 1.00 97.19 322 ALA A O 1
ATOM 2430 N N . LEU A 1 323 ? 16.928 3.808 0.339 1.00 95.69 323 LEU A N 1
ATOM 2431 C CA . LEU A 1 323 ? 17.926 3.692 1.407 1.00 95.69 323 LEU A CA 1
ATOM 2432 C C . LEU A 1 323 ? 19.261 3.163 0.886 1.00 95.69 323 LEU A C 1
ATOM 2434 O O . LEU A 1 323 ? 19.359 2.041 0.372 1.00 95.69 323 LEU A O 1
ATOM 2438 N N . GLY A 1 324 ? 20.328 3.913 1.147 1.00 92.94 324 GLY A N 1
ATOM 2439 C CA . GLY A 1 324 ? 21.705 3.439 1.049 1.00 92.94 324 GLY A CA 1
ATOM 2440 C C . GLY A 1 324 ? 22.383 3.436 2.416 1.00 92.94 324 GLY A C 1
ATOM 2441 O O . GLY A 1 324 ? 22.418 4.454 3.101 1.00 92.94 324 GLY A O 1
ATOM 2442 N N . SER A 1 325 ? 22.986 2.311 2.811 1.00 84.88 325 SER A N 1
ATOM 2443 C CA . SER A 1 325 ? 23.578 2.145 4.151 1.00 84.88 325 SER A CA 1
ATOM 2444 C C . SER A 1 325 ? 24.662 3.170 4.506 1.00 84.88 325 SER A C 1
ATOM 2446 O O . SER A 1 325 ? 24.895 3.427 5.680 1.00 84.88 325 SER A O 1
ATOM 2448 N N . GLU A 1 326 ? 25.349 3.723 3.504 1.00 87.38 326 GLU A N 1
ATOM 2449 C CA . GLU A 1 326 ? 26.431 4.702 3.688 1.00 87.38 326 GLU A CA 1
ATOM 2450 C C . GLU A 1 326 ? 25.967 6.155 3.521 1.00 87.38 326 GLU A C 1
ATOM 2452 O O . GLU A 1 326 ? 26.704 7.071 3.874 1.00 87.38 326 GLU A O 1
ATOM 2457 N N . VAL A 1 327 ? 24.766 6.371 2.974 1.00 92.38 327 VAL A N 1
ATOM 2458 C CA . VAL A 1 327 ? 24.332 7.686 2.470 1.00 92.38 327 VAL A CA 1
ATOM 2459 C C . VAL A 1 327 ? 23.005 8.166 3.035 1.00 92.38 327 VAL A C 1
ATOM 2461 O O . VAL A 1 327 ? 22.741 9.361 2.975 1.00 92.38 327 VAL A O 1
ATOM 2464 N N . GLY A 1 328 ? 22.213 7.279 3.637 1.00 94.25 328 GLY A N 1
ATOM 2465 C CA . GLY A 1 328 ? 20.946 7.629 4.267 1.00 94.25 328 GLY A CA 1
ATOM 2466 C C . GLY A 1 328 ? 19.720 7.237 3.454 1.00 94.25 328 GLY A C 1
ATOM 2467 O O . GLY A 1 328 ? 19.816 6.493 2.473 1.00 94.25 328 GLY A O 1
ATOM 2468 N N . LEU A 1 329 ? 18.574 7.709 3.936 1.00 97.06 329 LEU A N 1
ATOM 2469 C CA . LEU A 1 329 ? 17.256 7.560 3.333 1.00 97.06 329 LEU A CA 1
ATOM 2470 C C . LEU A 1 329 ? 16.923 8.817 2.533 1.00 97.06 329 LEU A C 1
ATOM 2472 O O . LEU A 1 329 ? 17.049 9.920 3.065 1.00 97.06 329 LEU A O 1
ATOM 2476 N N . TYR A 1 330 ? 16.494 8.627 1.295 1.00 97.38 330 TYR A N 1
ATOM 2477 C CA . TYR A 1 330 ? 16.086 9.681 0.376 1.00 97.38 330 TYR A CA 1
ATOM 2478 C C . TYR A 1 330 ? 14.607 9.542 0.038 1.00 97.38 330 TYR A C 1
ATOM 2480 O O . TYR A 1 330 ? 14.123 8.412 -0.042 1.00 97.38 330 TYR A O 1
ATOM 2488 N N . ILE A 1 331 ? 13.949 10.670 -0.204 1.00 97.38 331 ILE A N 1
ATOM 2489 C CA . ILE A 1 331 ? 12.734 10.758 -1.011 1.00 97.38 331 ILE A CA 1
ATOM 2490 C C . ILE A 1 331 ? 13.180 10.876 -2.473 1.00 97.38 331 ILE A C 1
ATOM 2492 O O . ILE A 1 331 ? 14.158 11.564 -2.775 1.00 97.38 331 ILE A O 1
ATOM 2496 N N . VAL A 1 332 ? 12.537 10.130 -3.358 1.00 97.62 332 VAL A N 1
ATOM 2497 C CA . VAL A 1 332 ? 12.768 10.114 -4.801 1.00 97.62 332 VAL A CA 1
ATOM 2498 C C . VAL A 1 332 ? 11.493 10.625 -5.448 1.00 97.62 332 VAL A C 1
ATOM 2500 O O . VAL A 1 332 ? 10.473 9.962 -5.304 1.00 97.62 332 VAL A O 1
ATOM 2503 N N . GLU A 1 333 ? 11.597 11.734 -6.172 1.00 96.62 333 GLU A N 1
ATOM 2504 C CA . GLU A 1 333 ? 10.506 12.413 -6.878 1.00 96.62 333 GLU A CA 1
ATOM 2505 C C . GLU A 1 333 ? 10.673 12.159 -8.386 1.00 96.62 333 GLU A C 1
ATOM 2507 O O . GLU A 1 333 ? 11.527 12.789 -9.029 1.00 96.62 333 GLU A O 1
ATOM 2512 N N . PRO A 1 334 ? 9.981 11.154 -8.962 1.00 94.44 334 PRO A N 1
ATOM 2513 C CA . PRO A 1 334 ? 10.221 10.744 -10.337 1.00 94.44 334 PRO A CA 1
ATOM 2514 C C . PRO A 1 334 ? 9.850 11.798 -11.377 1.00 94.44 334 PRO A C 1
ATOM 2516 O O . PRO A 1 334 ? 10.594 11.945 -12.349 1.00 94.44 334 PRO A O 1
ATOM 2519 N N . GLU A 1 335 ? 8.752 12.532 -11.178 1.00 91.50 335 GLU A N 1
ATOM 2520 C CA . GLU A 1 335 ? 8.274 13.540 -12.135 1.00 91.50 335 GLU A CA 1
ATOM 2521 C C . GLU A 1 335 ? 9.224 14.744 -12.230 1.00 91.50 335 GLU A C 1
ATOM 2523 O O . GLU A 1 335 ? 9.467 15.300 -13.308 1.00 91.50 335 GLU A O 1
ATOM 2528 N N . GLU A 1 336 ? 9.812 15.124 -11.101 1.00 94.38 336 GLU A N 1
ATOM 2529 C CA . GLU A 1 336 ? 10.775 16.209 -10.954 1.00 94.38 336 GLU A CA 1
ATOM 2530 C C . GLU A 1 336 ? 12.190 15.779 -11.361 1.00 94.38 336 GLU A C 1
ATOM 2532 O O . GLU A 1 336 ? 13.056 16.630 -11.582 1.00 94.38 336 GLU A O 1
ATOM 2537 N N . GLU A 1 337 ? 12.429 14.470 -11.484 1.00 95.88 337 GLU A N 1
ATOM 2538 C CA . GLU A 1 337 ? 13.755 13.857 -11.583 1.00 95.88 337 GLU A CA 1
ATOM 2539 C C . GLU A 1 337 ? 14.683 14.289 -10.425 1.00 95.88 337 GLU A C 1
ATOM 2541 O O . GLU A 1 337 ? 15.890 14.497 -10.615 1.00 95.88 337 GLU A O 1
ATOM 2546 N N . GLU A 1 338 ? 14.133 14.410 -9.212 1.00 95.75 338 GLU A N 1
ATOM 2547 C CA . GLU A 1 338 ? 14.840 14.895 -8.022 1.00 95.75 338 GLU A CA 1
ATOM 2548 C C . GLU A 1 338 ? 14.931 13.832 -6.911 1.00 95.75 338 GLU A C 1
ATOM 2550 O O . GLU A 1 338 ? 14.191 12.849 -6.847 1.00 95.75 338 GLU A O 1
ATOM 2555 N N . MET A 1 339 ? 15.920 14.001 -6.031 1.00 96.25 339 MET A N 1
ATOM 2556 C CA . MET A 1 339 ? 16.115 13.158 -4.853 1.00 96.25 339 MET A CA 1
ATOM 2557 C C . MET A 1 339 ? 16.524 14.010 -3.656 1.00 96.25 339 MET A C 1
ATOM 2559 O O . MET A 1 339 ? 17.624 14.579 -3.640 1.00 96.25 339 MET A O 1
ATOM 2563 N N . GLU A 1 340 ? 15.686 14.027 -2.624 1.00 94.94 340 GLU A N 1
ATOM 2564 C CA . GLU A 1 340 ? 15.915 14.776 -1.390 1.00 94.94 340 GLU A CA 1
ATOM 2565 C C . GLU A 1 340 ? 16.370 13.856 -0.251 1.00 94.94 340 GLU A C 1
ATOM 2567 O O . GLU A 1 340 ? 15.841 12.767 -0.037 1.00 94.94 340 GLU A O 1
ATOM 2572 N N . LEU A 1 341 ? 17.389 14.278 0.503 1.00 95.88 341 LEU A N 1
ATOM 2573 C CA . LEU A 1 341 ? 17.880 13.518 1.651 1.00 95.88 341 LEU A CA 1
ATOM 2574 C C . LEU A 1 341 ? 16.963 13.723 2.864 1.00 95.88 341 LEU A C 1
ATOM 2576 O O . LEU A 1 341 ? 17.035 14.758 3.523 1.00 95.88 341 LEU A O 1
ATOM 2580 N N . LEU A 1 342 ? 16.213 12.684 3.229 1.00 95.81 342 LEU A N 1
ATOM 2581 C CA . LEU A 1 342 ? 15.318 12.686 4.386 1.00 95.81 342 LEU A CA 1
ATOM 2582 C C . LEU A 1 342 ? 16.063 12.399 5.699 1.00 95.81 342 LEU A C 1
ATOM 2584 O O . LEU A 1 342 ? 15.980 13.152 6.670 1.00 95.81 342 LEU A O 1
ATOM 2588 N N . ILE A 1 343 ? 16.835 11.305 5.745 1.00 95.00 343 ILE A N 1
ATOM 2589 C CA . ILE A 1 343 ? 17.588 10.904 6.946 1.00 95.00 343 ILE A CA 1
ATOM 2590 C C . ILE A 1 343 ? 19.042 10.617 6.575 1.00 95.00 343 ILE A C 1
ATOM 2592 O O . ILE A 1 343 ? 19.308 9.595 5.941 1.00 95.00 343 ILE A O 1
ATOM 2596 N N . PRO A 1 344 ? 20.021 11.429 7.017 1.00 91.69 344 PRO A N 1
ATOM 2597 C CA . PRO A 1 344 ? 21.430 11.135 6.780 1.00 91.69 344 PRO A CA 1
ATOM 2598 C C . PRO A 1 344 ? 21.863 9.867 7.526 1.00 91.69 344 PRO A C 1
ATOM 2600 O O . PRO A 1 344 ? 21.556 9.689 8.707 1.00 91.69 344 PRO A O 1
ATOM 2603 N N . ALA A 1 345 ? 22.649 9.012 6.869 1.00 87.44 345 ALA A N 1
ATOM 2604 C CA . ALA A 1 345 ? 23.354 7.936 7.561 1.00 87.44 345 ALA A CA 1
ATOM 2605 C C . ALA A 1 345 ? 24.593 8.484 8.287 1.00 87.44 345 ALA A C 1
ATOM 2607 O O . ALA A 1 345 ? 25.339 9.312 7.761 1.00 87.44 345 ALA A O 1
ATOM 2608 N N . SER A 1 346 ? 24.842 7.988 9.497 1.00 86.75 346 SER A N 1
ATOM 2609 C CA . SER A 1 346 ? 26.072 8.244 10.250 1.00 86.75 346 SER A CA 1
ATOM 2610 C C . SER A 1 346 ? 26.661 6.935 10.777 1.00 86.75 346 SER A C 1
ATOM 2612 O O . SER A 1 346 ? 25.970 5.924 10.839 1.00 86.75 346 SER A O 1
ATOM 2614 N N . GLU A 1 347 ? 27.933 6.943 11.195 1.00 79.44 347 GLU A N 1
ATOM 2615 C CA . GLU A 1 347 ? 28.567 5.751 11.791 1.00 79.44 347 GLU A CA 1
ATOM 2616 C C . GLU A 1 347 ? 27.894 5.293 13.097 1.00 79.44 347 GLU A C 1
ATOM 2618 O O . GLU A 1 347 ? 28.068 4.144 13.498 1.00 79.44 347 GLU A O 1
ATOM 2623 N N . GLU A 1 348 ? 27.172 6.183 13.781 1.00 82.44 348 GLU A N 1
ATOM 2624 C CA . GLU A 1 348 ? 26.543 5.902 15.077 1.00 82.44 348 GLU A CA 1
ATOM 2625 C C . GLU A 1 348 ? 25.051 5.578 14.933 1.00 82.44 348 GLU A C 1
ATOM 2627 O O . GLU A 1 348 ? 24.541 4.716 15.646 1.00 82.44 348 GLU A O 1
ATOM 2632 N N . LEU A 1 349 ? 24.366 6.234 13.994 1.00 88.44 349 LEU A N 1
ATOM 2633 C CA . LEU A 1 349 ? 22.920 6.155 13.824 1.00 88.44 349 LEU A CA 1
ATOM 2634 C C . LEU A 1 349 ? 22.541 6.139 12.340 1.00 88.44 349 LEU A C 1
ATOM 2636 O O . LEU A 1 349 ? 22.903 7.062 11.602 1.00 88.44 349 LEU A O 1
ATOM 2640 N N . TRP A 1 350 ? 21.814 5.109 11.907 1.00 91.31 350 TRP A N 1
ATOM 2641 C CA . TRP A 1 350 ? 21.328 4.977 10.531 1.00 91.31 350 TRP A CA 1
ATOM 2642 C C . TRP A 1 350 ? 20.003 4.195 10.467 1.00 91.31 350 TRP A C 1
ATOM 2644 O O . TRP A 1 350 ? 19.757 3.352 11.337 1.00 91.31 350 TRP A O 1
ATOM 2654 N N . PRO A 1 351 ? 19.159 4.434 9.447 1.00 93.19 351 PRO A N 1
ATOM 2655 C CA . PRO A 1 351 ? 17.953 3.642 9.210 1.00 93.19 351 PRO A CA 1
ATOM 2656 C C . PRO A 1 351 ? 18.293 2.180 8.902 1.00 93.19 351 PRO A C 1
ATOM 2658 O O . PRO A 1 351 ? 19.185 1.896 8.098 1.00 93.19 351 PRO A O 1
ATOM 2661 N N . ILE A 1 352 ? 17.584 1.239 9.521 1.00 87.25 352 ILE A N 1
ATOM 2662 C CA . ILE A 1 352 ? 17.746 -0.203 9.274 1.00 87.25 352 ILE A CA 1
ATOM 2663 C C . ILE A 1 352 ? 16.542 -0.795 8.553 1.00 87.25 352 ILE A C 1
ATOM 2665 O O . ILE A 1 352 ? 16.714 -1.709 7.744 1.00 87.25 352 ILE A O 1
ATOM 2669 N N . GLN A 1 353 ? 15.351 -0.297 8.857 1.00 90.31 353 GLN A N 1
ATOM 2670 C CA . GLN A 1 353 ? 14.114 -0.719 8.225 1.00 90.31 353 GLN A CA 1
ATOM 2671 C C . GLN A 1 353 ? 13.243 0.500 7.970 1.00 90.31 353 GLN A C 1
ATOM 2673 O O . GLN A 1 353 ? 13.178 1.394 8.808 1.00 90.31 353 GLN A O 1
ATOM 2678 N N . VAL A 1 354 ? 12.587 0.492 6.817 1.00 94.38 354 VAL A N 1
ATOM 2679 C CA . VAL A 1 354 ? 11.590 1.473 6.405 1.00 94.38 354 VAL A CA 1
ATOM 2680 C C . VAL A 1 354 ? 10.321 0.705 6.040 1.00 94.38 354 VAL A C 1
ATOM 2682 O O . VAL A 1 354 ? 10.400 -0.454 5.608 1.00 94.38 354 VAL A O 1
ATOM 2685 N N . HIS A 1 355 ? 9.168 1.313 6.275 1.00 94.56 355 HIS A N 1
ATOM 2686 C CA . HIS A 1 355 ? 7.863 0.770 5.932 1.00 94.56 355 HIS A CA 1
ATOM 2687 C C . HIS A 1 355 ? 6.881 1.926 5.747 1.00 94.56 355 HIS A C 1
ATOM 2689 O O . HIS A 1 355 ? 6.872 2.840 6.569 1.00 94.56 355 HIS A O 1
ATOM 2695 N N . VAL A 1 356 ? 6.074 1.884 4.692 1.00 90.56 356 VAL A N 1
ATOM 2696 C CA . VAL A 1 356 ? 4.965 2.827 4.506 1.00 90.56 356 VAL A CA 1
ATOM 2697 C C . VAL A 1 356 ? 3.746 2.269 5.246 1.00 90.56 356 VAL A C 1
ATOM 2699 O O . VAL A 1 356 ? 3.521 1.059 5.226 1.00 90.56 356 VAL A O 1
ATOM 2702 N N . GLY A 1 357 ? 3.022 3.116 5.973 1.00 86.12 357 GLY A N 1
ATOM 2703 C CA . GLY A 1 357 ? 1.826 2.747 6.725 1.00 86.12 357 GLY A CA 1
ATOM 2704 C C . GLY A 1 357 ? 0.703 2.230 5.826 1.00 86.12 357 GLY A C 1
ATOM 2705 O O . GLY A 1 357 ? 0.700 2.477 4.625 1.00 86.12 357 GLY A O 1
ATOM 2706 N N . ALA A 1 358 ? -0.263 1.519 6.413 1.00 73.94 358 ALA A N 1
ATOM 2707 C CA . ALA A 1 358 ? -1.330 0.843 5.669 1.00 73.94 358 ALA A CA 1
ATOM 2708 C C . ALA A 1 358 ? -2.189 1.797 4.819 1.00 73.94 358 ALA A C 1
ATOM 2710 O O . ALA A 1 358 ? -2.732 1.365 3.810 1.00 73.94 358 ALA A O 1
ATOM 2711 N N . GLY A 1 359 ? -2.288 3.072 5.212 1.00 69.25 359 GLY A N 1
ATOM 2712 C CA . GLY A 1 359 ? -3.001 4.113 4.467 1.00 69.25 359 GLY A CA 1
ATOM 2713 C C . GLY A 1 359 ? -2.138 4.940 3.511 1.00 69.25 359 GLY A C 1
ATOM 2714 O O . GLY A 1 359 ? -2.674 5.806 2.843 1.00 69.25 359 GLY A O 1
ATOM 2715 N N . GLY A 1 360 ? -0.823 4.721 3.439 1.00 80.44 360 GLY A N 1
ATOM 2716 C CA . GLY A 1 360 ? 0.074 5.562 2.632 1.00 80.44 360 GLY A CA 1
ATOM 2717 C C . GLY A 1 360 ? 0.528 6.860 3.308 1.00 80.44 360 GLY A C 1
ATOM 2718 O O . GLY A 1 360 ? 1.586 7.354 2.956 1.00 80.44 360 GLY A O 1
ATOM 2719 N N . GLU A 1 361 ? -0.184 7.333 4.333 1.00 83.44 361 GLU A N 1
ATOM 2720 C CA . GLU A 1 361 ? 0.046 8.626 5.011 1.00 83.44 361 GLU A CA 1
ATOM 2721 C C . GLU A 1 361 ? 1.318 8.699 5.872 1.00 83.44 361 GLU A C 1
ATOM 2723 O O . GLU A 1 361 ? 1.848 9.773 6.151 1.00 83.44 361 GLU A O 1
ATOM 2728 N N . THR A 1 362 ? 1.817 7.558 6.359 1.00 92.81 362 THR A N 1
ATOM 2729 C CA . THR A 1 362 ? 2.928 7.526 7.323 1.00 92.81 362 THR A CA 1
ATOM 2730 C C . THR A 1 362 ? 4.121 6.729 6.820 1.00 92.81 362 THR A C 1
ATOM 2732 O O . THR A 1 362 ? 3.993 5.690 6.175 1.00 92.81 362 THR A O 1
ATOM 2735 N N . LEU A 1 363 ? 5.320 7.181 7.180 1.00 96.94 363 LEU A N 1
ATOM 2736 C CA . LEU A 1 363 ? 6.578 6.487 6.943 1.00 96.94 363 LEU A CA 1
ATOM 2737 C C . LEU A 1 363 ? 7.223 6.102 8.277 1.00 96.94 363 LEU A C 1
ATOM 2739 O O . LEU A 1 363 ? 7.669 6.941 9.063 1.00 96.94 363 LEU A O 1
ATOM 2743 N N . LEU A 1 364 ? 7.323 4.800 8.517 1.00 98.06 364 LEU A N 1
ATOM 2744 C CA . LEU A 1 364 ? 7.888 4.218 9.727 1.00 98.06 364 LEU A CA 1
ATOM 2745 C C . LEU A 1 364 ? 9.338 3.807 9.494 1.00 98.06 364 LEU A C 1
ATOM 2747 O O . LEU A 1 364 ? 9.645 3.016 8.599 1.00 98.06 364 LEU A O 1
ATOM 2751 N N . VAL A 1 365 ? 10.241 4.303 10.338 1.00 97.44 365 VAL A N 1
ATOM 2752 C CA . VAL A 1 365 ? 11.679 4.052 10.230 1.00 97.44 365 VAL A CA 1
ATOM 2753 C C . VAL A 1 365 ? 12.234 3.509 11.541 1.00 97.44 365 VAL A C 1
ATOM 2755 O O . VAL A 1 365 ? 12.281 4.210 12.552 1.00 97.44 365 VAL A O 1
ATOM 2758 N N . VAL A 1 366 ? 12.719 2.266 11.515 1.00 95.44 366 VAL A N 1
ATOM 2759 C CA . VAL A 1 366 ? 13.466 1.671 12.632 1.00 95.44 366 VAL A CA 1
ATOM 2760 C C . VAL A 1 366 ? 14.944 2.010 12.481 1.00 95.44 366 VAL A C 1
ATOM 2762 O O . VAL A 1 366 ? 15.596 1.637 11.498 1.00 95.44 366 VAL A O 1
ATOM 2765 N N . MET A 1 367 ? 15.483 2.691 13.482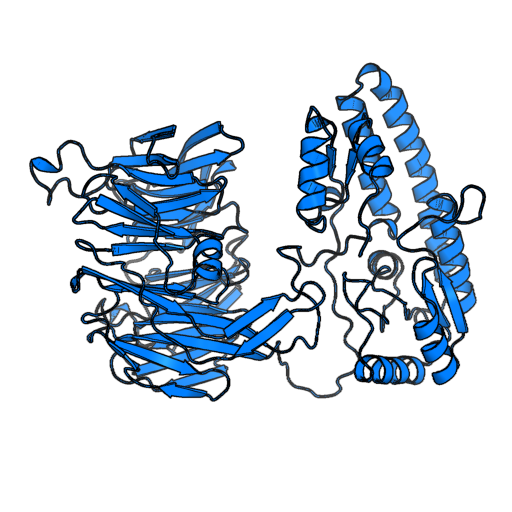 1.00 95.12 367 MET A N 1
ATOM 2766 C CA . MET A 1 367 ? 16.867 3.140 13.549 1.00 95.12 367 MET A CA 1
ATOM 2767 C C . MET A 1 367 ? 17.787 2.070 14.154 1.00 95.12 367 MET A C 1
ATOM 2769 O O . MET A 1 367 ? 17.357 1.112 14.804 1.00 95.12 367 MET A O 1
ATOM 2773 N N . SER A 1 368 ? 19.095 2.223 13.942 1.00 92.81 368 SER A N 1
ATOM 2774 C CA . SER A 1 368 ? 20.110 1.259 14.380 1.00 92.81 368 SER A CA 1
ATOM 2775 C C . SER A 1 368 ? 20.226 1.056 15.889 1.00 92.81 368 SER A C 1
ATOM 2777 O O . SER A 1 368 ? 20.665 -0.012 16.326 1.00 92.81 368 SER A O 1
ATOM 2779 N N . ASP A 1 369 ? 19.800 2.034 16.675 1.00 93.62 369 ASP A N 1
ATOM 2780 C CA . ASP A 1 369 ? 19.745 1.999 18.135 1.00 93.62 369 ASP A CA 1
ATOM 2781 C C . ASP A 1 369 ? 18.419 1.451 18.694 1.00 93.62 369 ASP A C 1
ATOM 2783 O O . ASP A 1 369 ? 18.292 1.292 19.905 1.00 93.62 369 ASP A O 1
ATOM 2787 N N . GLY A 1 370 ? 17.461 1.095 17.832 1.00 93.94 370 GLY A N 1
ATOM 2788 C CA . GLY A 1 370 ? 16.156 0.558 18.226 1.00 93.94 370 GLY A CA 1
ATOM 2789 C C . GLY A 1 370 ? 15.073 1.614 18.420 1.00 93.94 370 GLY A C 1
ATOM 2790 O O . GLY A 1 370 ? 13.978 1.270 18.860 1.00 93.94 370 GLY A O 1
ATOM 2791 N N . GLU A 1 371 ? 15.354 2.875 18.091 1.00 96.31 371 GLU A N 1
ATOM 2792 C CA . GLU A 1 371 ? 14.337 3.919 17.988 1.00 96.31 371 GLU A CA 1
ATOM 2793 C C . GLU A 1 371 ? 13.422 3.669 16.777 1.00 96.31 371 GLU A C 1
ATOM 2795 O O . GLU A 1 371 ? 13.894 3.311 15.697 1.00 96.31 371 GLU A O 1
ATOM 2800 N N . LEU A 1 372 ? 12.114 3.864 16.951 1.00 97.94 372 LEU A N 1
ATOM 2801 C CA . LEU A 1 372 ? 11.139 3.920 15.861 1.00 97.94 372 LEU A CA 1
ATOM 2802 C C . LEU A 1 372 ? 10.736 5.375 15.652 1.00 97.94 372 LEU A C 1
ATOM 2804 O O . LEU A 1 372 ? 10.306 6.039 16.596 1.00 97.94 372 LEU A O 1
ATOM 2808 N N . ARG A 1 373 ? 10.870 5.860 14.422 1.00 97.69 373 ARG A N 1
ATOM 2809 C CA . ARG A 1 373 ? 10.446 7.196 14.004 1.00 97.69 373 ARG A CA 1
ATOM 2810 C C . ARG A 1 373 ? 9.283 7.086 13.043 1.00 97.69 373 ARG A C 1
ATOM 2812 O O . ARG A 1 373 ? 9.311 6.231 12.163 1.00 97.69 373 ARG A O 1
ATOM 2819 N N . MET A 1 374 ? 8.312 7.967 13.212 1.00 97.50 374 MET A N 1
ATOM 2820 C CA . MET A 1 374 ? 7.176 8.109 12.319 1.00 97.50 374 MET A CA 1
ATOM 2821 C C . MET A 1 374 ? 7.260 9.472 11.655 1.00 97.50 374 MET A C 1
ATOM 2823 O O . MET A 1 374 ? 7.320 10.489 12.350 1.00 97.50 374 MET A O 1
ATOM 2827 N N . TYR A 1 375 ? 7.298 9.466 10.334 1.00 97.31 375 TYR A N 1
ATOM 2828 C CA . TYR A 1 375 ? 7.263 10.648 9.492 1.00 97.31 375 TYR A CA 1
ATOM 2829 C C . TYR A 1 375 ? 5.935 10.685 8.737 1.00 97.31 375 TYR A C 1
ATOM 2831 O O . TYR A 1 375 ? 5.321 9.637 8.537 1.00 97.31 375 TYR A O 1
ATOM 2839 N N . ASP A 1 376 ? 5.514 11.870 8.326 1.00 94.06 376 ASP A N 1
ATOM 2840 C CA . ASP A 1 376 ? 4.528 12.036 7.266 1.00 94.06 376 ASP A CA 1
ATOM 2841 C C . ASP A 1 376 ? 5.140 11.515 5.960 1.00 94.06 376 ASP A C 1
ATOM 2843 O O . ASP A 1 376 ? 6.321 11.757 5.678 1.00 94.06 376 ASP A O 1
ATOM 2847 N N . ALA A 1 377 ? 4.394 10.702 5.221 1.00 90.88 377 ALA A N 1
ATOM 2848 C CA . ALA A 1 377 ? 4.910 10.108 4.002 1.00 90.88 377 ALA A CA 1
ATOM 2849 C C . ALA A 1 377 ? 4.988 11.118 2.855 1.00 90.88 377 ALA A C 1
ATOM 2851 O O . ALA A 1 377 ? 5.875 10.962 2.025 1.00 90.88 377 ALA A O 1
ATOM 2852 N N . HIS A 1 378 ? 4.130 12.137 2.810 1.00 88.25 378 HIS A N 1
ATOM 2853 C CA . HIS A 1 378 ? 4.050 13.098 1.711 1.00 88.25 378 HIS A CA 1
ATOM 2854 C C . HIS A 1 378 ? 5.167 14.135 1.757 1.00 88.25 378 HIS A C 1
ATOM 2856 O O . HIS A 1 378 ? 5.782 14.411 0.732 1.00 88.25 378 HIS A O 1
ATOM 2862 N N . ASP A 1 379 ? 5.453 14.700 2.931 1.00 87.75 379 ASP A N 1
ATOM 2863 C CA . ASP A 1 379 ? 6.451 15.773 3.060 1.00 87.75 379 ASP A CA 1
ATOM 2864 C C . ASP A 1 379 ? 7.705 15.384 3.861 1.00 87.75 379 ASP A C 1
ATOM 2866 O O . ASP A 1 379 ? 8.694 16.124 3.885 1.00 87.75 379 ASP A O 1
ATOM 2870 N N . GLY A 1 380 ? 7.708 14.204 4.489 1.00 92.94 380 GLY A N 1
ATOM 2871 C CA . GLY A 1 380 ? 8.834 13.728 5.283 1.00 92.94 380 GLY A CA 1
ATOM 2872 C C . GLY A 1 380 ? 8.984 14.419 6.643 1.00 92.94 380 GLY A C 1
ATOM 2873 O O . GLY A 1 380 ? 10.041 14.288 7.276 1.00 92.94 380 GLY A O 1
ATOM 2874 N N . ASP A 1 381 ? 7.973 15.137 7.138 1.00 94.69 381 ASP A N 1
ATOM 2875 C CA . ASP A 1 381 ? 8.026 15.760 8.459 1.00 94.69 381 ASP A CA 1
ATOM 2876 C C . ASP A 1 381 ? 7.958 14.711 9.576 1.00 94.69 381 ASP A C 1
ATOM 2878 O O . ASP A 1 381 ? 7.131 13.803 9.587 1.00 94.69 381 ASP A O 1
ATOM 2882 N N . LEU A 1 382 ? 8.839 14.830 10.574 1.00 96.69 382 LEU A N 1
ATOM 2883 C CA . LEU A 1 382 ? 8.859 13.917 11.720 1.00 96.69 382 LEU A CA 1
ATOM 2884 C C . LEU A 1 382 ? 7.656 14.176 12.642 1.00 96.69 382 LEU A C 1
ATOM 2886 O O . LEU A 1 382 ? 7.627 15.187 13.348 1.00 96.69 382 LEU A O 1
ATOM 2890 N N . GLN A 1 383 ? 6.742 13.211 12.717 1.00 95.50 383 GLN A N 1
ATOM 2891 C CA . GLN A 1 383 ? 5.515 13.273 13.514 1.00 95.50 383 GLN A CA 1
ATOM 2892 C C . GLN A 1 383 ? 5.714 12.734 14.938 1.00 95.50 383 GLN A C 1
ATOM 2894 O O . GLN A 1 383 ? 5.370 13.395 15.920 1.00 95.50 383 GLN A O 1
ATOM 2899 N N . ALA A 1 384 ? 6.322 11.550 15.081 1.00 96.56 384 ALA A N 1
ATOM 2900 C CA . ALA A 1 384 ? 6.486 10.894 16.381 1.00 96.56 384 ALA A CA 1
ATOM 2901 C C . ALA A 1 384 ? 7.778 10.074 16.491 1.00 96.56 384 ALA A C 1
ATOM 2903 O O . ALA A 1 384 ? 8.456 9.750 15.514 1.00 96.56 384 ALA A O 1
ATOM 2904 N N . THR A 1 385 ? 8.165 9.746 17.725 1.00 97.75 385 THR A N 1
ATOM 2905 C CA . THR A 1 385 ? 9.352 8.929 18.006 1.00 97.75 385 THR A CA 1
ATOM 2906 C C . THR A 1 385 ? 9.151 8.095 19.265 1.00 97.75 385 THR A C 1
ATOM 2908 O O . THR A 1 385 ? 8.797 8.629 20.317 1.00 97.75 385 THR A O 1
ATOM 2911 N N . LYS A 1 386 ? 9.459 6.798 19.180 1.00 97.56 386 LYS A N 1
ATOM 2912 C CA . LYS A 1 386 ? 9.435 5.854 20.299 1.00 97.56 386 LYS A CA 1
ATOM 2913 C C . LYS A 1 386 ? 10.832 5.293 20.562 1.00 97.56 386 LYS A C 1
ATOM 2915 O O . LYS A 1 386 ? 11.459 4.716 19.677 1.00 97.56 386 LYS A O 1
ATOM 2920 N N . THR A 1 387 ? 11.302 5.421 21.801 1.00 97.06 387 THR A N 1
ATOM 2921 C CA . THR A 1 387 ? 12.614 4.931 22.258 1.00 97.06 387 THR A CA 1
ATOM 2922 C C . THR A 1 387 ? 12.468 3.862 23.341 1.00 97.06 387 THR A C 1
ATOM 2924 O O . THR A 1 387 ? 11.378 3.628 23.860 1.00 97.06 387 THR A O 1
ATOM 2927 N N . ASP A 1 388 ? 13.582 3.214 23.700 1.00 92.69 388 ASP A N 1
ATOM 2928 C CA . ASP A 1 388 ? 13.709 2.335 24.877 1.00 92.69 388 ASP A CA 1
ATOM 2929 C C . ASP A 1 388 ? 12.725 1.145 24.934 1.00 92.69 388 ASP A C 1
ATOM 2931 O O . ASP A 1 388 ? 12.437 0.622 26.014 1.00 92.69 388 ASP A O 1
ATOM 2935 N N . PHE A 1 389 ? 12.218 0.693 23.783 1.00 94.56 389 PHE A N 1
ATOM 2936 C CA . PHE A 1 389 ? 11.229 -0.390 23.700 1.00 94.56 389 PHE A CA 1
ATOM 2937 C C . PHE A 1 389 ? 11.742 -1.641 22.965 1.00 94.56 389 PHE A C 1
ATOM 2939 O O . PHE A 1 389 ? 11.297 -2.750 23.271 1.00 94.56 389 PHE A O 1
ATOM 2946 N N . LEU A 1 390 ? 12.727 -1.478 22.072 1.00 93.75 390 LEU A N 1
ATOM 2947 C CA . LEU A 1 390 ? 13.437 -2.560 21.387 1.00 93.75 390 LEU A CA 1
ATOM 2948 C C . LEU A 1 390 ? 14.874 -2.688 21.886 1.00 93.75 390 LEU A C 1
ATOM 2950 O O . LEU A 1 390 ? 15.516 -1.713 22.278 1.00 93.75 390 LEU A O 1
ATOM 2954 N N . THR A 1 391 ? 15.410 -3.905 21.805 1.00 90.88 391 THR A N 1
ATOM 2955 C CA . THR A 1 391 ? 16.864 -4.090 21.881 1.00 90.88 391 THR A CA 1
ATOM 2956 C C . THR A 1 391 ? 17.498 -3.470 20.630 1.00 90.88 391 THR A C 1
ATOM 2958 O O . THR A 1 391 ? 17.038 -3.794 19.532 1.00 90.88 391 THR A O 1
ATOM 2961 N N . PRO A 1 392 ? 18.552 -2.639 20.754 1.00 90.31 392 PRO A N 1
ATOM 2962 C CA . PRO A 1 392 ? 19.202 -2.010 19.608 1.00 90.31 392 PRO A CA 1
ATOM 2963 C C . PRO A 1 392 ? 19.546 -3.026 18.506 1.00 90.31 392 PRO A C 1
ATOM 2965 O O . PRO A 1 392 ? 20.345 -3.934 18.754 1.00 90.31 392 PRO A O 1
ATOM 2968 N N . PRO A 1 393 ? 19.000 -2.909 17.279 1.00 86.94 393 PRO A N 1
ATOM 2969 C CA . PRO A 1 393 ? 19.226 -3.904 16.230 1.00 86.94 393 PRO A CA 1
ATOM 2970 C C . PRO A 1 393 ? 20.686 -3.997 15.775 1.00 86.94 393 PRO A C 1
ATOM 2972 O O . PRO A 1 393 ? 21.104 -5.008 15.211 1.00 86.94 393 PRO A O 1
ATOM 2975 N N . VAL A 1 394 ? 21.489 -2.956 16.014 1.00 85.81 394 VAL A N 1
ATOM 2976 C CA . VAL A 1 394 ? 22.945 -3.004 15.812 1.00 85.81 394 VAL A CA 1
ATOM 2977 C C . VAL A 1 394 ? 23.642 -3.993 16.757 1.00 85.81 394 VAL A C 1
ATOM 2979 O O . VAL A 1 394 ? 24.699 -4.529 16.421 1.00 85.81 394 VAL A O 1
ATOM 2982 N N . GLU A 1 395 ? 23.056 -4.265 17.924 1.00 85.81 395 GLU A N 1
ATOM 2983 C CA . GLU A 1 395 ? 23.559 -5.240 18.895 1.00 85.81 395 GLU A CA 1
ATOM 2984 C C . GLU A 1 395 ? 23.090 -6.672 18.588 1.00 85.81 395 GLU A C 1
ATOM 2986 O O . GLU A 1 395 ? 23.598 -7.628 19.183 1.00 85.81 395 GLU A O 1
ATOM 2991 N N . THR A 1 396 ? 22.161 -6.845 17.640 1.00 80.88 396 THR A N 1
ATOM 2992 C CA . THR A 1 396 ? 21.601 -8.147 17.263 1.00 80.88 396 THR A CA 1
ATOM 2993 C C . THR A 1 396 ? 22.215 -8.690 15.970 1.00 80.88 396 THR A C 1
ATOM 2995 O O . THR A 1 396 ? 22.835 -7.987 15.167 1.00 80.88 396 THR A O 1
ATOM 2998 N N . GLY A 1 397 ? 22.093 -10.003 15.759 1.00 78.19 397 GLY A N 1
ATOM 2999 C CA . GLY A 1 397 ? 22.426 -10.597 14.466 1.00 78.19 397 GLY A CA 1
ATOM 3000 C C . GLY A 1 397 ? 21.402 -10.193 13.403 1.00 78.19 397 GLY A C 1
ATOM 3001 O O . GLY A 1 397 ? 20.239 -9.979 13.716 1.00 78.19 397 GLY A O 1
ATOM 3002 N N . PHE A 1 398 ? 21.792 -10.179 12.122 1.00 72.94 398 PHE A N 1
ATOM 3003 C CA . PHE A 1 398 ? 20.863 -9.914 11.005 1.00 72.94 398 PHE A CA 1
ATOM 3004 C C . PHE A 1 398 ? 19.621 -10.827 10.991 1.00 72.94 398 PHE A C 1
ATOM 3006 O O . PHE A 1 398 ? 18.609 -10.469 10.402 1.00 72.94 398 PHE A O 1
ATOM 3013 N N . TRP A 1 399 ? 19.706 -12.003 11.617 1.00 73.56 399 TRP A N 1
ATOM 3014 C CA . TRP A 1 399 ? 18.620 -12.974 11.768 1.00 73.56 399 TRP A CA 1
ATOM 3015 C C . TRP A 1 399 ? 17.677 -12.683 12.948 1.00 73.56 399 TRP A C 1
ATOM 3017 O O . TRP A 1 399 ? 16.698 -13.391 13.082 1.00 73.56 399 TRP A O 1
ATOM 3027 N N . ALA A 1 400 ? 17.951 -11.677 13.783 1.00 83.94 400 ALA A N 1
ATOM 3028 C CA . ALA A 1 400 ? 17.135 -11.256 14.930 1.00 83.94 400 ALA A CA 1
ATOM 3029 C C . ALA A 1 400 ? 16.857 -9.746 14.881 1.00 83.94 400 ALA A C 1
ATOM 3031 O O . ALA A 1 400 ? 16.905 -9.048 15.898 1.00 83.94 400 ALA A O 1
ATOM 3032 N N . ARG A 1 401 ? 16.684 -9.210 13.671 1.00 88.88 401 ARG A N 1
ATOM 3033 C CA . ARG A 1 401 ? 16.297 -7.813 13.485 1.00 88.88 401 ARG A CA 1
ATOM 3034 C C . ARG A 1 401 ? 14.777 -7.691 13.543 1.00 88.88 401 ARG A C 1
ATOM 3036 O O . ARG A 1 401 ? 14.108 -8.528 12.925 1.00 88.88 401 ARG A O 1
ATOM 3043 N N . PRO A 1 402 ? 14.260 -6.643 14.207 1.00 92.62 402 PRO A N 1
ATOM 3044 C CA . PRO A 1 402 ? 12.833 -6.385 14.231 1.00 92.62 402 PRO A CA 1
ATOM 3045 C C . PRO A 1 402 ? 12.314 -6.224 12.801 1.00 92.62 402 PRO A C 1
ATOM 3047 O O . PRO A 1 402 ? 13.020 -5.678 11.948 1.00 92.62 402 PRO A O 1
ATOM 3050 N N . HIS A 1 403 ? 11.118 -6.739 12.534 1.00 94.19 403 HIS A N 1
ATOM 3051 C CA . HIS A 1 403 ? 10.312 -6.295 11.408 1.00 94.19 403 HIS A CA 1
ATOM 3052 C C . HIS A 1 403 ? 8.977 -5.781 11.903 1.00 94.19 403 HIS A C 1
ATOM 3054 O O . HIS A 1 403 ? 8.533 -6.142 12.994 1.00 94.19 403 HIS A O 1
ATOM 3060 N N . LEU A 1 404 ? 8.348 -4.958 11.076 1.00 95.94 404 LEU A N 1
ATOM 3061 C CA . LEU A 1 404 ? 7.018 -4.462 11.328 1.00 95.94 404 LEU A CA 1
ATOM 3062 C C . LEU A 1 404 ? 6.109 -4.668 10.118 1.00 95.94 404 LEU A C 1
ATOM 3064 O O . LEU A 1 404 ? 6.591 -4.811 8.990 1.00 95.94 404 LEU A O 1
ATOM 3068 N N . THR A 1 405 ? 4.815 -4.700 10.400 1.00 95.12 405 THR A N 1
ATOM 3069 C CA . THR A 1 405 ? 3.709 -4.611 9.446 1.00 95.12 405 THR A CA 1
ATOM 3070 C C . THR A 1 405 ? 2.681 -3.664 10.043 1.00 95.12 405 THR A C 1
ATOM 3072 O O . THR A 1 405 ? 2.624 -3.500 11.266 1.00 95.12 405 THR A O 1
ATOM 3075 N N . THR A 1 406 ? 1.862 -3.067 9.197 1.00 92.69 406 THR A N 1
ATOM 3076 C CA . THR A 1 406 ? 0.792 -2.170 9.620 1.00 92.69 406 THR A CA 1
ATOM 3077 C C . THR A 1 406 ? -0.568 -2.753 9.272 1.00 92.69 406 THR A C 1
ATOM 3079 O O . THR A 1 406 ? -0.692 -3.629 8.414 1.00 92.69 406 THR A O 1
ATOM 3082 N N . ALA A 1 407 ? -1.566 -2.288 10.003 1.00 86.38 407 ALA A N 1
ATOM 3083 C CA . ALA A 1 407 ? -2.977 -2.350 9.674 1.00 86.38 407 ALA A CA 1
ATOM 3084 C C . ALA A 1 407 ? -3.577 -0.992 10.078 1.00 86.38 407 ALA A C 1
ATOM 3086 O O . ALA A 1 407 ? -2.913 -0.248 10.806 1.00 86.38 407 ALA A O 1
ATOM 3087 N N . PRO A 1 408 ? -4.786 -0.628 9.634 1.00 78.44 408 PRO A N 1
ATOM 3088 C CA . PRO A 1 408 ? -5.342 0.657 10.035 1.00 78.44 408 PRO A CA 1
ATOM 3089 C C . PRO A 1 408 ? -5.499 0.714 11.564 1.00 78.44 408 PRO A C 1
ATOM 3091 O O . PRO A 1 408 ? -5.965 -0.248 12.181 1.00 78.44 408 PRO A O 1
ATOM 3094 N N . GLY A 1 409 ? -5.046 1.801 12.187 1.00 82.12 409 GLY A N 1
ATOM 3095 C CA . GLY A 1 409 ? -5.063 1.966 13.641 1.00 82.12 409 GLY A CA 1
ATOM 3096 C C . GLY A 1 409 ? -3.942 1.231 14.388 1.00 82.12 409 GLY A C 1
ATOM 3097 O O . GLY A 1 409 ? -3.918 1.253 15.620 1.00 82.12 409 GLY A O 1
ATOM 3098 N N . ALA A 1 410 ? -3.051 0.499 13.703 1.00 91.25 410 ALA A N 1
ATOM 3099 C CA . ALA A 1 410 ? -2.106 -0.389 14.378 1.00 91.25 410 ALA A CA 1
ATOM 3100 C C . ALA A 1 410 ? -0.772 -0.604 13.648 1.00 91.25 410 ALA A C 1
ATOM 3102 O O . ALA A 1 410 ? -0.693 -0.980 12.477 1.00 91.25 410 ALA A O 1
ATOM 3103 N N . ILE A 1 411 ? 0.313 -0.525 14.418 1.00 96.62 411 ILE A N 1
ATOM 3104 C CA . ILE A 1 411 ? 1.654 -0.951 14.015 1.00 96.62 411 ILE A CA 1
ATOM 3105 C C . ILE A 1 411 ? 2.022 -2.200 14.808 1.00 96.62 411 ILE A C 1
ATOM 3107 O O . ILE A 1 411 ? 2.100 -2.172 16.036 1.00 96.62 411 ILE A O 1
ATOM 3111 N N . PHE A 1 412 ? 2.344 -3.291 14.121 1.00 97.81 412 PHE A N 1
ATOM 3112 C CA . PHE A 1 412 ? 2.840 -4.508 14.757 1.00 97.81 412 PHE A CA 1
ATOM 3113 C C . PHE A 1 412 ? 4.331 -4.650 14.522 1.00 97.81 412 PHE A C 1
ATOM 3115 O O . PHE A 1 412 ? 4.768 -4.682 13.376 1.00 97.81 412 PHE A O 1
ATOM 3122 N N . ILE A 1 413 ? 5.119 -4.782 15.588 1.00 97.81 413 ILE A N 1
ATOM 3123 C CA . ILE A 1 413 ? 6.579 -4.865 15.501 1.00 97.81 413 ILE A CA 1
ATOM 3124 C C . ILE A 1 413 ? 7.135 -6.008 16.346 1.00 97.81 413 ILE A C 1
ATOM 3126 O O . ILE A 1 413 ? 6.786 -6.192 17.514 1.00 97.81 413 ILE A O 1
ATOM 3130 N N . THR A 1 414 ? 8.021 -6.805 15.753 1.00 96.69 414 THR A N 1
ATOM 3131 C CA . THR A 1 414 ? 8.654 -7.935 16.438 1.00 96.69 414 THR A CA 1
ATOM 3132 C C . THR A 1 414 ? 9.820 -7.465 17.306 1.00 96.69 414 THR A C 1
ATOM 3134 O O . THR A 1 414 ? 10.742 -6.823 16.806 1.00 96.69 414 THR A O 1
ATOM 3137 N N . ASP A 1 415 ? 9.866 -7.883 18.565 1.00 95.06 415 ASP A N 1
ATOM 3138 C CA . ASP A 1 415 ? 11.055 -7.810 19.415 1.00 95.06 415 ASP A CA 1
ATOM 3139 C C . ASP A 1 415 ? 11.722 -9.190 19.449 1.00 95.06 415 ASP A C 1
ATOM 3141 O O . ASP A 1 415 ? 11.438 -10.037 20.303 1.00 95.06 415 ASP A O 1
ATOM 3145 N N . SER A 1 416 ? 12.611 -9.424 18.481 1.00 92.00 416 SER A N 1
ATOM 3146 C CA . SER A 1 416 ? 13.251 -10.725 18.261 1.00 92.00 416 SER A CA 1
ATOM 3147 C C . SER A 1 416 ? 14.080 -11.210 19.451 1.00 92.00 416 SER A C 1
ATOM 3149 O O . SER A 1 416 ? 14.186 -12.411 19.676 1.00 92.00 416 SER A O 1
ATOM 3151 N N . VAL A 1 417 ? 14.689 -10.293 20.212 1.00 90.50 417 VAL A N 1
ATOM 3152 C CA . VAL A 1 417 ? 15.506 -10.635 21.391 1.00 90.50 417 VAL A CA 1
ATOM 3153 C C . VAL A 1 417 ? 14.628 -10.833 22.621 1.00 90.50 417 VAL A C 1
ATOM 3155 O O . VAL A 1 417 ? 14.907 -11.713 23.438 1.00 90.50 417 VAL A O 1
ATOM 3158 N N . GLY A 1 418 ? 13.580 -10.019 22.756 1.00 90.44 418 GLY A N 1
ATOM 3159 C CA . GLY A 1 418 ? 12.590 -10.152 23.818 1.00 90.44 418 GLY A CA 1
ATOM 3160 C C . GLY A 1 418 ? 11.693 -11.381 23.671 1.00 90.44 418 GLY A C 1
ATOM 3161 O O . GLY A 1 418 ? 11.146 -11.827 24.676 1.00 90.44 418 GLY A O 1
ATOM 3162 N N . GLY A 1 419 ? 11.573 -11.947 22.464 1.00 94.38 419 GLY A N 1
ATOM 3163 C CA . GLY A 1 419 ? 10.679 -13.073 22.188 1.00 94.38 419 GLY A CA 1
ATOM 3164 C C . GLY A 1 419 ? 9.211 -12.653 22.245 1.00 94.38 419 GLY A C 1
ATOM 3165 O O . GLY A 1 419 ? 8.393 -13.326 22.867 1.00 94.38 419 GLY A O 1
ATOM 3166 N N . ARG A 1 420 ? 8.885 -11.492 21.669 1.00 95.94 420 ARG A N 1
ATOM 3167 C CA . ARG A 1 420 ? 7.528 -10.931 21.699 1.00 95.94 420 ARG A CA 1
ATOM 3168 C C . ARG A 1 420 ? 7.197 -10.139 20.440 1.00 95.94 420 ARG A C 1
ATOM 3170 O O . ARG A 1 420 ? 8.090 -9.729 19.701 1.00 95.94 420 ARG A O 1
ATOM 3177 N N . VAL A 1 421 ? 5.911 -9.904 20.227 1.00 98.25 421 VAL A N 1
ATOM 3178 C CA . VAL A 1 421 ? 5.374 -8.977 19.223 1.00 98.25 421 VAL A CA 1
ATOM 3179 C C . VAL A 1 421 ? 4.616 -7.887 19.963 1.00 98.25 421 VAL A C 1
ATOM 3181 O O . VAL A 1 421 ? 3.850 -8.191 20.875 1.00 98.25 421 VAL A O 1
ATOM 3184 N N . LEU A 1 422 ? 4.869 -6.634 19.608 1.00 97.94 422 LEU A N 1
ATOM 3185 C CA . LEU A 1 422 ? 4.238 -5.454 20.193 1.00 97.94 422 LEU A CA 1
ATOM 3186 C C . LEU A 1 422 ? 3.210 -4.908 19.199 1.00 97.94 422 LEU A C 1
ATOM 3188 O O . LEU A 1 422 ? 3.511 -4.844 18.008 1.00 97.94 422 LEU A O 1
ATOM 3192 N N . GLN A 1 423 ? 2.049 -4.486 19.692 1.00 97.50 423 GLN A N 1
ATOM 3193 C CA . GLN A 1 423 ? 1.128 -3.613 18.969 1.00 97.50 423 GLN A CA 1
ATOM 3194 C C . GLN A 1 423 ? 1.294 -2.194 19.505 1.00 97.50 423 GLN A C 1
ATOM 3196 O O . GLN A 1 423 ? 1.196 -1.966 20.715 1.00 97.50 423 GLN A O 1
ATOM 3201 N N . LEU A 1 424 ? 1.551 -1.258 18.604 1.00 96.88 424 LEU A N 1
ATOM 3202 C CA . LEU A 1 424 ? 1.580 0.169 18.871 1.00 96.88 424 LEU A CA 1
ATOM 3203 C C . LEU A 1 424 ? 0.404 0.835 18.157 1.00 96.88 424 LEU A C 1
ATOM 3205 O O . LEU A 1 424 ? -0.012 0.356 17.103 1.00 96.88 424 LEU A O 1
ATOM 3209 N N . ASP A 1 425 ? -0.094 1.924 18.725 1.00 92.56 425 ASP A N 1
ATOM 3210 C CA . ASP A 1 425 ? -1.010 2.834 18.042 1.00 92.56 425 ASP A CA 1
ATOM 3211 C C . ASP A 1 425 ? -0.269 3.544 16.893 1.00 92.56 425 ASP A C 1
ATOM 3213 O O . ASP A 1 425 ? 0.913 3.887 17.027 1.00 92.56 425 ASP A O 1
ATOM 3217 N N . ASP A 1 426 ? -0.919 3.702 15.744 1.00 87.50 426 ASP A N 1
ATOM 3218 C CA . ASP A 1 426 ? -0.320 4.285 14.539 1.00 87.50 426 ASP A CA 1
ATOM 3219 C C . ASP A 1 426 ? -0.375 5.821 14.485 1.00 87.50 426 ASP A C 1
ATOM 3221 O O . ASP A 1 426 ? 0.212 6.402 13.576 1.00 87.50 426 ASP A O 1
ATOM 3225 N N . HIS A 1 427 ? -0.978 6.485 15.477 1.00 85.81 427 HIS A N 1
ATOM 3226 C CA . HIS A 1 427 ? -1.004 7.944 15.598 1.00 85.81 427 HIS A CA 1
ATOM 3227 C C . HIS A 1 427 ? 0.049 8.461 16.583 1.00 85.81 427 HIS A C 1
ATOM 3229 O O . HIS A 1 427 ? 0.710 9.470 16.322 1.00 85.81 427 HIS A O 1
ATOM 3235 N N . ASP A 1 428 ? 0.223 7.798 17.732 1.00 91.06 428 ASP A N 1
ATOM 3236 C CA . ASP A 1 428 ? 1.098 8.294 18.809 1.00 91.06 428 ASP A CA 1
ATOM 3237 C C . ASP A 1 428 ? 2.218 7.330 19.244 1.00 91.06 428 ASP A C 1
ATOM 3239 O O . ASP A 1 428 ? 3.094 7.702 20.038 1.00 91.06 428 ASP A O 1
ATOM 3243 N N . LEU A 1 429 ? 2.261 6.127 18.663 1.00 96.31 429 LEU A N 1
ATOM 3244 C CA . LEU A 1 429 ? 3.214 5.059 18.976 1.00 96.31 429 LEU A CA 1
ATOM 3245 C C . LEU A 1 429 ? 3.116 4.535 20.422 1.00 96.31 429 LEU A C 1
ATOM 3247 O O . LEU A 1 429 ? 4.061 3.882 20.902 1.00 96.31 429 LEU A O 1
ATOM 3251 N N . GLU A 1 430 ? 2.033 4.791 21.160 1.00 95.69 430 GLU A N 1
ATOM 3252 C CA . GLU A 1 430 ? 1.812 4.183 22.473 1.00 95.69 430 GLU A CA 1
ATOM 3253 C C . GLU A 1 430 ? 1.652 2.660 22.346 1.00 95.69 430 GLU A C 1
ATOM 3255 O O . GLU A 1 430 ? 1.148 2.136 21.360 1.00 95.69 430 GLU A O 1
ATOM 3260 N N . GLU A 1 431 ? 2.180 1.906 23.321 1.00 96.31 431 GLU A N 1
ATOM 3261 C CA . GLU A 1 431 ? 2.032 0.442 23.301 1.00 96.31 431 GLU A CA 1
ATOM 3262 C C . GLU A 1 431 ? 0.608 0.085 23.726 1.00 96.31 431 GLU A C 1
ATOM 3264 O O . GLU A 1 431 ? 0.241 0.310 24.880 1.00 96.31 431 GLU A O 1
ATOM 3269 N N . VAL A 1 432 ? -0.156 -0.504 22.808 1.00 95.19 432 VAL A N 1
ATOM 3270 C CA . VAL A 1 432 ? -1.521 -0.981 23.057 1.00 95.19 432 VAL A CA 1
ATOM 3271 C C . VAL A 1 432 ? -1.472 -2.310 23.808 1.00 95.19 432 VAL A C 1
ATOM 3273 O O . VAL A 1 432 ? -2.108 -2.486 24.849 1.00 95.19 432 VAL A O 1
ATOM 3276 N N . THR A 1 433 ? -0.690 -3.263 23.294 1.00 95.62 433 THR A N 1
ATOM 3277 C CA . THR A 1 433 ? -0.539 -4.602 23.878 1.00 95.62 433 THR A CA 1
ATOM 3278 C C . THR A 1 433 ? 0.713 -5.311 23.350 1.00 95.62 433 THR A C 1
ATOM 3280 O O . THR A 1 433 ? 1.413 -4.813 22.467 1.00 95.62 433 THR A O 1
ATOM 3283 N N . HIS A 1 434 ? 1.003 -6.497 23.886 1.00 97.12 434 HIS A N 1
ATOM 3284 C CA . HIS A 1 434 ? 2.028 -7.391 23.361 1.00 97.12 434 HIS A CA 1
ATOM 3285 C C . HIS A 1 434 ? 1.702 -8.867 23.588 1.00 97.12 434 HIS A C 1
ATOM 3287 O O . HIS A 1 434 ? 0.962 -9.233 24.504 1.00 97.12 434 HIS A O 1
ATOM 3293 N N . TRP A 1 435 ? 2.350 -9.723 22.799 1.00 98.12 435 TRP A N 1
ATOM 3294 C CA . TRP A 1 435 ? 2.243 -11.178 22.887 1.00 98.12 435 TRP A CA 1
ATOM 3295 C C . TRP A 1 435 ? 3.617 -11.826 22.979 1.00 98.12 435 TRP A C 1
ATOM 3297 O O . TRP A 1 435 ? 4.509 -11.513 22.191 1.00 98.12 435 TRP A O 1
ATOM 3307 N N . ASP A 1 436 ? 3.774 -12.773 23.903 1.00 97.75 436 ASP A N 1
ATOM 3308 C CA . ASP A 1 436 ? 4.962 -13.622 23.971 1.00 97.75 436 ASP A CA 1
ATOM 3309 C C . ASP A 1 436 ? 4.935 -14.649 22.827 1.00 97.75 436 ASP A C 1
ATOM 3311 O O . ASP A 1 436 ? 4.001 -15.450 22.699 1.00 97.75 436 ASP A O 1
ATOM 3315 N N . VAL A 1 437 ? 5.991 -14.667 22.016 1.00 96.62 437 VAL A N 1
ATOM 3316 C CA . VAL A 1 437 ? 6.160 -15.601 20.897 1.00 96.62 437 VAL A CA 1
ATOM 3317 C C . VAL A 1 437 ? 7.435 -16.400 21.124 1.00 96.62 437 VAL A C 1
ATOM 3319 O O . VAL A 1 437 ? 8.501 -15.838 21.370 1.00 96.62 437 VAL A O 1
ATOM 3322 N N . ALA A 1 438 ? 7.324 -17.728 21.096 1.00 92.56 438 ALA A N 1
ATOM 3323 C CA . ALA A 1 438 ? 8.478 -18.590 21.296 1.00 92.56 438 ALA A CA 1
ATOM 3324 C C . ALA A 1 438 ? 9.495 -18.414 20.156 1.00 92.56 438 ALA A C 1
ATOM 3326 O O . ALA A 1 438 ? 9.141 -18.023 19.049 1.00 92.56 438 ALA A O 1
ATOM 3327 N N . GLY A 1 439 ? 10.759 -18.730 20.441 1.00 92.62 439 GLY A N 1
ATOM 3328 C CA . GLY A 1 439 ? 11.828 -18.624 19.453 1.00 92.62 439 GLY A CA 1
ATOM 3329 C C . GLY A 1 439 ? 12.281 -17.182 19.228 1.00 92.62 439 GLY A C 1
ATOM 3330 O O . GLY A 1 439 ? 12.484 -16.437 20.191 1.00 92.62 439 GLY A O 1
ATOM 3331 N N . VAL A 1 440 ? 12.510 -16.824 17.967 1.00 94.31 440 VAL A N 1
ATOM 3332 C CA . VAL A 1 440 ? 13.071 -15.542 17.529 1.00 94.31 440 VAL A CA 1
ATOM 3333 C C . VAL A 1 440 ? 12.098 -14.920 16.526 1.00 94.31 440 VAL A C 1
ATOM 3335 O O . VAL A 1 440 ? 12.274 -15.096 15.318 1.00 94.31 440 VAL A O 1
ATOM 3338 N N . PRO A 1 441 ? 11.054 -14.201 16.980 1.00 95.56 441 PRO A N 1
ATOM 3339 C CA . PRO A 1 441 ? 10.072 -13.616 16.073 1.00 95.56 441 PRO A CA 1
ATOM 3340 C C . PRO A 1 441 ? 10.744 -12.564 15.188 1.00 95.56 441 PRO A C 1
ATOM 3342 O O . PRO A 1 441 ? 11.401 -11.649 15.693 1.00 95.56 441 PRO A O 1
ATOM 3345 N N . THR A 1 442 ? 10.620 -12.702 13.867 1.00 93.19 442 THR A N 1
ATOM 3346 C CA . THR A 1 442 ? 11.249 -11.782 12.907 1.00 93.19 442 THR A CA 1
ATOM 3347 C C . THR A 1 442 ? 10.285 -11.299 11.845 1.00 93.19 442 THR A C 1
ATOM 3349 O O . THR A 1 442 ? 9.839 -10.168 11.918 1.00 93.19 442 THR A O 1
ATOM 3352 N N . LYS A 1 443 ? 9.986 -12.110 10.827 1.00 94.75 443 LYS A N 1
ATOM 3353 C CA . LYS A 1 443 ? 9.086 -11.716 9.740 1.00 94.75 443 LYS A CA 1
ATOM 3354 C C . LYS A 1 443 ? 7.664 -11.690 10.263 1.00 94.75 443 LYS A C 1
ATOM 3356 O O . LYS A 1 443 ? 7.273 -12.588 10.998 1.00 94.75 443 LYS A O 1
ATOM 3361 N N . ILE A 1 444 ? 6.916 -10.673 9.873 1.00 97.44 444 ILE A N 1
ATOM 3362 C CA . ILE A 1 444 ? 5.552 -10.460 10.323 1.00 97.44 444 ILE A CA 1
ATOM 3363 C C . ILE A 1 444 ? 4.708 -10.011 9.138 1.00 97.44 444 ILE A C 1
ATOM 3365 O O . ILE A 1 444 ? 5.175 -9.213 8.329 1.00 97.44 444 ILE A O 1
ATOM 3369 N N . ALA A 1 445 ? 3.500 -10.550 9.036 1.00 97.12 445 ALA A N 1
ATOM 3370 C CA . ALA A 1 445 ? 2.467 -10.075 8.127 1.00 97.12 445 ALA A CA 1
ATOM 3371 C C . ALA A 1 445 ? 1.124 -10.089 8.855 1.00 97.12 445 ALA A C 1
ATOM 3373 O O . ALA A 1 445 ? 0.856 -11.008 9.636 1.00 97.12 445 ALA A O 1
ATOM 3374 N N . PHE A 1 446 ? 0.310 -9.074 8.597 1.00 95.75 446 PHE A N 1
ATOM 3375 C CA . PHE A 1 446 ? -1.066 -8.996 9.060 1.00 95.75 446 PHE A CA 1
ATOM 3376 C C . PHE A 1 446 ? -1.990 -9.550 7.977 1.00 95.75 446 PHE A C 1
ATOM 3378 O O . PHE A 1 446 ? -1.859 -9.167 6.820 1.00 95.75 446 PHE A O 1
ATOM 3385 N N . VAL A 1 447 ? -2.896 -10.453 8.346 1.00 93.62 447 VAL A N 1
ATOM 3386 C CA . VAL A 1 447 ? -4.002 -10.882 7.483 1.00 93.62 447 VAL A CA 1
ATOM 3387 C C . VAL A 1 447 ? -5.322 -10.671 8.203 1.00 93.62 447 VAL A C 1
ATOM 3389 O O . VAL A 1 447 ? -5.480 -11.114 9.340 1.00 93.62 447 VAL A O 1
ATOM 3392 N N . GLY A 1 448 ? -6.265 -10.006 7.559 1.00 87.38 448 GLY A N 1
ATOM 3393 C CA . GLY A 1 448 ? -7.538 -9.630 8.152 1.00 87.38 448 GLY A CA 1
ATOM 3394 C C . GLY A 1 448 ? -8.036 -8.294 7.631 1.00 87.38 448 GLY A C 1
ATOM 3395 O O . GLY A 1 448 ? -7.542 -7.780 6.629 1.00 87.38 448 GLY A O 1
ATOM 3396 N N . ILE A 1 449 ? -9.012 -7.753 8.345 1.00 76.50 449 ILE A N 1
ATOM 3397 C CA . ILE A 1 449 ? -9.754 -6.544 8.001 1.00 76.50 449 ILE A CA 1
ATOM 3398 C C . ILE A 1 449 ? -9.936 -5.669 9.249 1.00 76.50 449 ILE A C 1
ATOM 3400 O O . ILE A 1 449 ? -9.629 -6.078 10.372 1.00 76.50 449 ILE A O 1
ATOM 3404 N N . LEU A 1 450 ? -10.481 -4.470 9.077 1.00 63.50 450 LEU A N 1
ATOM 3405 C CA . LEU A 1 450 ? -11.089 -3.741 10.187 1.00 63.50 450 LEU A CA 1
ATOM 3406 C C . LEU A 1 450 ? -12.477 -4.333 10.451 1.00 63.50 450 LEU A C 1
ATOM 3408 O O . LEU A 1 450 ? -13.313 -4.356 9.555 1.00 63.50 450 LEU A O 1
ATOM 3412 N N . GLY A 1 451 ? -12.702 -4.864 11.650 1.00 43.75 451 GLY A N 1
ATOM 3413 C CA . GLY A 1 451 ? -14.017 -5.300 12.113 1.00 43.75 451 GLY A CA 1
ATOM 3414 C C . GLY A 1 451 ? -14.764 -4.178 12.832 1.00 43.75 451 GLY A C 1
ATOM 3415 O O . GLY A 1 451 ? -14.167 -3.210 13.291 1.00 43.75 451 GLY A O 1
ATOM 3416 N N . ASP A 1 452 ? -16.082 -4.339 12.926 1.00 35.12 452 ASP A N 1
ATOM 3417 C CA . ASP A 1 452 ? -17.087 -3.303 13.208 1.00 35.12 452 ASP A CA 1
ATOM 3418 C C . ASP A 1 452 ? -17.309 -2.314 12.051 1.00 35.12 452 ASP A C 1
ATOM 3420 O O . ASP A 1 452 ? -17.178 -1.103 12.189 1.00 35.12 452 ASP A O 1
ATOM 3424 N N . GLN A 1 453 ? -17.768 -2.851 10.920 1.00 33.75 453 GLN A N 1
ATOM 3425 C CA . GLN A 1 453 ? -18.910 -2.247 10.237 1.00 33.75 453 GLN A CA 1
ATOM 3426 C C . GLN A 1 453 ? -20.091 -3.218 10.355 1.00 33.75 453 GLN A C 1
ATOM 3428 O O . GLN A 1 453 ? -20.087 -4.300 9.768 1.00 33.75 453 GLN A O 1
ATOM 3433 N N . GLU A 1 454 ? -21.106 -2.861 11.150 1.00 29.11 454 GLU A N 1
ATOM 3434 C CA . GLU A 1 454 ? -22.449 -3.352 10.849 1.00 29.11 454 GLU A CA 1
ATOM 3435 C C . GLU A 1 454 ? -22.868 -2.687 9.533 1.00 29.11 454 GLU A C 1
ATOM 3437 O O . GLU A 1 454 ? -23.300 -1.542 9.537 1.00 29.11 454 GLU A O 1
ATOM 3442 N N . ASP A 1 455 ? -22.729 -3.441 8.441 1.00 37.62 455 ASP A N 1
ATOM 3443 C CA . ASP A 1 455 ? -23.420 -3.260 7.160 1.00 37.62 455 ASP A CA 1
ATOM 3444 C C . ASP A 1 455 ? -23.206 -1.892 6.477 1.00 37.62 455 ASP A C 1
ATOM 3446 O O . ASP A 1 455 ? -24.091 -1.042 6.482 1.00 37.62 455 ASP A O 1
ATOM 3450 N N . ASP A 1 456 ? -22.068 -1.725 5.800 1.00 30.56 456 ASP A N 1
ATOM 3451 C CA . ASP A 1 456 ? -21.969 -0.864 4.620 1.00 30.56 456 ASP A CA 1
ATOM 3452 C C . ASP A 1 456 ? -21.123 -1.595 3.565 1.00 30.56 456 ASP A C 1
ATOM 3454 O O . ASP A 1 456 ? -19.995 -2.015 3.805 1.00 30.56 456 ASP A O 1
ATOM 3458 N N . GLY A 1 457 ? -21.731 -1.872 2.410 1.00 29.39 457 GLY A N 1
ATOM 3459 C CA . GLY A 1 457 ? -21.138 -2.707 1.372 1.00 29.39 457 GLY A CA 1
ATOM 3460 C C . GLY A 1 457 ? -19.829 -2.138 0.829 1.00 29.39 457 GLY A C 1
ATOM 3461 O O . GLY A 1 457 ? -19.782 -0.985 0.405 1.00 29.39 457 GLY A O 1
ATOM 3462 N N . ASP A 1 458 ? -18.807 -2.992 0.763 1.00 33.59 458 ASP A N 1
ATOM 3463 C CA . ASP A 1 458 ? -17.571 -2.737 0.027 1.00 33.59 458 ASP A CA 1
ATOM 3464 C C . ASP A 1 458 ? -17.893 -2.486 -1.457 1.00 33.59 458 ASP A C 1
ATOM 3466 O O . ASP A 1 458 ? -18.079 -3.410 -2.255 1.00 33.59 458 ASP A O 1
ATOM 3470 N N . ALA A 1 459 ? -17.970 -1.211 -1.828 1.00 29.69 459 ALA A N 1
ATOM 3471 C CA . ALA A 1 459 ? -17.627 -0.764 -3.164 1.00 29.69 459 ALA A CA 1
ATOM 3472 C C . ALA A 1 459 ? -16.111 -0.551 -3.187 1.00 29.69 459 ALA A C 1
ATOM 3474 O O . ALA A 1 459 ? -15.546 0.109 -2.317 1.00 29.69 459 ALA A O 1
ATOM 3475 N N . HIS A 1 460 ? -15.462 -1.160 -4.170 1.00 29.50 460 HIS A N 1
ATOM 3476 C CA . HIS A 1 460 ? -14.048 -0.997 -4.461 1.00 29.50 460 HIS A CA 1
ATOM 3477 C C . HIS A 1 460 ? -13.636 0.489 -4.466 1.00 29.50 460 HIS A C 1
ATOM 3479 O O . HIS A 1 460 ? -14.341 1.320 -5.019 1.00 29.50 460 HIS A O 1
ATOM 3485 N N . GLY A 1 461 ? -12.499 0.798 -3.832 1.00 35.91 461 GLY A N 1
ATOM 3486 C CA . GLY A 1 461 ? -11.688 2.012 -4.000 1.00 35.91 461 GLY A CA 1
ATOM 3487 C C . GLY A 1 461 ? -12.393 3.325 -4.354 1.00 35.91 461 GLY A C 1
ATOM 3488 O O . GLY A 1 461 ? -12.249 3.794 -5.477 1.00 35.91 461 GLY A O 1
ATOM 3489 N N . HIS A 1 462 ? -13.038 3.991 -3.394 1.00 36.47 462 HIS A N 1
ATOM 3490 C CA . HIS A 1 462 ? -13.456 5.388 -3.553 1.00 36.47 462 HIS A CA 1
ATOM 3491 C C . HIS A 1 462 ? -13.040 6.192 -2.311 1.00 36.47 462 HIS A C 1
ATOM 3493 O O . HIS A 1 462 ? -13.325 5.780 -1.189 1.00 36.47 462 HIS A O 1
ATOM 3499 N N . GLY A 1 463 ? -12.300 7.291 -2.494 1.00 46.44 463 GLY A N 1
ATOM 3500 C CA . GLY A 1 463 ? -11.671 8.045 -1.400 1.00 46.44 463 GLY A CA 1
ATOM 3501 C C . GLY A 1 463 ? -12.653 8.663 -0.384 1.00 46.44 463 GLY A C 1
ATOM 3502 O O . GLY A 1 463 ? -13.857 8.714 -0.637 1.00 46.44 463 GLY A O 1
ATOM 3503 N N . PRO A 1 464 ? -12.154 9.204 0.748 1.00 60.34 464 PRO A N 1
ATOM 3504 C CA . PRO A 1 464 ? -12.951 9.797 1.837 1.00 60.34 464 PRO A CA 1
ATOM 3505 C C . PRO A 1 464 ? -13.641 11.131 1.472 1.00 60.34 464 PRO A C 1
ATOM 3507 O O . PRO A 1 464 ? -13.991 11.916 2.352 1.00 60.34 464 PRO A O 1
ATOM 3510 N N . LEU A 1 465 ? -13.820 11.431 0.184 1.00 71.06 465 LEU A N 1
ATOM 3511 C CA . LEU A 1 465 ? -14.156 12.759 -0.326 1.00 71.06 465 LEU A CA 1
ATOM 3512 C C . LEU A 1 465 ? -15.659 12.902 -0.616 1.00 71.06 465 LEU A C 1
ATOM 3514 O O . LEU A 1 465 ? -16.254 12.115 -1.351 1.00 71.06 465 LEU A O 1
ATOM 3518 N N . ASP A 1 466 ? -16.270 13.953 -0.070 1.00 80.25 466 ASP A N 1
ATOM 3519 C CA . ASP A 1 466 ? -17.656 14.359 -0.293 1.00 80.25 466 ASP A CA 1
ATOM 3520 C C . ASP A 1 466 ? -17.839 14.871 -1.740 1.00 80.25 466 ASP A C 1
ATOM 3522 O O . ASP A 1 466 ? -17.282 15.908 -2.108 1.00 80.25 466 ASP A O 1
ATOM 3526 N N . PRO A 1 467 ? -18.649 14.213 -2.595 1.00 83.31 467 PRO A N 1
ATOM 3527 C CA . PRO A 1 467 ? -18.879 14.672 -3.964 1.00 83.31 467 PRO A CA 1
ATOM 3528 C C . PRO A 1 467 ? -19.815 15.876 -4.062 1.00 83.31 467 PRO A C 1
ATOM 3530 O O . PRO A 1 467 ? -19.920 16.481 -5.134 1.00 83.31 467 PRO A O 1
ATOM 3533 N N . HIS A 1 468 ? -20.520 16.248 -2.991 1.00 88.62 468 HIS A N 1
ATOM 3534 C CA . HIS A 1 468 ? -21.646 17.183 -3.024 1.00 88.62 468 HIS A CA 1
ATOM 3535 C C . HIS A 1 468 ? -21.214 18.665 -3.056 1.00 88.62 468 HIS A C 1
ATOM 3537 O O . HIS A 1 468 ? -21.908 19.554 -2.541 1.00 88.62 468 HIS A O 1
ATOM 3543 N N . PHE A 1 469 ? -20.096 18.974 -3.731 1.00 89.88 469 PHE A N 1
ATOM 3544 C CA . PHE A 1 469 ? -19.491 20.313 -3.813 1.00 89.88 469 PHE A CA 1
ATOM 3545 C C . PHE A 1 469 ? -20.455 21.392 -4.321 1.00 89.88 469 PHE A C 1
ATOM 3547 O O . PHE A 1 469 ? -20.264 22.589 -4.080 1.00 89.88 469 PHE A O 1
ATOM 3554 N N . TRP A 1 470 ? -21.519 20.989 -5.024 1.00 90.75 470 TRP A N 1
ATOM 3555 C CA . TRP A 1 470 ? -22.538 21.887 -5.554 1.00 90.75 470 TRP A CA 1
ATOM 3556 C C . TRP A 1 470 ? -23.347 22.613 -4.477 1.00 90.75 470 TRP A C 1
ATOM 3558 O O . TRP A 1 470 ? -24.110 23.521 -4.796 1.00 90.75 470 TRP A O 1
ATOM 3568 N N . PHE A 1 471 ? -23.192 22.283 -3.201 1.00 92.44 471 PHE A N 1
ATOM 3569 C CA . PHE A 1 471 ? -23.796 23.064 -2.127 1.00 92.44 471 PHE A CA 1
ATOM 3570 C C . PHE A 1 471 ? -22.980 24.287 -1.684 1.00 92.44 471 PHE A C 1
ATOM 3572 O O . PHE A 1 471 ? -23.529 25.157 -0.997 1.00 92.44 471 PHE A O 1
ATOM 3579 N N . ASP A 1 472 ? -21.735 24.426 -2.151 1.00 94.12 472 ASP A N 1
ATOM 3580 C CA . ASP A 1 472 ? -20.947 25.654 -2.051 1.00 94.12 472 ASP A CA 1
ATOM 3581 C C . ASP A 1 472 ? -20.885 26.371 -3.415 1.00 94.12 472 ASP A C 1
ATOM 3583 O O . ASP A 1 472 ? -20.140 25.972 -4.318 1.00 94.12 472 ASP A O 1
ATOM 3587 N N . PRO A 1 473 ? -21.609 27.497 -3.594 1.00 94.38 473 PRO A N 1
ATOM 3588 C CA . PRO A 1 473 ? -21.543 28.263 -4.831 1.00 94.38 473 PRO A CA 1
ATOM 3589 C C . PRO A 1 473 ? -20.131 28.730 -5.207 1.00 94.38 473 PRO A C 1
ATOM 3591 O O . PRO A 1 473 ? -19.904 28.992 -6.386 1.00 94.38 473 PRO A O 1
ATOM 3594 N N . ASN A 1 474 ? -19.189 28.843 -4.261 1.00 91.56 474 ASN A N 1
ATOM 3595 C CA . ASN A 1 474 ? -17.806 29.204 -4.579 1.00 91.56 474 ASN A CA 1
ATOM 3596 C C . ASN A 1 474 ? -17.082 28.081 -5.326 1.00 91.56 474 ASN A C 1
ATOM 3598 O O . ASN A 1 474 ? -16.383 28.374 -6.294 1.00 91.56 474 ASN A O 1
ATOM 3602 N N . ARG A 1 475 ? -17.306 26.819 -4.951 1.00 90.50 475 ARG A N 1
ATOM 3603 C CA . ARG A 1 475 ? -16.754 25.653 -5.656 1.00 90.50 475 ARG A CA 1
ATOM 3604 C C . ARG A 1 475 ? -17.408 25.440 -7.013 1.00 90.50 475 ARG A C 1
ATOM 3606 O O . ARG A 1 475 ? -16.719 25.231 -8.007 1.00 90.50 475 ARG A O 1
ATOM 3613 N N . VAL A 1 476 ? -18.714 25.692 -7.127 1.00 93.25 476 VAL A N 1
ATOM 3614 C CA . VAL A 1 476 ? -19.391 25.708 -8.440 1.00 93.25 476 VAL A CA 1
ATOM 3615 C C . VAL A 1 476 ? -18.801 26.761 -9.388 1.00 93.25 476 VAL A C 1
ATOM 3617 O O . VAL A 1 476 ? -18.740 26.528 -10.594 1.00 93.25 476 VAL A O 1
ATOM 3620 N N . LYS A 1 477 ? -18.303 27.903 -8.887 1.00 88.88 477 LYS A N 1
ATOM 3621 C CA . LYS A 1 477 ? -17.580 28.871 -9.738 1.00 88.88 477 LYS A CA 1
ATOM 3622 C C . LYS A 1 477 ? -16.273 28.301 -10.289 1.00 88.88 477 LYS A C 1
ATOM 3624 O O . LYS A 1 477 ? -15.894 28.672 -11.398 1.00 88.88 477 LYS A O 1
ATOM 3629 N N . ILE A 1 478 ? -15.582 27.452 -9.531 1.00 87.94 478 ILE A N 1
ATOM 3630 C CA . ILE A 1 478 ? -14.360 26.773 -9.982 1.00 87.94 478 ILE A CA 1
ATOM 3631 C C . ILE A 1 478 ? -14.727 25.784 -11.097 1.00 87.94 478 ILE A C 1
ATOM 3633 O O . ILE A 1 478 ? -14.216 25.924 -12.209 1.00 87.94 478 ILE A O 1
ATOM 3637 N N . ALA A 1 479 ? -15.730 24.928 -10.869 1.00 90.00 479 ALA A N 1
ATOM 3638 C CA . ALA A 1 479 ? -16.258 24.008 -11.883 1.00 90.00 479 ALA A CA 1
ATOM 3639 C C . ALA A 1 479 ? -16.657 24.728 -13.187 1.00 90.00 479 ALA A C 1
ATOM 3641 O O . ALA A 1 479 ? -16.285 24.315 -14.282 1.00 90.00 479 ALA A O 1
ATOM 3642 N N . VAL A 1 480 ? -17.351 25.868 -13.097 1.00 91.75 480 VAL A N 1
ATOM 3643 C CA . VAL A 1 480 ? -17.754 26.672 -14.269 1.00 91.75 480 VAL A CA 1
ATOM 3644 C C . VAL A 1 480 ? -16.551 27.182 -15.074 1.00 91.75 480 VAL A C 1
ATOM 3646 O O . VAL A 1 480 ? -16.616 27.230 -16.305 1.00 91.75 480 VAL A O 1
ATOM 3649 N N . LYS A 1 481 ? -15.444 27.539 -14.413 1.00 84.38 481 LYS A N 1
ATOM 3650 C CA . LYS A 1 481 ? -14.207 27.965 -15.091 1.00 84.38 481 LYS A CA 1
ATOM 3651 C C . LYS A 1 481 ? -13.523 26.808 -15.800 1.00 84.38 481 LYS A C 1
ATOM 3653 O O . LYS A 1 481 ? -13.080 26.994 -16.934 1.00 84.38 481 LYS A O 1
ATOM 3658 N N . ILE A 1 482 ? -13.473 25.643 -15.158 1.00 87.62 482 ILE A N 1
ATOM 3659 C CA . ILE A 1 482 ? -12.916 24.415 -15.736 1.00 87.62 482 ILE A CA 1
ATOM 3660 C C . ILE A 1 482 ? -13.707 24.043 -16.991 1.00 87.62 482 ILE A C 1
ATOM 3662 O O . ILE A 1 482 ? -13.125 23.909 -18.068 1.00 87.62 482 ILE A O 1
ATOM 3666 N N . ILE A 1 483 ? -15.040 24.022 -16.896 1.00 89.69 483 ILE A N 1
ATOM 3667 C CA . ILE A 1 483 ? -15.935 23.759 -18.031 1.00 89.69 483 ILE A CA 1
ATOM 3668 C C . ILE A 1 483 ? -15.677 24.755 -19.171 1.00 89.69 483 ILE A C 1
ATOM 3670 O O . ILE A 1 483 ? -15.524 24.351 -20.322 1.00 89.69 483 ILE A O 1
ATOM 3674 N N . ALA A 1 484 ? -15.575 26.056 -18.880 1.00 88.19 484 ALA A N 1
ATOM 3675 C CA . ALA A 1 484 ? -15.320 27.068 -19.907 1.00 88.19 484 ALA A CA 1
ATOM 3676 C C . ALA A 1 484 ? -13.944 26.915 -20.576 1.00 88.19 484 ALA A C 1
ATOM 3678 O O . ALA A 1 484 ? -13.825 27.106 -21.791 1.00 88.19 484 ALA A O 1
ATOM 3679 N N . ALA A 1 485 ? -12.912 26.559 -19.806 1.00 82.44 485 ALA A N 1
ATOM 3680 C CA . ALA A 1 485 ? -11.574 26.299 -20.324 1.00 82.44 485 ALA A CA 1
ATOM 3681 C C . ALA A 1 485 ? -11.554 25.057 -21.228 1.00 82.44 485 ALA A C 1
ATOM 3683 O O . ALA A 1 485 ? -11.017 25.122 -22.335 1.00 82.44 485 ALA A O 1
ATOM 3684 N N . ARG A 1 486 ? -12.205 23.966 -20.807 1.00 85.88 486 ARG A N 1
ATOM 3685 C CA . ARG A 1 486 ? -12.305 22.718 -21.581 1.00 85.88 486 ARG A CA 1
ATOM 3686 C C . ARG A 1 486 ? -13.128 22.900 -22.853 1.00 85.88 486 ARG A C 1
ATOM 3688 O O . ARG A 1 486 ? -12.668 22.538 -23.931 1.00 85.88 486 ARG A O 1
ATOM 3695 N N . PHE A 1 487 ? -14.268 23.587 -22.778 1.00 88.31 487 PHE A N 1
ATOM 3696 C CA . PHE A 1 487 ? -15.065 23.914 -23.966 1.00 88.31 487 PHE A CA 1
ATOM 3697 C C . PHE A 1 487 ? -14.281 24.790 -24.951 1.00 88.31 487 PHE A C 1
ATOM 3699 O O . PHE A 1 487 ? -14.392 24.606 -26.157 1.00 88.31 487 PHE A O 1
ATOM 3706 N N . SER A 1 488 ? -13.445 25.709 -24.457 1.00 86.75 488 SER A N 1
ATOM 3707 C CA . SER A 1 488 ? -12.580 26.534 -25.314 1.00 86.75 488 SER A CA 1
ATOM 3708 C C . SER A 1 488 ? -11.440 25.740 -25.961 1.00 86.75 488 SER A C 1
ATOM 3710 O O . SER A 1 488 ? -10.989 26.101 -27.046 1.00 86.75 488 SER A O 1
ATOM 3712 N N . ALA A 1 489 ? -10.960 24.676 -25.312 1.00 81.69 489 ALA A N 1
ATOM 3713 C CA . ALA A 1 489 ? -9.960 23.781 -25.888 1.00 81.69 489 ALA A CA 1
ATOM 3714 C C . ALA A 1 489 ? -10.556 22.923 -27.017 1.00 81.69 489 ALA A C 1
ATOM 3716 O O . ALA A 1 489 ? -9.938 22.797 -28.075 1.00 81.69 489 ALA A O 1
ATOM 3717 N N . LEU A 1 490 ? -11.773 22.405 -26.814 1.00 85.12 490 LEU A N 1
ATOM 3718 C CA . LEU A 1 490 ? -12.498 21.576 -27.785 1.00 85.12 490 LEU A CA 1
ATOM 3719 C C . LEU A 1 490 ? -13.093 22.391 -28.945 1.00 85.12 490 LEU A C 1
ATOM 3721 O O . LEU A 1 490 ? -13.081 21.950 -30.094 1.00 85.12 490 LEU A O 1
ATOM 3725 N N . ASP A 1 491 ? -13.557 23.610 -28.668 1.00 88.75 491 ASP A N 1
ATOM 3726 C CA . ASP A 1 491 ? -14.071 24.561 -29.655 1.00 88.75 491 ASP A CA 1
ATOM 3727 C C . ASP A 1 491 ? -13.391 25.940 -29.515 1.00 88.75 491 ASP A C 1
ATOM 3729 O O . ASP A 1 491 ? -13.942 26.880 -28.922 1.00 88.75 491 ASP A O 1
ATOM 3733 N N . PRO A 1 492 ? -12.194 26.112 -30.114 1.00 90.56 492 PRO A N 1
ATOM 3734 C CA . PRO A 1 492 ? -11.456 27.369 -30.040 1.00 90.56 492 PRO A CA 1
ATOM 3735 C C . PRO A 1 492 ? -12.197 28.571 -30.640 1.00 90.56 492 PRO A C 1
ATOM 3737 O O . PRO A 1 492 ? -11.982 29.701 -30.190 1.00 90.56 492 PRO A O 1
ATOM 3740 N N . GLU A 1 493 ? -13.073 28.367 -31.634 1.00 95.00 493 GLU A N 1
ATOM 3741 C CA . GLU A 1 493 ? -13.871 29.451 -32.230 1.00 95.00 493 GLU A CA 1
ATOM 3742 C C . GLU A 1 493 ? -14.921 29.994 -31.242 1.00 95.00 493 GLU A C 1
ATOM 3744 O O . GLU A 1 493 ? -15.261 31.181 -31.299 1.00 95.00 493 GLU A O 1
ATOM 3749 N N . GLY A 1 494 ? -15.383 29.157 -30.307 1.00 94.56 494 GLY A N 1
ATOM 3750 C CA . GLY A 1 494 ? -16.332 29.495 -29.245 1.00 94.56 494 GLY A CA 1
ATOM 3751 C C . GLY A 1 494 ? -15.723 30.124 -27.985 1.00 94.56 494 GLY A C 1
ATOM 3752 O O . GLY A 1 494 ? -16.474 30.590 -27.130 1.00 94.56 494 GLY A O 1
ATOM 3753 N N . THR A 1 495 ? -14.393 30.218 -27.870 1.00 88.25 495 THR A N 1
ATOM 3754 C CA . THR A 1 495 ? -13.679 30.686 -26.658 1.00 88.25 495 THR A CA 1
ATOM 3755 C C . THR A 1 495 ? -14.279 31.950 -26.021 1.00 88.25 495 THR A C 1
ATOM 3757 O O . THR A 1 495 ? -14.584 31.975 -24.830 1.00 88.25 495 THR A O 1
ATOM 3760 N N . GLU A 1 496 ? -14.482 33.018 -26.805 1.00 89.56 496 GLU A N 1
ATOM 3761 C CA . GLU A 1 496 ? -15.031 34.284 -26.286 1.00 89.56 496 GLU A CA 1
ATOM 3762 C C . GLU A 1 496 ? -16.456 34.103 -25.740 1.00 89.56 496 GLU A C 1
ATOM 3764 O O . GLU A 1 496 ? -16.816 34.704 -24.729 1.00 89.56 496 GLU A O 1
ATOM 3769 N N . PHE A 1 497 ? -17.257 33.242 -26.372 1.00 96.69 497 PHE A N 1
ATOM 3770 C CA . PHE A 1 497 ? -18.610 32.930 -25.928 1.00 96.69 497 PHE A CA 1
ATOM 3771 C C . PHE A 1 497 ? -18.604 32.151 -24.605 1.00 96.69 497 PHE A C 1
ATOM 3773 O O . PHE A 1 497 ? -19.344 32.521 -23.693 1.00 96.69 497 PHE A O 1
ATOM 3780 N N . TYR A 1 498 ? -17.770 31.119 -24.459 1.00 91.56 498 TYR A N 1
ATOM 3781 C CA . TYR A 1 498 ? -17.716 30.317 -23.230 1.00 91.56 498 TYR A CA 1
ATOM 3782 C C . TYR A 1 498 ? -17.240 31.134 -22.030 1.00 91.56 498 TYR A C 1
ATOM 3784 O O . TYR A 1 498 ? -17.925 31.168 -21.007 1.00 91.56 498 TYR A O 1
ATOM 3792 N N . PHE A 1 499 ? -16.137 31.875 -22.172 1.00 88.56 499 PHE A N 1
ATOM 3793 C CA . PHE A 1 499 ? -15.622 32.712 -21.086 1.00 88.56 499 PHE A CA 1
ATOM 3794 C C . PHE A 1 499 ? -16.559 33.867 -20.722 1.00 88.56 499 PHE A C 1
ATOM 3796 O O . PHE A 1 499 ? -16.652 34.215 -19.546 1.00 88.56 499 PHE A O 1
ATOM 3803 N N . GLN A 1 500 ? -17.283 34.449 -21.686 1.00 94.19 500 GLN A N 1
ATOM 3804 C CA . GLN A 1 500 ? -18.272 35.482 -21.372 1.00 94.19 500 GLN A CA 1
ATOM 3805 C C . GLN A 1 500 ? -19.455 34.908 -20.580 1.00 94.19 500 GLN A C 1
ATOM 3807 O O . GLN A 1 500 ? -19.851 35.506 -19.584 1.00 94.19 500 GLN A O 1
ATOM 3812 N N . ASN A 1 501 ? -19.987 33.743 -20.970 1.00 96.81 501 ASN A N 1
ATOM 3813 C CA . ASN A 1 501 ? -21.068 33.097 -20.217 1.00 96.81 501 ASN A CA 1
ATOM 3814 C C . ASN A 1 501 ? -20.612 32.657 -18.820 1.00 96.81 501 ASN A C 1
ATOM 3816 O O . ASN A 1 501 ? -21.367 32.816 -17.866 1.00 96.81 501 ASN A O 1
ATOM 3820 N N . ALA A 1 502 ? -19.387 32.138 -18.687 1.00 92.38 502 ALA A N 1
ATOM 3821 C CA . ALA A 1 502 ? -18.810 31.785 -17.393 1.00 92.38 502 ALA A CA 1
ATOM 3822 C C . ALA A 1 502 ? -18.699 33.012 -16.481 1.00 92.38 502 ALA A C 1
ATOM 3824 O O . ALA A 1 502 ? -19.180 32.978 -15.353 1.00 92.38 502 ALA A O 1
ATOM 3825 N N . ALA A 1 503 ? -18.168 34.125 -16.998 1.00 89.38 503 ALA A N 1
ATOM 3826 C CA . ALA A 1 503 ? -18.068 35.375 -16.252 1.00 89.38 503 ALA A CA 1
ATOM 3827 C C . ALA A 1 503 ? -19.443 35.930 -15.839 1.00 89.38 503 ALA A C 1
ATOM 3829 O O . ALA A 1 503 ? -19.595 36.409 -14.716 1.00 89.38 503 ALA A O 1
ATOM 3830 N N . ASP A 1 504 ? -20.446 35.855 -16.719 1.00 97.06 504 ASP A N 1
ATOM 3831 C CA . ASP A 1 504 ? -21.812 36.286 -16.404 1.00 97.06 504 ASP A CA 1
ATOM 3832 C C . ASP A 1 504 ? -22.443 35.384 -15.325 1.00 97.06 504 ASP A C 1
ATOM 3834 O O . ASP A 1 504 ? -23.048 35.883 -14.375 1.00 97.06 504 ASP A O 1
ATOM 3838 N N . TYR A 1 505 ? -22.247 34.066 -15.414 1.00 97.12 505 TYR A N 1
ATOM 3839 C CA . TYR A 1 505 ? -22.772 33.107 -14.439 1.00 97.12 505 TYR A CA 1
ATOM 3840 C C . TYR A 1 505 ? -22.050 33.181 -13.084 1.00 97.12 505 TYR A C 1
ATOM 3842 O O . TYR A 1 505 ? -22.687 33.042 -12.042 1.00 97.12 505 TYR A O 1
ATOM 3850 N N . GLU A 1 506 ? -20.751 33.492 -13.059 1.00 92.69 506 GLU A N 1
ATOM 3851 C CA . GLU A 1 506 ? -20.005 33.767 -11.823 1.00 92.69 506 GLU A CA 1
ATOM 3852 C C . GLU A 1 506 ? -20.613 34.926 -11.025 1.00 92.69 506 GLU A C 1
ATOM 3854 O O . GLU A 1 506 ? -20.664 34.855 -9.796 1.00 92.69 506 GLU A O 1
ATOM 3859 N N . VAL A 1 507 ? -21.117 35.965 -11.703 1.00 96.75 507 VAL A N 1
ATOM 3860 C CA . VAL A 1 507 ? -21.823 37.073 -11.041 1.00 96.75 507 VAL A CA 1
ATOM 3861 C C . VAL A 1 507 ? -23.118 36.576 -10.398 1.00 96.75 507 VAL A C 1
ATOM 3863 O O . VAL A 1 507 ? -23.408 36.930 -9.255 1.00 96.75 507 VAL A O 1
ATOM 3866 N N . GLU A 1 508 ? -23.879 35.723 -11.085 1.00 97.75 508 GLU A N 1
ATOM 3867 C CA . GLU A 1 508 ? -25.102 35.131 -10.526 1.00 97.75 508 GLU A CA 1
ATOM 3868 C C . GLU A 1 508 ? -24.805 34.227 -9.313 1.00 97.75 508 GLU A C 1
ATOM 3870 O O . GLU A 1 508 ? -25.566 34.229 -8.339 1.00 97.75 508 GLU A O 1
ATOM 3875 N N . LEU A 1 509 ? -23.679 33.503 -9.331 1.00 97.25 509 LEU A N 1
ATOM 3876 C CA . LEU A 1 509 ? -23.198 32.683 -8.213 1.00 97.25 509 LEU A CA 1
ATOM 3877 C C . LEU A 1 509 ? -22.739 33.538 -7.022 1.00 97.25 509 LEU A C 1
ATOM 3879 O O . LEU A 1 509 ? -23.075 33.217 -5.881 1.00 97.25 509 LEU A O 1
ATOM 3883 N N . ASP A 1 510 ? -22.056 34.659 -7.264 1.00 94.44 510 ASP A N 1
ATOM 3884 C CA . ASP A 1 510 ? -21.674 35.617 -6.217 1.00 94.44 510 ASP A CA 1
ATOM 3885 C C . ASP A 1 510 ? -22.899 36.259 -5.551 1.00 94.44 510 ASP A C 1
ATOM 3887 O O . ASP A 1 510 ? -22.957 36.416 -4.321 1.00 94.44 510 ASP A O 1
ATOM 3891 N N . GLU A 1 511 ? -23.912 36.602 -6.349 1.00 97.56 511 GLU A N 1
ATOM 3892 C CA . GLU A 1 511 ? -25.192 37.106 -5.854 1.00 97.56 511 GLU A CA 1
ATOM 3893 C C . GLU A 1 511 ? -25.949 36.042 -5.052 1.00 97.56 511 GLU A C 1
ATOM 3895 O O . GLU A 1 511 ? -26.514 36.350 -3.996 1.00 97.56 511 GLU A O 1
ATOM 3900 N N . LEU A 1 512 ? -25.959 34.789 -5.519 1.00 97.88 512 LEU A N 1
ATOM 3901 C CA . LEU A 1 512 ? -26.552 33.661 -4.803 1.00 97.88 512 LEU A CA 1
ATOM 3902 C C . LEU A 1 512 ? -25.855 33.426 -3.461 1.00 97.88 512 LEU A C 1
ATOM 3904 O O . LEU A 1 512 ? -26.529 33.310 -2.435 1.00 97.88 512 LEU A O 1
ATOM 3908 N N . HIS A 1 513 ? -24.525 33.387 -3.456 1.00 96.81 513 HIS A N 1
ATOM 3909 C CA . HIS A 1 513 ? -23.731 33.165 -2.255 1.00 96.81 513 HIS A CA 1
ATOM 3910 C C . HIS A 1 513 ? -23.967 34.273 -1.219 1.00 96.81 513 HIS A C 1
ATOM 3912 O O . HIS A 1 513 ? -24.241 33.992 -0.049 1.00 96.81 513 HIS A O 1
ATOM 3918 N N . SER A 1 514 ? -23.940 35.534 -1.662 1.00 96.81 514 SER A N 1
ATOM 3919 C CA . SER A 1 514 ? -24.192 36.700 -0.807 1.00 96.81 514 SER A CA 1
ATOM 3920 C C . SER A 1 514 ? -25.606 36.684 -0.225 1.00 96.81 514 SER A C 1
ATOM 3922 O O . SER A 1 514 ? -25.785 36.851 0.982 1.00 96.81 514 SER A O 1
ATOM 3924 N N . TRP A 1 515 ? -26.613 36.420 -1.061 1.00 98.06 515 TRP A N 1
ATOM 3925 C CA . TRP A 1 515 ? -27.999 36.298 -0.613 1.00 98.06 515 TRP A CA 1
ATOM 3926 C C . TRP A 1 515 ? -28.179 35.144 0.385 1.00 98.06 515 TRP A C 1
ATOM 3928 O O . TRP A 1 515 ? -28.899 35.299 1.371 1.00 98.06 515 TRP A O 1
ATOM 3938 N N . THR A 1 516 ? -27.492 34.018 0.180 1.00 97.50 516 THR A N 1
ATOM 3939 C CA . THR A 1 516 ? -27.560 32.864 1.087 1.00 97.50 516 THR A CA 1
ATOM 3940 C C . THR A 1 516 ? -27.004 33.216 2.463 1.00 97.50 516 THR A C 1
ATOM 3942 O O . THR A 1 516 ? -27.680 32.974 3.463 1.00 97.50 516 THR A O 1
ATOM 3945 N N . LYS A 1 517 ? -25.855 33.909 2.531 1.00 97.06 517 LYS A N 1
ATOM 3946 C CA . LYS A 1 517 ? -25.307 34.433 3.798 1.00 97.06 517 LYS A CA 1
ATOM 3947 C C . LYS A 1 517 ? -26.308 35.325 4.533 1.00 97.06 517 LYS A C 1
ATOM 3949 O O . LYS A 1 517 ? -26.470 35.203 5.747 1.00 97.06 517 LYS A O 1
ATOM 3954 N N . GLU A 1 518 ? -27.004 36.205 3.812 1.00 97.12 518 GLU A N 1
ATOM 3955 C CA . GLU A 1 518 ? -28.025 37.080 4.399 1.00 97.12 518 GLU A CA 1
ATOM 3956 C C . GLU A 1 518 ? -29.231 36.303 4.947 1.00 97.12 518 GLU A C 1
ATOM 3958 O O . GLU A 1 518 ? -29.736 36.649 6.016 1.00 97.12 518 GLU A O 1
ATOM 3963 N N . GLN A 1 519 ? -29.694 35.262 4.246 1.00 97.75 519 GLN A N 1
ATOM 3964 C CA . GLN A 1 519 ? -30.812 34.436 4.715 1.00 97.75 519 GLN A CA 1
ATOM 3965 C C . GLN A 1 519 ? -30.424 33.571 5.915 1.00 97.75 519 GLN A C 1
ATOM 3967 O O . GLN A 1 519 ? -31.155 33.549 6.905 1.00 97.75 519 GLN A O 1
ATOM 3972 N N . VAL A 1 520 ? -29.266 32.907 5.863 1.00 95.88 520 VAL A N 1
ATOM 3973 C CA . VAL A 1 520 ? -28.749 32.070 6.958 1.00 95.88 520 VAL A CA 1
ATOM 3974 C C . VAL A 1 520 ? -28.535 32.890 8.230 1.00 95.88 520 VAL A C 1
ATOM 3976 O O . VAL A 1 520 ? -28.832 32.424 9.328 1.00 95.88 520 VAL A O 1
ATOM 3979 N N . ALA A 1 521 ? -28.112 34.152 8.109 1.00 95.00 521 ALA A N 1
ATOM 3980 C CA . ALA A 1 521 ? -27.958 35.053 9.251 1.00 95.00 521 ALA A CA 1
ATOM 3981 C C . ALA A 1 521 ? -29.269 35.326 10.021 1.00 95.00 521 ALA A C 1
ATOM 3983 O O . ALA A 1 521 ? -29.218 35.830 11.144 1.00 95.00 521 ALA A O 1
ATOM 3984 N N . LEU A 1 522 ? -30.435 34.994 9.452 1.00 95.56 522 LEU A N 1
ATOM 3985 C CA . LEU A 1 522 ? -31.725 35.062 10.145 1.00 95.56 522 LEU A CA 1
ATOM 3986 C C . LEU A 1 522 ? -31.940 33.900 11.130 1.00 95.56 522 LEU A C 1
ATOM 3988 O O . LEU A 1 522 ? -32.818 34.010 11.986 1.00 95.56 522 LEU A O 1
ATOM 3992 N N . VAL A 1 523 ? -31.163 32.817 11.016 1.00 95.25 523 VAL A N 1
ATOM 3993 C CA . VAL A 1 523 ? -31.166 31.672 11.935 1.00 95.25 523 VAL A CA 1
ATOM 3994 C C . VAL A 1 523 ? -30.098 31.905 13.016 1.00 95.25 523 VAL A C 1
ATOM 3996 O O . VAL A 1 523 ? -28.920 32.098 12.674 1.00 95.25 523 VAL A O 1
ATOM 3999 N N . PRO A 1 524 ? -30.469 31.917 14.313 1.00 91.38 524 PRO A N 1
ATOM 4000 C CA . PRO A 1 524 ? -29.505 32.002 15.410 1.00 91.38 524 PRO A CA 1
ATOM 4001 C C . PRO A 1 524 ? -28.479 30.863 15.332 1.00 91.38 524 PRO A C 1
ATOM 4003 O O . PRO A 1 524 ? -28.894 29.752 15.008 1.00 91.38 524 PRO A O 1
ATOM 4006 N N . PRO A 1 525 ? -27.186 31.096 15.634 1.00 89.75 525 PRO A N 1
ATOM 4007 C CA . PRO A 1 525 ? -26.152 30.059 15.561 1.00 89.75 525 PRO A CA 1
ATOM 4008 C C . PRO A 1 525 ? -26.528 28.762 16.284 1.00 89.75 525 PRO A C 1
ATOM 4010 O O . PRO A 1 525 ? -26.333 27.686 15.741 1.00 89.75 525 PRO A O 1
ATOM 4013 N N . GLU A 1 526 ? -27.182 28.858 17.443 1.00 88.12 526 GLU A N 1
ATOM 4014 C CA . GLU A 1 526 ? -27.577 27.705 18.264 1.00 88.12 526 GLU A CA 1
ATOM 4015 C C . GLU A 1 526 ? -28.700 26.856 17.639 1.00 88.12 526 GLU A C 1
ATOM 4017 O O . GLU A 1 526 ? -29.061 25.813 18.171 1.00 88.12 526 GLU A O 1
ATOM 4022 N N . ARG A 1 527 ? -29.311 27.328 16.544 1.00 89.88 527 ARG A N 1
ATOM 4023 C CA . ARG A 1 527 ? -30.361 26.622 15.793 1.00 89.88 527 ARG A CA 1
ATOM 4024 C C . ARG A 1 527 ? -29.899 26.173 14.412 1.00 89.88 527 ARG A C 1
ATOM 4026 O O . ARG A 1 527 ? -30.726 25.710 13.630 1.00 89.88 527 ARG A O 1
ATOM 4033 N N . ARG A 1 528 ? -28.614 26.320 14.089 1.00 93.62 528 ARG A N 1
ATOM 4034 C CA . ARG A 1 528 ? -28.037 25.904 12.804 1.00 93.62 528 ARG A CA 1
ATOM 4035 C C . ARG A 1 528 ? -27.628 24.435 12.826 1.00 93.62 528 ARG A C 1
ATOM 4037 O O . ARG A 1 528 ? -26.533 24.093 12.411 1.00 93.62 528 ARG A O 1
ATOM 4044 N N . LEU A 1 529 ? -28.533 23.596 13.313 1.00 91.19 529 LEU A N 1
ATOM 4045 C CA . LEU A 1 529 ? -28.347 22.157 13.406 1.00 91.19 529 LEU A CA 1
ATOM 4046 C C . LEU A 1 529 ? -29.208 21.492 12.332 1.00 91.19 529 LEU A C 1
ATOM 4048 O O . LEU A 1 529 ? -30.408 21.782 12.238 1.00 91.19 529 LEU A O 1
ATOM 4052 N N . LEU A 1 530 ? -28.597 20.647 11.512 1.00 90.38 530 LEU A N 1
ATOM 4053 C CA . LEU A 1 530 ? -29.251 19.930 10.427 1.00 90.38 530 LEU A CA 1
ATOM 4054 C C . LEU A 1 530 ? -29.365 18.451 10.779 1.00 90.38 530 LEU A C 1
ATOM 4056 O O . LEU A 1 530 ? -28.415 17.837 11.251 1.00 90.38 530 LEU A O 1
ATOM 4060 N N . VAL A 1 531 ? -30.551 17.903 10.523 1.00 88.56 531 VAL A N 1
ATOM 4061 C CA . VAL A 1 531 ? -30.782 16.461 10.467 1.00 88.56 531 VAL A CA 1
ATOM 4062 C C . VAL A 1 531 ? -31.333 16.150 9.088 1.00 88.56 531 VAL A C 1
ATOM 4064 O O . VAL A 1 531 ? -32.391 16.685 8.731 1.00 88.56 531 VAL A O 1
ATOM 4067 N N . THR A 1 532 ? -30.615 15.353 8.305 1.00 84.88 532 THR A N 1
ATOM 4068 C CA . THR A 1 532 ? -30.893 15.128 6.878 1.00 84.88 532 THR A CA 1
ATOM 4069 C C . THR A 1 532 ? -31.278 13.677 6.586 1.00 84.88 532 THR A C 1
ATOM 4071 O O . THR A 1 532 ? -31.126 12.789 7.426 1.00 84.88 532 THR A O 1
ATOM 4074 N N . SER A 1 533 ? -31.850 13.422 5.408 1.00 72.44 533 SER A N 1
ATOM 4075 C CA . SER A 1 533 ? -32.080 12.059 4.918 1.00 72.44 533 SER A CA 1
ATOM 4076 C C . SER A 1 533 ? -30.784 11.352 4.532 1.00 72.44 533 SER A C 1
ATOM 4078 O O . SER A 1 533 ? -30.645 10.178 4.847 1.00 72.44 533 SER A O 1
ATOM 4080 N N . HIS A 1 534 ? -29.857 12.062 3.902 1.00 75.12 534 HIS A N 1
ATOM 4081 C CA . HIS A 1 534 ? -28.553 11.572 3.472 1.00 75.12 534 HIS A CA 1
ATOM 4082 C C . HIS A 1 534 ? -27.493 12.628 3.797 1.00 75.12 534 HIS A C 1
ATOM 4084 O O . HIS A 1 534 ? -27.823 13.810 4.001 1.00 75.12 534 HIS A O 1
ATOM 4090 N N . ASP A 1 535 ? -26.232 12.220 3.874 1.00 74.06 535 ASP A N 1
ATOM 4091 C CA . ASP A 1 535 ? -25.132 13.135 4.162 1.00 74.06 535 ASP A CA 1
ATOM 4092 C C . ASP A 1 535 ? -24.681 13.896 2.903 1.00 74.06 535 ASP A C 1
ATOM 4094 O O . ASP A 1 535 ? -23.686 13.582 2.265 1.00 74.06 535 ASP A O 1
ATOM 4098 N N . THR A 1 536 ? -25.495 14.866 2.470 1.00 79.19 536 THR A N 1
ATOM 4099 C CA . THR A 1 536 ? -25.251 15.643 1.235 1.00 79.19 536 THR A CA 1
ATOM 4100 C C . THR A 1 536 ? -24.956 17.118 1.490 1.00 79.19 536 THR A C 1
ATOM 4102 O O . THR A 1 536 ? -24.779 17.885 0.549 1.00 79.19 536 THR A O 1
ATOM 4105 N N . PHE A 1 537 ? -25.054 17.590 2.736 1.00 87.12 537 PHE A N 1
ATOM 4106 C CA . PHE A 1 537 ? -25.053 19.027 3.049 1.00 87.12 537 PHE A CA 1
ATOM 4107 C C . PHE A 1 537 ? -23.733 19.515 3.665 1.00 87.12 537 PHE A C 1
ATOM 4109 O O . PHE A 1 537 ? -23.691 20.668 4.101 1.00 87.12 537 PHE A O 1
ATOM 4116 N N . GLY A 1 538 ? -22.669 18.702 3.673 1.00 87.44 538 GLY A N 1
ATOM 4117 C CA . GLY A 1 538 ? -21.366 19.029 4.272 1.00 87.44 538 GLY A CA 1
ATOM 4118 C C . GLY A 1 538 ? -20.829 20.388 3.817 1.00 87.44 538 GLY A C 1
ATOM 4119 O O . GLY A 1 538 ? -20.649 21.302 4.624 1.00 87.44 538 GLY A O 1
ATOM 4120 N N . TYR A 1 539 ? -20.745 20.607 2.503 1.00 90.38 539 TYR A N 1
ATOM 4121 C CA . TYR A 1 539 ? -20.345 21.899 1.921 1.00 90.38 539 TYR A CA 1
ATOM 4122 C C . TYR A 1 539 ? -21.236 23.080 2.313 1.00 90.38 539 TYR A C 1
ATOM 4124 O O . TYR A 1 539 ? -20.754 24.200 2.500 1.00 90.38 539 TYR A O 1
ATOM 4132 N N . PHE A 1 540 ? -22.550 22.860 2.428 1.00 93.12 540 PHE A N 1
ATOM 4133 C CA . PHE A 1 540 ? -23.470 23.902 2.887 1.00 93.12 540 PHE A CA 1
ATOM 4134 C C . PHE A 1 540 ? -23.196 24.258 4.351 1.00 93.12 540 PHE A C 1
ATOM 4136 O O . PHE A 1 540 ? -23.244 25.435 4.727 1.00 93.12 540 PHE A O 1
ATOM 4143 N N . ALA A 1 541 ? -22.943 23.239 5.172 1.00 91.50 541 ALA A N 1
ATOM 4144 C CA . ALA A 1 541 ? -22.689 23.377 6.591 1.00 91.50 541 ALA A CA 1
ATOM 4145 C C . ALA A 1 541 ? -21.378 24.120 6.854 1.00 91.50 541 ALA A C 1
ATOM 4147 O O . ALA A 1 541 ? -21.407 25.133 7.561 1.00 91.50 541 ALA A O 1
ATOM 4148 N N . ASP A 1 542 ? -20.298 23.723 6.184 1.00 89.94 542 ASP A N 1
ATOM 4149 C CA . ASP A 1 542 ? -18.987 24.371 6.264 1.00 89.94 542 ASP A CA 1
ATOM 4150 C C . ASP A 1 542 ? -19.066 25.864 5.892 1.00 89.94 542 ASP A C 1
ATOM 4152 O O . ASP A 1 542 ? -18.806 26.760 6.706 1.00 89.94 542 ASP A O 1
ATOM 4156 N N . VAL A 1 543 ? -19.550 26.176 4.684 1.00 92.19 543 VAL A N 1
ATOM 4157 C CA . VAL A 1 543 ? -19.476 27.548 4.156 1.00 92.19 543 VAL A CA 1
ATOM 4158 C C . VAL A 1 543 ? -20.441 28.531 4.845 1.00 92.19 543 VAL A C 1
ATOM 4160 O O . VAL A 1 543 ? -20.222 29.755 4.828 1.00 92.19 543 VAL A O 1
ATOM 4163 N N . TYR A 1 544 ? -21.528 28.036 5.452 1.00 94.94 544 TYR A N 1
ATOM 4164 C CA . TYR A 1 544 ? -22.558 28.867 6.092 1.00 94.94 544 TYR A CA 1
ATOM 4165 C C . TYR A 1 544 ? -22.654 28.709 7.619 1.00 94.94 544 TYR A C 1
ATOM 4167 O O . TYR A 1 544 ? -23.431 29.437 8.256 1.00 94.94 544 TYR A O 1
ATOM 4175 N N . GLY A 1 545 ? -21.823 27.854 8.218 1.00 91.25 545 GLY A N 1
ATOM 4176 C CA . GLY A 1 545 ? -21.741 27.632 9.660 1.00 91.25 545 GLY A CA 1
ATOM 4177 C C . GLY A 1 545 ? -22.984 26.948 10.223 1.00 91.25 545 GLY A C 1
ATOM 4178 O O . GLY A 1 545 ? -23.588 27.479 11.163 1.00 91.25 545 GLY A O 1
ATOM 4179 N N . PHE A 1 546 ? -23.390 25.844 9.595 1.00 93.25 546 PHE A N 1
ATOM 4180 C CA . PHE A 1 546 ? -24.283 24.849 10.192 1.00 93.25 546 PHE A CA 1
ATOM 4181 C C . PHE A 1 546 ? -23.470 23.656 10.685 1.00 93.25 546 PHE A C 1
ATOM 4183 O O . PHE A 1 546 ? -22.308 23.499 10.334 1.00 93.25 546 PHE A O 1
ATOM 4190 N N . GLU A 1 547 ? -24.113 22.830 11.490 1.00 88.56 547 GLU A N 1
ATOM 4191 C CA . GLU A 1 547 ? -23.596 21.562 11.981 1.00 88.56 547 GLU A CA 1
ATOM 4192 C C . GLU A 1 547 ? -24.599 20.477 11.589 1.00 88.56 547 GLU A C 1
ATOM 4194 O O . GLU A 1 547 ? -25.807 20.636 11.810 1.00 88.56 547 GLU A O 1
ATOM 4199 N N . ILE A 1 548 ? -24.125 19.411 10.952 1.00 87.50 548 ILE A N 1
ATOM 4200 C CA . ILE A 1 548 ? -24.937 18.228 10.671 1.00 87.50 548 ILE A CA 1
ATOM 4201 C C . ILE A 1 548 ? -24.809 17.342 11.900 1.00 87.50 548 ILE A C 1
ATOM 4203 O O . ILE A 1 548 ? -23.726 16.880 12.216 1.00 87.50 548 ILE A O 1
ATOM 4207 N N . ILE A 1 549 ? -25.910 17.158 12.621 1.00 82.94 549 ILE A N 1
ATOM 4208 C CA . ILE A 1 549 ? -25.928 16.393 13.879 1.00 82.94 549 ILE A CA 1
ATOM 4209 C C . ILE A 1 549 ? -26.564 15.012 13.701 1.00 82.94 549 ILE A C 1
ATOM 4211 O O . ILE A 1 549 ? -26.752 14.281 14.666 1.00 82.94 549 ILE A O 1
ATOM 4215 N N . GLY A 1 550 ? -26.934 14.660 12.469 1.00 80.19 550 GLY A N 1
ATOM 4216 C CA . GLY A 1 550 ? -27.277 13.293 12.105 1.00 80.19 550 GLY A CA 1
ATOM 4217 C C . GLY A 1 550 ? -27.881 13.184 10.708 1.00 80.19 550 GLY A C 1
ATOM 4218 O O . GLY A 1 550 ? -28.646 14.051 10.280 1.00 80.19 550 GLY A O 1
ATOM 4219 N N . ALA A 1 551 ? -27.586 12.084 10.025 1.00 79.88 551 ALA A N 1
ATOM 4220 C CA . ALA A 1 551 ? -28.199 11.704 8.759 1.00 79.88 551 ALA A CA 1
ATOM 4221 C C . ALA A 1 551 ? -28.927 10.364 8.918 1.00 79.88 551 ALA A C 1
ATOM 4223 O O . ALA A 1 551 ? -28.490 9.485 9.662 1.00 79.88 551 ALA A O 1
ATOM 4224 N N . LEU A 1 552 ? -30.065 10.200 8.240 1.00 68.69 552 LEU A N 1
ATOM 4225 C CA . LEU A 1 552 ? -30.772 8.916 8.224 1.00 68.69 552 LEU A CA 1
ATOM 4226 C C . LEU A 1 552 ? -29.997 7.844 7.460 1.00 68.69 552 LEU A C 1
ATOM 4228 O O . LEU A 1 552 ? -30.150 6.680 7.793 1.00 68.69 552 LEU A O 1
ATOM 4232 N N . ILE A 1 553 ? -29.195 8.227 6.472 1.00 67.12 553 ILE A N 1
ATOM 4233 C CA . ILE A 1 553 ? -28.321 7.342 5.706 1.00 67.12 553 ILE A CA 1
ATOM 4234 C C . ILE A 1 553 ? -26.913 7.957 5.790 1.00 67.12 553 ILE A C 1
ATOM 4236 O O . ILE A 1 553 ? -26.686 8.981 5.141 1.00 67.12 553 ILE A O 1
ATOM 4240 N N . PRO A 1 554 ? -26.021 7.433 6.652 1.00 54.16 554 PRO A N 1
ATOM 4241 C CA . PRO A 1 554 ? -24.727 8.050 6.964 1.00 54.16 554 PRO A CA 1
ATOM 4242 C C . PRO A 1 554 ? -23.594 7.676 5.984 1.00 54.16 554 PRO A C 1
ATOM 4244 O O . PRO A 1 554 ? -22.435 7.686 6.367 1.00 54.16 554 PRO A O 1
ATOM 4247 N N . SER A 1 555 ? -23.904 7.353 4.727 1.00 55.41 555 SER A N 1
ATOM 4248 C CA . SER A 1 555 ? -22.928 6.837 3.757 1.00 55.41 555 SER A CA 1
ATOM 4249 C C . SER A 1 555 ? -23.256 7.300 2.336 1.00 55.41 555 SER A C 1
ATOM 4251 O O . SER A 1 555 ? -24.407 7.619 2.039 1.00 55.41 555 SER A O 1
ATOM 4253 N N . LEU A 1 556 ? -22.260 7.267 1.441 1.00 47.94 556 LEU A N 1
ATOM 4254 C CA . LEU A 1 556 ? -22.375 7.452 -0.016 1.00 47.94 556 LEU A CA 1
ATOM 4255 C C . LEU A 1 556 ? -23.261 6.395 -0.714 1.00 47.94 556 LEU A C 1
ATOM 4257 O O . LEU A 1 556 ? -23.507 6.480 -1.926 1.00 47.94 556 LEU A O 1
ATOM 4261 N N . ALA A 1 557 ? -23.743 5.394 0.032 1.00 46.09 557 ALA A N 1
ATOM 4262 C CA . ALA A 1 557 ? -24.645 4.336 -0.406 1.00 46.09 557 ALA A CA 1
ATOM 4263 C C . ALA A 1 557 ? -26.122 4.619 -0.013 1.00 46.09 557 ALA A C 1
ATOM 4265 O O . ALA A 1 557 ? -26.643 4.063 0.952 1.00 46.09 557 ALA A O 1
ATOM 4266 N N . PRO A 1 558 ? -26.883 5.402 -0.802 1.00 42.03 558 PRO A N 1
ATOM 4267 C CA . PRO A 1 558 ? -28.267 5.813 -0.510 1.00 42.03 558 PRO A CA 1
ATOM 4268 C C . PRO A 1 558 ? -29.312 4.681 -0.516 1.00 42.03 558 PRO A C 1
ATOM 4270 O O . PRO A 1 558 ? -30.507 4.947 -0.370 1.00 42.03 558 PRO A O 1
ATOM 4273 N N . ASP A 1 559 ? -28.894 3.433 -0.740 1.00 48.00 559 ASP A N 1
ATOM 4274 C CA . ASP A 1 559 ? -29.762 2.258 -0.848 1.00 48.00 559 ASP A CA 1
ATOM 4275 C C . ASP A 1 559 ? -29.749 1.375 0.423 1.00 48.00 559 ASP A C 1
ATOM 4277 O O . ASP A 1 559 ? -30.551 0.440 0.509 1.00 48.00 559 ASP A O 1
ATOM 4281 N N . VAL A 1 560 ? -28.910 1.692 1.421 1.00 49.91 560 VAL A N 1
ATOM 4282 C CA . VAL A 1 560 ? -28.866 1.000 2.721 1.00 49.91 560 VAL A CA 1
ATOM 4283 C C . VAL A 1 560 ? -29.967 1.555 3.635 1.00 49.91 560 VAL A C 1
ATOM 4285 O O . VAL A 1 560 ? -30.054 2.759 3.888 1.00 49.91 560 VAL A O 1
ATOM 4288 N N . GLU A 1 561 ? -30.875 0.690 4.108 1.00 55.06 561 GLU A N 1
ATOM 4289 C CA . GLU A 1 561 ? -31.864 1.096 5.115 1.00 55.06 561 GLU A CA 1
ATOM 4290 C C . GLU A 1 561 ? -31.175 1.198 6.487 1.00 55.06 561 GLU A C 1
ATOM 4292 O O . GLU A 1 561 ? -30.599 0.210 6.938 1.00 55.06 561 GLU A O 1
ATOM 4297 N N . PRO A 1 562 ? -31.284 2.331 7.206 1.00 61.62 562 PRO A N 1
ATOM 4298 C CA . PRO A 1 562 ? -30.664 2.477 8.515 1.00 61.62 562 PRO A CA 1
ATOM 4299 C C . PRO A 1 562 ? -31.161 1.443 9.517 1.00 61.62 562 PRO A C 1
ATOM 4301 O O . PRO A 1 562 ? -32.367 1.165 9.615 1.00 61.62 562 PRO A O 1
ATOM 4304 N N . SER A 1 563 ? -30.230 0.937 10.327 1.00 68.38 563 SER A N 1
ATOM 4305 C CA . SER A 1 563 ? -30.533 -0.018 11.387 1.00 68.38 563 SER A CA 1
ATOM 4306 C C . SER A 1 563 ? -31.546 0.558 12.387 1.00 68.38 563 SER A C 1
ATOM 4308 O O . SER A 1 563 ? -31.692 1.770 12.586 1.00 68.38 563 SER A O 1
ATOM 4310 N N . ALA A 1 564 ? -32.288 -0.326 13.058 1.00 70.31 564 ALA A N 1
ATOM 4311 C CA . ALA A 1 564 ? -33.246 0.096 14.080 1.00 70.31 564 ALA A CA 1
ATOM 4312 C C . ALA A 1 564 ? -32.565 0.795 15.274 1.00 70.31 564 ALA A C 1
ATOM 4314 O O . ALA A 1 564 ? -33.217 1.580 15.965 1.00 70.31 564 ALA A O 1
ATOM 4315 N N . GLU A 1 565 ? -31.285 0.497 15.508 1.00 68.75 565 GLU A N 1
ATOM 4316 C CA . GLU A 1 565 ? -30.449 1.123 16.531 1.00 68.75 565 GLU A CA 1
ATOM 4317 C C . GLU A 1 565 ? -30.026 2.532 16.115 1.00 68.75 565 GLU A C 1
ATOM 4319 O O . GLU A 1 565 ? -30.294 3.472 16.865 1.00 68.75 565 GLU A O 1
ATOM 4324 N N . HIS A 1 566 ? -29.542 2.713 14.881 1.00 74.06 566 HIS A N 1
ATOM 4325 C CA . HIS A 1 566 ? -29.244 4.036 14.315 1.00 74.06 566 HIS A CA 1
ATOM 4326 C C . HIS A 1 566 ? -30.468 4.954 14.344 1.00 74.06 566 HIS A C 1
ATOM 4328 O O . HIS A 1 566 ? -30.429 6.090 14.820 1.00 74.06 566 HIS A O 1
ATOM 4334 N N . MET A 1 567 ? -31.623 4.423 13.933 1.00 79.31 567 MET A N 1
ATOM 4335 C CA . MET A 1 567 ? -32.895 5.142 14.003 1.00 79.31 567 MET A CA 1
ATOM 4336 C C . MET A 1 567 ? -33.263 5.556 15.435 1.00 79.31 567 MET A C 1
ATOM 4338 O O . MET A 1 567 ? -33.844 6.627 15.631 1.00 79.31 567 MET A O 1
ATOM 4342 N N . ALA A 1 568 ? -32.964 4.725 16.437 1.00 77.12 568 ALA A N 1
ATOM 4343 C CA . ALA A 1 568 ? -33.220 5.048 17.836 1.00 77.12 568 ALA A CA 1
ATOM 4344 C C . ALA A 1 568 ? -32.251 6.122 18.357 1.00 77.12 568 ALA A C 1
ATOM 4346 O O . ALA A 1 568 ? -32.716 7.074 18.988 1.00 77.12 568 ALA A O 1
ATOM 4347 N N . GLY A 1 569 ? -30.960 6.021 18.030 1.00 79.94 569 GLY A N 1
ATOM 4348 C CA . GLY A 1 569 ? -29.952 7.035 18.351 1.00 79.94 569 GLY A CA 1
ATOM 4349 C C . GLY A 1 569 ? -30.318 8.394 17.760 1.00 79.94 569 GLY A C 1
ATOM 4350 O O . GLY A 1 569 ? -30.436 9.385 18.481 1.00 79.94 569 GLY A O 1
ATOM 4351 N N . LEU A 1 570 ? -30.676 8.438 16.475 1.00 81.62 570 LEU A N 1
ATOM 4352 C CA . LEU A 1 570 ? -31.084 9.675 15.808 1.00 81.62 570 LEU A CA 1
ATOM 4353 C C . LEU A 1 570 ? -32.357 10.295 16.419 1.00 81.62 570 LEU A C 1
ATOM 4355 O O . LEU A 1 570 ? -32.484 11.520 16.516 1.00 81.62 570 LEU A O 1
ATOM 4359 N N . VAL A 1 571 ? -33.304 9.476 16.893 1.00 85.56 571 VAL A N 1
ATOM 4360 C CA . VAL A 1 571 ? -34.466 9.964 17.662 1.00 85.56 571 VAL A CA 1
ATOM 4361 C C . VAL A 1 571 ? -34.029 10.657 18.957 1.00 85.56 571 VAL A C 1
ATOM 4363 O O . VAL A 1 571 ? -34.655 11.650 19.355 1.00 85.56 571 VAL A O 1
ATOM 4366 N N . GLU A 1 572 ? -33.000 10.147 19.631 1.00 86.81 572 GLU A N 1
ATOM 4367 C CA . GLU A 1 572 ? -32.449 10.745 20.848 1.00 86.81 572 GLU A CA 1
ATOM 4368 C C . GLU A 1 572 ? -31.770 12.083 20.548 1.00 86.81 572 GLU A C 1
ATOM 4370 O O . GLU A 1 572 ? -32.152 13.079 21.170 1.00 86.81 572 GLU A O 1
ATOM 4375 N N . VAL A 1 573 ? -30.930 12.162 19.510 1.00 85.44 573 VAL A N 1
ATOM 4376 C CA . VAL A 1 573 ? -30.295 13.416 19.053 1.00 85.44 573 VAL A CA 1
ATOM 4377 C C . VAL A 1 573 ? -31.304 14.514 18.797 1.00 85.44 573 VAL A C 1
ATOM 4379 O O . VAL A 1 573 ? -31.170 15.634 19.298 1.00 85.44 573 VAL A O 1
ATOM 4382 N N . VAL A 1 574 ? -32.330 14.202 18.001 1.00 88.69 574 VAL A N 1
ATOM 4383 C CA . VAL A 1 574 ? -33.338 15.183 17.596 1.00 88.69 574 VAL A CA 1
ATOM 4384 C C . VAL A 1 574 ? -34.064 15.728 18.829 1.00 88.69 574 VAL A C 1
ATOM 4386 O O . VAL A 1 574 ? -34.380 16.921 18.896 1.00 88.69 574 VAL A O 1
ATOM 4389 N N . ARG A 1 575 ? -34.321 14.875 19.830 1.00 87.56 575 ARG A N 1
ATOM 4390 C CA . ARG A 1 575 ? -34.967 15.275 21.088 1.00 87.56 575 ARG A CA 1
ATOM 4391 C C . ARG A 1 575 ? -34.034 16.071 21.991 1.00 87.56 575 ARG A C 1
ATOM 4393 O O . ARG A 1 575 ? -34.480 17.062 22.571 1.00 87.56 575 ARG A O 1
ATOM 4400 N N . GLU A 1 576 ? -32.783 15.651 22.120 1.00 88.94 576 GLU A N 1
ATOM 4401 C CA . GLU A 1 576 ? -31.779 16.295 22.962 1.00 88.94 576 GLU A CA 1
ATOM 4402 C C . GLU A 1 576 ? -31.485 17.720 22.486 1.00 88.94 576 GLU A C 1
ATOM 4404 O O . GLU A 1 576 ? -31.641 18.685 23.243 1.00 88.94 576 GLU A O 1
ATOM 4409 N N . HIS A 1 577 ? -31.195 17.869 21.196 1.00 86.62 577 HIS A N 1
ATOM 4410 C CA . HIS A 1 577 ? -30.890 19.158 20.577 1.00 86.62 577 HIS A CA 1
ATOM 4411 C C . HIS A 1 577 ? -32.140 19.986 20.247 1.00 86.62 577 HIS A C 1
ATOM 4413 O O . HIS A 1 577 ? -32.033 21.127 19.800 1.00 86.62 577 HIS A O 1
ATOM 4419 N N . ASN A 1 578 ? -33.342 19.456 20.518 1.00 87.75 578 ASN A N 1
ATOM 4420 C CA . ASN A 1 578 ? -34.629 20.095 20.221 1.00 87.75 578 ASN A CA 1
ATOM 4421 C C . ASN A 1 578 ? -34.724 20.567 18.757 1.00 87.75 578 ASN A C 1
ATOM 4423 O O . ASN A 1 578 ? -35.187 21.680 18.477 1.00 87.75 578 ASN A O 1
ATOM 4427 N N . VAL A 1 579 ? -34.274 19.722 17.826 1.00 89.00 579 VAL A N 1
ATOM 4428 C CA . VAL A 1 579 ? -34.202 20.061 16.401 1.00 89.00 579 VAL A CA 1
ATOM 4429 C C . VAL A 1 579 ? -35.624 20.241 15.858 1.00 89.00 579 VAL A C 1
ATOM 4431 O O . VAL A 1 579 ? -36.455 19.337 15.971 1.00 89.00 579 VAL A O 1
ATOM 4434 N N . PRO A 1 580 ? -35.961 21.408 15.282 1.00 88.56 580 PRO A N 1
ATOM 4435 C CA . PRO A 1 580 ? -37.341 21.719 14.915 1.00 88.56 580 PRO A CA 1
ATOM 4436 C C . PRO A 1 580 ? -37.777 21.063 13.595 1.00 88.56 580 PRO A C 1
ATOM 4438 O O . PRO A 1 580 ? -38.983 20.988 13.328 1.00 88.56 580 PRO A O 1
ATOM 4441 N N . ALA A 1 581 ? -36.831 20.597 12.772 1.00 92.62 581 ALA A N 1
ATOM 4442 C CA . ALA A 1 581 ? -37.110 20.003 11.474 1.00 92.62 581 ALA A CA 1
ATOM 4443 C C . ALA A 1 581 ? -36.098 18.929 11.053 1.00 92.62 581 ALA A C 1
ATOM 4445 O O . ALA A 1 581 ? -34.922 19.020 11.382 1.00 92.62 581 ALA A O 1
ATOM 4446 N N . VAL A 1 582 ? -36.590 17.953 10.289 1.00 90.19 582 VAL A N 1
ATOM 4447 C CA . VAL A 1 582 ? -35.809 16.941 9.565 1.00 90.19 582 VAL A CA 1
ATOM 4448 C C . VAL A 1 582 ? -35.915 17.261 8.077 1.00 90.19 582 VAL A C 1
ATOM 4450 O O . VAL A 1 582 ? -37.024 17.481 7.573 1.00 90.19 582 VAL A O 1
ATOM 4453 N N . PHE A 1 583 ? -34.785 17.302 7.380 1.00 90.94 583 PHE A N 1
ATOM 4454 C CA . PHE A 1 583 ? -34.695 17.654 5.968 1.00 90.94 583 PHE A CA 1
ATOM 4455 C C . PHE A 1 583 ? -34.585 16.391 5.119 1.00 90.94 583 PHE A C 1
ATOM 4457 O O . PHE A 1 583 ? -33.578 15.704 5.163 1.00 90.94 583 PHE A O 1
ATOM 4464 N N . SER A 1 584 ? -35.636 16.080 4.366 1.00 87.06 584 SER A N 1
ATOM 4465 C CA . SER A 1 584 ? -35.689 14.902 3.499 1.00 87.06 584 SER A CA 1
ATOM 4466 C C . SER A 1 584 ? -35.543 15.297 2.049 1.00 87.06 584 SER A C 1
ATOM 4468 O O . SER A 1 584 ? -36.140 16.282 1.612 1.00 87.06 584 SER A O 1
ATOM 4470 N N . GLU A 1 585 ? -34.793 14.524 1.291 1.00 81.31 585 GLU A N 1
ATOM 4471 C CA . GLU A 1 585 ? -34.589 14.778 -0.121 1.00 81.31 585 GLU A CA 1
ATOM 4472 C C . GLU A 1 585 ? -35.760 14.313 -0.973 1.00 81.31 585 GLU A C 1
ATOM 4474 O O . GLU A 1 585 ? -36.407 13.303 -0.705 1.00 81.31 585 GLU A O 1
ATOM 4479 N N . THR A 1 586 ? -35.999 15.035 -2.065 1.00 77.75 586 THR A N 1
ATOM 4480 C CA . THR A 1 586 ? -37.107 14.743 -2.982 1.00 77.75 586 THR A CA 1
ATOM 4481 C C . THR A 1 586 ? -36.927 13.471 -3.817 1.00 77.75 586 THR A C 1
ATOM 4483 O O . THR A 1 586 ? -37.857 13.066 -4.517 1.00 77.75 586 THR A O 1
ATOM 4486 N N . THR A 1 587 ? -35.728 12.890 -3.813 1.00 67.00 587 THR A N 1
ATOM 4487 C CA . THR A 1 587 ? -35.307 11.752 -4.646 1.00 67.00 587 THR A CA 1
ATOM 4488 C C . THR A 1 587 ? -35.385 10.410 -3.929 1.00 67.00 587 THR A C 1
ATOM 4490 O O . THR A 1 587 ? -35.387 9.378 -4.598 1.00 67.00 587 THR A O 1
ATOM 4493 N N . VAL A 1 588 ? -35.514 10.413 -2.601 1.00 68.06 588 VAL A N 1
ATOM 4494 C CA . VAL A 1 588 ? -35.519 9.209 -1.760 1.00 68.06 588 VAL A CA 1
ATOM 4495 C C . VAL A 1 588 ? -36.883 8.988 -1.099 1.00 68.06 588 VAL A C 1
ATOM 4497 O O . VAL A 1 588 ? -37.804 9.801 -1.194 1.00 68.06 588 VAL A O 1
ATOM 4500 N N . SER A 1 589 ? -37.075 7.825 -0.477 1.00 72.56 589 SER A N 1
ATOM 4501 C CA . SER A 1 589 ? -38.348 7.469 0.157 1.00 72.56 589 SER A CA 1
ATOM 4502 C C . SER A 1 589 ? -38.558 8.207 1.487 1.00 72.56 589 SER A C 1
ATOM 4504 O O . SER A 1 589 ? -37.895 7.912 2.476 1.00 72.56 589 SER A O 1
ATOM 4506 N N . ASP A 1 590 ? -39.619 9.013 1.575 1.00 77.19 590 ASP A N 1
ATOM 4507 C CA . ASP A 1 590 ? -39.996 9.763 2.789 1.00 77.19 590 ASP A CA 1
ATOM 4508 C C . ASP A 1 590 ? -40.384 8.908 4.012 1.00 77.19 590 ASP A C 1
ATOM 4510 O O . ASP A 1 590 ? -40.597 9.441 5.098 1.00 77.19 590 ASP A O 1
ATOM 4514 N N . LYS A 1 591 ? -40.511 7.581 3.887 1.00 80.12 591 LYS A N 1
ATOM 4515 C CA . LYS A 1 591 ? -41.049 6.721 4.963 1.00 80.12 591 LYS A CA 1
ATOM 4516 C C . LYS A 1 591 ? -40.263 6.805 6.275 1.00 80.12 591 LYS A C 1
ATOM 4518 O O . LYS A 1 591 ? -40.882 6.829 7.341 1.00 80.12 591 LYS A O 1
ATOM 4523 N N . LEU A 1 592 ? -38.933 6.796 6.200 1.00 81.62 592 LEU A N 1
ATOM 4524 C CA . LEU A 1 592 ? -38.050 6.850 7.367 1.00 81.62 592 LEU A CA 1
ATOM 4525 C C . LEU A 1 592 ? -37.989 8.269 7.960 1.00 81.62 592 LEU A C 1
ATOM 4527 O O . LEU A 1 592 ? -38.277 8.407 9.153 1.00 81.62 592 LEU A O 1
ATOM 4531 N N . PRO A 1 593 ? -37.791 9.335 7.157 1.00 83.38 593 PRO A N 1
ATOM 4532 C CA . PRO A 1 593 ? -37.952 10.713 7.623 1.00 83.38 593 PRO A CA 1
ATOM 4533 C C . PRO A 1 593 ? -39.315 11.005 8.270 1.00 83.38 593 PRO A C 1
ATOM 4535 O O . PRO A 1 593 ? -39.389 11.655 9.314 1.00 83.38 593 PRO A O 1
ATOM 4538 N N . GLU A 1 594 ? -40.415 10.491 7.708 1.00 86.31 594 GLU A N 1
ATOM 4539 C CA . GLU A 1 594 ? -41.757 10.613 8.293 1.00 86.31 594 GLU A CA 1
ATOM 4540 C C . GLU A 1 594 ? -41.870 9.896 9.644 1.00 86.31 594 GLU A C 1
ATOM 4542 O O . GLU A 1 594 ? -42.551 10.385 10.555 1.00 86.31 594 GLU A O 1
ATOM 4547 N N . ALA A 1 595 ? -41.236 8.729 9.785 1.00 85.19 595 ALA A N 1
ATOM 4548 C CA . ALA A 1 595 ? -41.211 7.987 11.039 1.00 85.19 595 ALA A CA 1
ATOM 4549 C C . ALA A 1 595 ? -40.434 8.755 12.117 1.00 85.19 595 ALA A C 1
ATOM 4551 O O . ALA A 1 595 ? -40.987 8.965 13.201 1.00 85.19 595 ALA A O 1
ATOM 4552 N N . LEU A 1 596 ? -39.236 9.250 11.784 1.00 85.50 596 LEU A N 1
ATOM 4553 C CA . LEU A 1 596 ? -38.398 10.064 12.666 1.00 85.50 596 LEU A CA 1
ATOM 4554 C C . LEU A 1 596 ? -39.127 11.340 13.105 1.00 85.50 596 LEU A C 1
ATOM 4556 O O . LEU A 1 596 ? -39.252 11.608 14.301 1.00 85.50 596 LEU A O 1
ATOM 4560 N N . ALA A 1 597 ? -39.690 12.098 12.161 1.00 88.19 597 ALA A N 1
ATOM 4561 C CA . ALA A 1 597 ? -40.442 13.321 12.444 1.00 88.19 597 ALA A CA 1
ATOM 4562 C C . ALA A 1 597 ? -41.658 13.059 13.351 1.00 88.19 597 ALA A C 1
ATOM 4564 O O . ALA A 1 597 ? -41.929 13.806 14.294 1.00 88.19 597 ALA A O 1
ATOM 4565 N N . ARG A 1 598 ? -42.388 11.958 13.121 1.00 90.56 598 ARG A N 1
ATOM 4566 C CA . ARG A 1 598 ? -43.531 11.563 13.961 1.00 90.56 598 ARG A CA 1
ATOM 4567 C C . ARG A 1 598 ? -43.110 11.192 15.382 1.00 90.56 598 ARG A C 1
ATOM 4569 O O . ARG A 1 598 ? -43.871 11.444 16.317 1.00 90.56 598 ARG A O 1
ATOM 4576 N N . GLU A 1 599 ? -41.959 10.552 15.537 1.00 88.31 599 GLU A N 1
ATOM 4577 C CA . GLU A 1 599 ? -41.469 10.061 16.823 1.00 88.31 599 GLU A CA 1
ATOM 4578 C C . GLU A 1 599 ? -40.822 11.161 17.674 1.00 88.31 599 GLU A C 1
ATOM 4580 O O . GLU A 1 599 ? -40.952 11.166 18.903 1.00 88.31 599 GLU A O 1
ATOM 4585 N N . THR A 1 600 ? -40.189 12.135 17.032 1.00 91.25 600 THR A N 1
ATOM 4586 C CA . THR A 1 600 ? -39.504 13.257 17.689 1.00 91.25 600 THR A CA 1
ATOM 4587 C C . THR A 1 600 ? -40.398 14.487 17.849 1.00 91.25 600 THR A C 1
ATOM 4589 O O . THR A 1 600 ? -40.215 15.271 18.778 1.00 91.25 600 THR A O 1
ATOM 4592 N N . GLY A 1 601 ? -41.410 14.632 16.989 1.00 91.00 601 GLY A N 1
ATOM 4593 C CA . GLY A 1 601 ? -42.257 15.821 16.902 1.00 91.00 601 GLY A CA 1
ATOM 4594 C C . GLY A 1 601 ? -41.677 16.934 16.023 1.00 91.00 601 GLY A C 1
ATOM 4595 O O . GLY A 1 601 ? -42.280 18.009 15.965 1.00 91.00 601 GLY A O 1
ATOM 4596 N N . ALA A 1 602 ? -40.547 16.690 15.350 1.00 92.88 602 ALA A N 1
ATOM 4597 C CA . ALA A 1 602 ? -39.962 17.602 14.372 1.00 92.88 602 ALA A CA 1
ATOM 4598 C C . ALA A 1 602 ? -40.843 17.728 13.114 1.00 92.88 602 ALA A C 1
ATOM 4600 O O . ALA A 1 602 ? -41.649 16.852 12.790 1.00 92.88 602 ALA A O 1
ATOM 4601 N N . SER A 1 603 ? -40.699 18.836 12.387 1.00 92.62 603 SER A N 1
ATOM 4602 C CA . SER A 1 603 ? -41.362 19.017 11.090 1.00 92.62 603 SER A CA 1
ATOM 4603 C C . SER A 1 603 ? -40.561 18.343 9.980 1.00 92.62 603 SER A C 1
ATOM 4605 O O . SER A 1 603 ? -39.359 18.544 9.887 1.00 92.62 603 SER A O 1
ATOM 4607 N N . LEU A 1 604 ? -41.218 17.600 9.093 1.00 91.38 604 LEU A N 1
ATOM 4608 C CA . LEU A 1 604 ? -40.566 17.083 7.891 1.00 91.38 604 LEU A CA 1
ATOM 4609 C C . LEU A 1 604 ? -40.539 18.162 6.799 1.00 91.38 604 LEU A C 1
ATOM 4611 O O . LEU A 1 604 ? -41.592 18.698 6.434 1.00 91.38 604 LEU A O 1
ATOM 4615 N N . VAL A 1 605 ? -39.354 18.479 6.278 1.00 93.00 605 VAL A N 1
ATOM 4616 C CA . VAL A 1 605 ? -39.137 19.513 5.259 1.00 93.00 605 VAL A CA 1
ATOM 4617 C C . VAL A 1 605 ? -38.439 18.903 4.053 1.00 93.00 605 VAL A C 1
ATOM 4619 O O . VAL A 1 605 ? -37.356 18.355 4.167 1.00 93.00 605 VAL A O 1
ATOM 4622 N N . GLN A 1 606 ? -39.053 19.034 2.882 1.00 90.56 606 GLN A N 1
ATOM 4623 C CA . GLN A 1 606 ? -38.484 18.521 1.638 1.00 90.56 606 GLN A CA 1
ATOM 4624 C C . GLN A 1 606 ? -37.381 19.443 1.106 1.00 90.56 606 GLN A C 1
ATOM 4626 O O . GLN A 1 606 ? -37.608 20.651 0.995 1.00 90.56 606 GLN A O 1
ATOM 4631 N N . VAL A 1 607 ? -36.237 18.905 0.701 1.00 91.06 607 VAL A N 1
ATOM 4632 C CA . VAL A 1 607 ? -35.102 19.625 0.095 1.00 91.06 607 VAL A CA 1
ATOM 4633 C C . VAL A 1 607 ? -34.643 18.923 -1.184 1.00 91.06 607 VAL A C 1
ATOM 4635 O O . VAL A 1 607 ? -34.962 17.766 -1.423 1.00 91.06 607 VAL A O 1
ATOM 4638 N N . TYR A 1 608 ? -33.954 19.648 -2.055 1.00 89.56 608 TYR A N 1
ATOM 4639 C CA . TYR A 1 608 ? -33.282 19.060 -3.213 1.00 89.56 608 TYR A CA 1
ATOM 4640 C C . TYR A 1 608 ? -31.831 18.747 -2.837 1.00 89.56 608 TYR A C 1
ATOM 4642 O O . TYR A 1 608 ? -31.186 19.625 -2.270 1.00 89.56 608 TYR A O 1
ATOM 4650 N N . ALA A 1 609 ? -31.312 17.568 -3.169 1.00 82.38 609 ALA A N 1
ATOM 4651 C CA . ALA A 1 609 ? -29.880 17.296 -3.057 1.00 82.38 609 ALA A CA 1
ATOM 4652 C C . ALA A 1 609 ? -29.296 16.785 -4.366 1.00 82.38 609 ALA A C 1
ATOM 4654 O O . ALA A 1 609 ? -28.759 17.594 -5.122 1.00 82.38 609 ALA A O 1
ATOM 4655 N N . ASP A 1 610 ? -29.522 15.516 -4.690 1.00 76.00 610 ASP A N 1
ATOM 4656 C CA . ASP A 1 610 ? -28.859 14.866 -5.834 1.00 76.00 610 ASP A CA 1
ATOM 4657 C C . ASP A 1 610 ? -29.486 15.189 -7.190 1.00 76.00 610 ASP A C 1
ATOM 4659 O O . ASP A 1 610 ? -29.002 14.780 -8.244 1.00 76.00 610 ASP A O 1
ATOM 4663 N N . SER A 1 611 ? -30.610 15.911 -7.207 1.00 79.38 611 SER A N 1
ATOM 4664 C CA . SER A 1 611 ? -31.236 16.320 -8.461 1.00 79.38 611 SER A CA 1
ATOM 4665 C C . SER A 1 611 ? -31.912 17.680 -8.392 1.00 79.38 611 SER A C 1
ATOM 4667 O O . SER A 1 611 ? -32.472 18.105 -7.377 1.00 79.38 611 SER A O 1
ATOM 4669 N N . LEU A 1 612 ? -31.917 18.350 -9.546 1.00 87.06 612 LEU A N 1
ATOM 4670 C CA . LEU A 1 612 ? -32.752 19.519 -9.773 1.00 87.06 612 LEU A CA 1
ATOM 4671 C C . LEU A 1 612 ? -34.231 19.120 -9.799 1.00 87.06 612 LEU A C 1
ATOM 4673 O O . LEU A 1 612 ? -34.614 18.048 -10.267 1.00 87.06 612 LEU A O 1
ATOM 4677 N N . GLY A 1 613 ? -35.092 20.052 -9.398 1.00 83.50 613 GLY A N 1
ATOM 4678 C CA . GLY A 1 613 ? -36.530 19.900 -9.589 1.00 83.50 613 GLY A CA 1
ATOM 4679 C C . GLY A 1 613 ? -36.924 19.860 -11.071 1.00 83.50 613 GLY A C 1
ATOM 4680 O O . GLY A 1 613 ? -36.149 20.188 -11.972 1.00 83.50 613 GLY A O 1
ATOM 4681 N N . GLU A 1 614 ? -38.189 19.534 -11.348 1.00 85.88 614 GLU A N 1
ATOM 4682 C CA . GLU A 1 614 ? -38.707 19.552 -12.721 1.00 85.88 614 GLU A CA 1
ATOM 4683 C C . GLU A 1 614 ? -38.462 20.910 -13.402 1.00 85.88 614 GLU A C 1
ATOM 4685 O O . GLU A 1 614 ? -38.579 21.977 -12.783 1.00 85.88 614 GLU A O 1
ATOM 4690 N N . ARG A 1 615 ? -38.173 20.891 -14.708 1.00 85.56 615 ARG A N 1
ATOM 4691 C CA . ARG A 1 615 ? -37.951 22.110 -15.497 1.00 85.56 615 ARG A CA 1
ATOM 4692 C C . ARG A 1 615 ? -39.140 23.071 -15.360 1.00 85.56 615 ARG A C 1
ATOM 4694 O O . ARG A 1 615 ? -40.263 22.748 -15.738 1.00 85.56 615 ARG A O 1
ATOM 4701 N N . GLY A 1 616 ? -38.873 24.288 -14.885 1.00 86.69 616 GLY A N 1
ATOM 4702 C CA . GLY A 1 616 ? -39.887 25.326 -14.648 1.00 86.69 616 GLY A CA 1
ATOM 4703 C C . GLY A 1 616 ? -40.469 25.347 -13.228 1.00 86.69 616 GLY A C 1
ATOM 4704 O O . GLY A 1 616 ? -41.249 26.247 -12.916 1.00 86.69 616 GLY A O 1
ATOM 4705 N N . SER A 1 617 ? -40.082 24.402 -12.367 1.00 90.00 617 SER A N 1
ATOM 4706 C CA . SER A 1 617 ? -40.296 24.485 -10.919 1.00 90.00 617 SER A CA 1
ATOM 4707 C C . SER A 1 617 ? -39.298 25.462 -10.267 1.00 90.00 617 SER A C 1
ATOM 4709 O O . SER A 1 617 ? -38.286 25.801 -10.888 1.00 90.00 617 SER A O 1
ATOM 4711 N N . PRO A 1 618 ? -39.530 25.899 -9.012 1.00 88.75 618 PRO A N 1
ATOM 4712 C CA . PRO A 1 618 ? -38.566 26.723 -8.277 1.00 88.75 618 PRO A CA 1
ATOM 4713 C C . PRO A 1 618 ? -37.165 26.102 -8.172 1.00 88.75 618 PRO A C 1
ATOM 4715 O O . PRO A 1 618 ? -36.187 26.836 -8.213 1.00 88.75 618 PRO A O 1
ATOM 4718 N N . GLY A 1 619 ? -37.064 24.768 -8.111 1.00 89.25 619 GLY A N 1
ATOM 4719 C CA . GLY A 1 619 ? -35.795 24.031 -8.076 1.00 89.25 619 GLY A CA 1
ATOM 4720 C C . GLY A 1 619 ? -35.277 23.587 -9.446 1.00 89.25 619 GLY A C 1
ATOM 4721 O O . GLY A 1 619 ? -34.307 22.848 -9.509 1.00 89.25 619 GLY A O 1
ATOM 4722 N N . GLY A 1 620 ? -35.910 24.001 -10.551 1.00 89.69 620 GLY A N 1
ATOM 4723 C CA . GLY A 1 620 ? -35.595 23.508 -11.900 1.00 89.69 620 GLY A CA 1
ATOM 4724 C C . GLY A 1 620 ? -34.326 24.081 -12.540 1.00 89.69 620 GLY A C 1
ATOM 4725 O O . GLY A 1 620 ? -34.099 23.882 -13.730 1.00 89.69 620 GLY A O 1
ATOM 4726 N N . THR A 1 621 ? -33.546 24.842 -11.776 1.00 94.06 621 THR A N 1
ATOM 4727 C CA . THR A 1 621 ? -32.228 25.389 -12.131 1.00 94.06 621 THR A CA 1
ATOM 4728 C C . THR A 1 621 ? -31.362 25.326 -10.881 1.00 94.06 621 THR A C 1
ATOM 4730 O O . THR A 1 621 ? -31.916 25.443 -9.790 1.00 94.06 621 THR A O 1
ATOM 4733 N N . TYR A 1 622 ? -30.041 25.230 -11.022 1.00 94.31 622 TYR A N 1
ATOM 4734 C CA . TYR A 1 622 ? -29.118 25.219 -9.883 1.00 94.31 622 TYR A CA 1
ATOM 4735 C C . TYR A 1 622 ? -29.351 26.398 -8.917 1.00 94.31 622 TYR A C 1
ATOM 4737 O O . TYR A 1 622 ? -29.618 26.201 -7.733 1.00 94.31 622 TYR A O 1
ATOM 4745 N N . LEU A 1 623 ? -29.383 27.633 -9.434 1.00 96.19 623 LEU A N 1
ATOM 4746 C CA . LEU A 1 623 ? -29.624 28.821 -8.605 1.00 96.19 623 LEU A CA 1
ATOM 4747 C C . LEU A 1 623 ? -30.979 28.763 -7.885 1.00 96.19 623 LEU A C 1
ATOM 4749 O O . LEU A 1 623 ? -31.100 29.163 -6.729 1.00 96.19 623 LEU A O 1
ATOM 4753 N N . GLY A 1 624 ? -32.014 28.276 -8.573 1.00 95.94 624 GLY A N 1
ATOM 4754 C CA . GLY A 1 624 ? -33.346 28.103 -8.001 1.00 95.94 624 GLY A CA 1
ATOM 4755 C C . GLY A 1 624 ? -33.406 27.001 -6.939 1.00 95.94 624 GLY A C 1
ATOM 4756 O O . GLY A 1 624 ? -34.076 27.173 -5.921 1.00 95.94 624 GLY A O 1
ATOM 4757 N N . MET A 1 625 ? -32.673 25.906 -7.143 1.00 95.31 625 MET A N 1
ATOM 4758 C CA . MET A 1 625 ? -32.536 24.797 -6.202 1.00 95.31 625 MET A CA 1
ATOM 4759 C C . MET A 1 625 ? -31.929 25.285 -4.888 1.00 95.31 625 MET A C 1
ATOM 4761 O O . MET A 1 625 ? -32.578 25.167 -3.848 1.00 95.31 625 MET A O 1
ATOM 4765 N N . VAL A 1 626 ? -30.762 25.937 -4.948 1.00 95.50 626 VAL A N 1
ATOM 4766 C CA . VAL A 1 626 ? -30.087 26.486 -3.762 1.00 95.50 626 VAL A CA 1
ATOM 4767 C C . VAL A 1 626 ? -30.984 27.504 -3.057 1.00 95.50 626 VAL A C 1
ATOM 4769 O O . VAL A 1 626 ? -31.194 27.401 -1.850 1.00 95.50 626 VAL A O 1
ATOM 4772 N N . ARG A 1 627 ? -31.608 28.438 -3.793 1.00 96.75 627 ARG A N 1
ATOM 4773 C CA . ARG A 1 627 ? -32.549 29.409 -3.196 1.00 96.75 627 ARG A CA 1
ATOM 4774 C C . ARG A 1 627 ? -33.712 28.730 -2.485 1.00 96.75 627 ARG A C 1
ATOM 4776 O O . ARG A 1 627 ? -34.053 29.113 -1.370 1.00 96.75 627 ARG A O 1
ATOM 4783 N N . THR A 1 628 ? -34.304 27.722 -3.117 1.00 96.12 628 THR A N 1
ATOM 4784 C CA . THR A 1 628 ? -35.445 27.004 -2.550 1.00 96.12 628 THR A CA 1
ATOM 4785 C C . THR A 1 628 ? -35.043 26.236 -1.292 1.00 96.12 628 THR A C 1
ATOM 4787 O O . THR A 1 628 ? -35.770 26.288 -0.302 1.00 96.12 628 THR A O 1
ATOM 4790 N N . ASN A 1 629 ? -33.893 25.559 -1.299 1.00 95.50 629 ASN A N 1
ATOM 4791 C CA . ASN A 1 629 ? -33.387 24.855 -0.122 1.00 95.50 629 ASN A CA 1
ATOM 4792 C C . ASN A 1 629 ? -33.110 25.823 1.025 1.00 95.50 629 ASN A C 1
ATOM 4794 O O . ASN A 1 629 ? -33.617 25.617 2.123 1.00 95.50 629 ASN A O 1
ATOM 4798 N N . VAL A 1 630 ? -32.399 26.922 0.760 1.00 96.88 630 VAL A N 1
ATOM 4799 C CA . VAL A 1 630 ? -32.089 27.948 1.765 1.00 96.88 630 VAL A CA 1
ATOM 4800 C C . VAL A 1 630 ? -33.362 28.536 2.367 1.00 96.88 630 VAL A C 1
ATOM 4802 O O . VAL A 1 630 ? -33.461 28.642 3.584 1.00 96.88 630 VAL A O 1
ATOM 4805 N N . GLU A 1 631 ? -34.363 28.882 1.553 1.00 96.75 631 GLU A N 1
ATOM 4806 C CA . GLU A 1 631 ? -35.649 29.387 2.054 1.00 96.75 631 GLU A CA 1
ATOM 4807 C C . GLU A 1 631 ? -36.339 28.382 2.984 1.00 96.75 631 GLU A C 1
ATOM 4809 O O . GLU A 1 631 ? -36.846 28.771 4.038 1.00 96.75 631 GLU A O 1
ATOM 4814 N N . ARG A 1 632 ? -36.340 27.096 2.616 1.00 95.75 632 ARG A N 1
ATOM 4815 C CA . ARG A 1 632 ? -36.966 26.025 3.401 1.00 95.75 632 ARG A CA 1
ATOM 4816 C C . ARG A 1 632 ? -36.214 25.745 4.701 1.00 95.75 632 ARG A C 1
ATOM 4818 O O . ARG A 1 632 ? -36.854 25.682 5.747 1.00 95.75 632 ARG A O 1
ATOM 4825 N N . ILE A 1 633 ? -34.887 25.637 4.642 1.00 95.12 633 ILE A N 1
ATOM 4826 C CA . ILE A 1 633 ? -34.011 25.436 5.806 1.00 95.12 633 ILE A CA 1
ATOM 4827 C C . ILE A 1 633 ? -34.170 26.601 6.779 1.00 95.12 633 ILE A C 1
ATOM 4829 O O . ILE A 1 633 ? -34.472 26.410 7.955 1.00 95.12 633 ILE A O 1
ATOM 4833 N N . VAL A 1 634 ? -34.061 27.832 6.283 1.00 95.62 634 VAL A N 1
ATOM 4834 C CA . VAL A 1 634 ? -34.157 29.031 7.116 1.00 95.62 634 VAL A CA 1
ATOM 4835 C C . VAL A 1 634 ? -35.548 29.184 7.732 1.00 95.62 634 VAL A C 1
ATOM 4837 O O . VAL A 1 634 ? -35.645 29.545 8.900 1.00 95.62 634 VAL A O 1
ATOM 4840 N N . GLU A 1 635 ? -36.634 28.929 6.999 1.00 95.25 635 GLU A N 1
ATOM 4841 C CA . GLU A 1 635 ? -37.990 29.005 7.566 1.00 95.25 635 GLU A CA 1
ATOM 4842 C C . GLU A 1 635 ? -38.239 27.930 8.632 1.00 95.25 635 GLU A C 1
ATOM 4844 O O . GLU A 1 635 ? -38.904 28.202 9.628 1.00 95.25 635 GLU A O 1
ATOM 4849 N N . ALA A 1 636 ? -37.676 26.735 8.455 1.00 94.31 636 ALA A N 1
ATOM 4850 C CA . ALA A 1 636 ? -37.814 25.630 9.397 1.00 94.31 636 ALA A CA 1
ATOM 4851 C C . ALA A 1 636 ? -37.007 25.828 10.695 1.00 94.31 636 ALA A C 1
ATOM 4853 O O . ALA A 1 636 ? -37.417 25.365 11.762 1.00 94.31 636 ALA A O 1
ATOM 4854 N N . LEU A 1 637 ? -35.873 26.533 10.611 1.00 92.06 637 LEU A N 1
ATOM 4855 C CA . LEU A 1 637 ? -34.959 26.771 11.734 1.00 92.06 637 LEU A CA 1
ATOM 4856 C C . LEU A 1 637 ? -35.111 28.162 12.382 1.00 92.06 637 LEU A C 1
ATOM 4858 O O . LEU A 1 637 ? -34.487 28.425 13.411 1.00 92.06 637 LEU A O 1
ATOM 4862 N N . LYS A 1 638 ? -35.944 29.049 11.825 1.00 85.00 638 LYS A N 1
ATOM 4863 C CA . LYS A 1 638 ? -36.382 30.312 12.455 1.00 85.00 638 LYS A CA 1
ATOM 4864 C C . LYS A 1 638 ? -37.314 30.078 13.633 1.00 85.00 638 LYS A C 1
ATOM 4866 O O . LYS A 1 638 ? -37.283 30.905 14.573 1.00 85.00 638 LYS A O 1
#

Sequence (638 aa):
HSFVPGAGDVAKVEDADVLLTVGLGLEVDWLEDLLHNASADESSIVALGEEVDPLEFTEVDVHDEQMDGHSGTLVGRLLIGDGEEGSISVIDLETGGVEQDQFDLGSRAGRIYSTKSGRYAIAVSSDANTAHLFDGGIFMEAHGDHSDLVEGDIRKLPVDLSGDRPVHLYVGDEWATIFYDGSGDVVLINEHDLEEQGDSYVPVRVNAGAHHGAALPLEDDLFAVSIQHPDYAQDPQEYGRPIGAEIRDLDGNVLHRAEGCDSLHGDASNGHMAVFGCIGGVLVLEAHDGEYSHAFIAPDEPIGDSRLTSVWGYSGLDHFFALGSEVGLYIVEPEEEEMELLIPASEELWPIQVHVGAGGETLLVVMSDGELRMYDAHDGDLQATKTDFLTPPVETGFWARPHLTTAPGAIFITDSVGGRVLQLDDHDLEEVTHWDVAGVPTKIAFVGILGDQEDDGDAHGHGPLDPHFWFDPNRVKIAVKIIAARFSALDPEGTEFYFQNAADYEVELDELHSWTKEQVALVPPERRLLVTSHDTFGYFADVYGFEIIGALIPSLAPDVEPSAEHMAGLVEVVREHNVPAVFSETTVSDKLPEALARETGASLVQVYADSLGERGSPGGTYLGMVRTNVERIVEALK